Protein AF-A0A7C5K4P4-F1 (afdb_monomer)

Foldseek 3Di:
DAEEEEEEAAQQAQRLLLQQLLCVVCVPPPVYHYYYAYQHHDWFDARDPLRQVLQVVVVTGRRPPTHHHDDPVSLVRHQAYEYQAPVVLVVCCVVPVVSNVRYYHLQRQDPDDPPDHSHLDDCPPHDSVSSNVSSVSSNVSVVSVVVVVVVVVCVVVVVPDDDDAFEEEEEEFLACQVLVVLQVVLCVVVVHHYYYPYDNHNPGDDQLVRLVVQLVCCVVVVGQAYEYEHQALPVSQVSNLVDQPAQEDEDLALVSLLCCCAQQVHRYYTYHRHDRPCDSVRSSSSVVSNVPRHHNDDVRVVVNVVSNPQPDPCCVPPVPVVVVVVVVQVLLLLFAEWALQFAAAFPQLVDLLPDPLQVDFFADAQVGTPDPPCVVLSVLLVLLFVLVCVLQVFPGKDFQFLALLLLLVLVCQLQHFFAFEEEFADQLLFADCSRQPCVGPNVVRYHYDHFAADPVQSHGDLVSVLVCCQVRLGQEYEEEGRADQEADDLVSSLVSCVVSVHAYEYECASCSLCSSLVLGDRNRVRHQKYKYFCCRLLNFDHGIMMGHHPVSRVSSSVCDPPNPDGGGSSSSSNRSSVSSVVSPDPVSSVLQVQLQQLQQLLLVLLVVLVWDWRSRGGSGFKTKTFCVSVPAWLVLLQQLCVLLSYHWHGGAHNVWPDDGVTHRIIMTGRNHVSQLVDGSVVSNVVSVLSSQSSNPSPDSVSSPVSSVVSSVVSVVRGRSPGPDD

Structure (mmCIF, N/CA/C/O backbone):
data_AF-A0A7C5K4P4-F1
#
_entry.id   AF-A0A7C5K4P4-F1
#
loop_
_atom_site.group_PDB
_atom_site.id
_atom_site.type_symbol
_atom_site.label_atom_id
_atom_site.label_alt_id
_atom_site.label_comp_id
_atom_site.label_asym_id
_atom_site.label_entity_id
_atom_site.label_seq_id
_atom_site.pdbx_PDB_ins_code
_atom_site.Cartn_x
_atom_site.Cartn_y
_atom_site.Cartn_z
_atom_site.occupancy
_atom_site.B_iso_or_equiv
_atom_site.auth_seq_id
_atom_site.auth_comp_id
_atom_site.auth_asym_id
_atom_site.auth_atom_id
_atom_site.pdbx_PDB_model_num
ATOM 1 N N . MET A 1 1 ? 0.770 -27.708 -58.938 1.00 75.38 1 MET A N 1
ATOM 2 C CA . MET A 1 1 ? -0.570 -27.929 -58.360 1.00 75.38 1 MET A CA 1
ATOM 3 C C . MET A 1 1 ? -0.340 -28.392 -56.938 1.00 75.38 1 MET A C 1
ATOM 5 O O . MET A 1 1 ? 0.368 -29.377 -56.789 1.00 75.38 1 MET A O 1
ATOM 9 N N . LYS A 1 2 ? -0.827 -27.654 -55.936 1.00 86.94 2 LYS A N 1
ATOM 10 C CA . LYS A 1 2 ? -0.609 -27.979 -54.523 1.00 86.94 2 LYS A CA 1
ATOM 11 C C . LYS A 1 2 ? -1.551 -29.089 -54.080 1.00 86.94 2 LYS A C 1
ATOM 13 O O . LYS A 1 2 ? -2.750 -28.979 -54.319 1.00 86.94 2 LYS A O 1
ATOM 18 N N . THR A 1 3 ? -1.040 -30.123 -53.435 1.00 94.31 3 THR A N 1
ATOM 19 C CA . THR A 1 3 ? -1.816 -31.279 -52.987 1.00 94.31 3 THR A CA 1
ATOM 20 C C . THR A 1 3 ? -2.043 -31.216 -51.481 1.00 94.31 3 THR A C 1
ATOM 22 O O . THR A 1 3 ? -1.101 -31.201 -50.693 1.00 94.31 3 THR A O 1
ATOM 25 N N . ILE A 1 4 ? -3.308 -31.198 -51.073 1.00 96.06 4 ILE A N 1
ATOM 26 C CA . ILE A 1 4 ? -3.737 -31.222 -49.675 1.00 96.06 4 ILE A CA 1
ATOM 27 C C . ILE A 1 4 ? -4.303 -32.603 -49.370 1.00 96.06 4 ILE A C 1
ATOM 29 O O . ILE A 1 4 ? -5.227 -33.047 -50.052 1.00 96.06 4 ILE A O 1
ATOM 33 N N . LEU A 1 5 ? -3.791 -33.250 -48.326 1.00 97.81 5 LEU A N 1
ATOM 34 C CA . LEU A 1 5 ? -4.250 -34.556 -47.869 1.00 97.81 5 LEU A CA 1
ATOM 35 C C . LEU A 1 5 ? -4.882 -34.459 -46.475 1.00 97.81 5 LEU A C 1
ATOM 37 O O . LEU A 1 5 ? -4.208 -34.154 -45.493 1.00 97.81 5 LEU A O 1
ATOM 41 N N . PHE A 1 6 ? -6.170 -34.777 -46.364 1.00 98.12 6 PHE A N 1
ATOM 42 C CA . PHE A 1 6 ? -6.835 -34.949 -45.072 1.00 98.12 6 PHE A CA 1
ATOM 43 C C . PHE A 1 6 ? -6.733 -36.393 -44.588 1.00 98.12 6 PHE A C 1
ATOM 45 O O . PHE A 1 6 ? -7.102 -37.323 -45.303 1.00 98.12 6 PHE A O 1
ATOM 52 N N . VAL A 1 7 ? -6.319 -36.594 -43.340 1.00 97.88 7 VAL A N 1
ATOM 53 C CA . VAL A 1 7 ? -6.150 -37.931 -42.759 1.00 97.88 7 VAL A CA 1
ATOM 54 C C . VAL A 1 7 ? -7.042 -38.097 -41.535 1.00 97.88 7 VAL A C 1
ATOM 56 O O . VAL A 1 7 ? -7.041 -37.268 -40.628 1.00 97.88 7 VAL A O 1
ATOM 59 N N . CYS A 1 8 ? -7.810 -39.187 -41.495 1.00 96.94 8 CYS A N 1
ATOM 60 C CA . CYS A 1 8 ? -8.509 -39.628 -40.286 1.00 96.94 8 CYS A CA 1
ATOM 61 C C . CYS A 1 8 ? -8.275 -41.128 -40.031 1.00 96.94 8 CYS A C 1
ATOM 63 O O . CYS A 1 8 ? -7.359 -41.716 -40.597 1.00 96.94 8 CYS A O 1
ATOM 65 N N . ALA A 1 9 ? -9.068 -41.764 -39.162 1.00 94.19 9 ALA A N 1
ATOM 66 C CA . ALA A 1 9 ? -8.912 -43.189 -38.867 1.00 94.19 9 ALA A CA 1
ATOM 67 C C . ALA A 1 9 ? -9.292 -44.082 -40.068 1.00 94.19 9 ALA A C 1
ATOM 69 O O . ALA A 1 9 ? -8.422 -44.701 -40.670 1.00 94.19 9 ALA A O 1
ATOM 70 N N . GLY A 1 10 ? -10.577 -44.122 -40.439 1.00 92.88 10 GLY A N 1
ATOM 71 C CA . GLY A 1 10 ? -11.092 -45.060 -41.451 1.00 92.88 10 GLY A CA 1
ATOM 72 C C . GLY A 1 10 ? -11.370 -44.477 -42.840 1.00 92.88 10 GLY A C 1
ATOM 73 O O . GLY A 1 10 ? -11.804 -45.213 -43.711 1.00 92.88 10 GLY A O 1
ATOM 74 N N . ASN A 1 11 ? -11.181 -43.168 -43.051 1.00 97.31 11 ASN A N 1
ATOM 75 C CA . ASN A 1 11 ? -11.522 -42.465 -44.301 1.00 97.31 11 ASN A CA 1
ATOM 76 C C . ASN A 1 11 ? -12.975 -42.643 -44.780 1.00 97.31 11 ASN A C 1
ATOM 78 O O . ASN A 1 11 ? -13.244 -42.628 -45.967 1.00 97.31 11 ASN A O 1
ATOM 82 N N . ILE A 1 12 ? -13.930 -42.767 -43.858 1.00 95.75 12 ILE A N 1
ATOM 83 C CA . ILE A 1 12 ? -15.364 -42.910 -44.188 1.00 95.75 12 ILE A CA 1
ATOM 84 C C . ILE A 1 12 ? -16.254 -41.819 -43.565 1.00 95.75 12 ILE A C 1
ATOM 86 O O . ILE A 1 12 ? -17.450 -41.756 -43.846 1.00 95.75 12 ILE A O 1
ATOM 90 N N . CYS A 1 13 ? -15.683 -40.958 -42.711 1.00 94.31 13 CYS A N 1
ATOM 91 C CA . CYS A 1 13 ? -16.408 -39.899 -41.994 1.00 94.31 13 CYS A CA 1
ATOM 92 C C . CYS A 1 13 ? -15.665 -38.556 -42.081 1.00 94.31 13 CYS A C 1
ATOM 94 O O . CYS A 1 13 ? -15.940 -37.747 -42.957 1.00 94.31 13 CYS A O 1
ATOM 96 N N . ARG A 1 14 ? -14.695 -38.318 -41.184 1.00 97.38 14 ARG A N 1
ATOM 97 C CA . ARG A 1 14 ? -14.038 -37.011 -40.985 1.00 97.38 14 ARG A CA 1
ATOM 98 C C . ARG A 1 14 ? -13.256 -36.500 -42.200 1.00 97.38 14 ARG A C 1
ATOM 100 O O . ARG A 1 14 ? -13.520 -35.400 -42.669 1.00 97.38 14 ARG A O 1
ATOM 107 N N . SER A 1 15 ? -12.304 -37.279 -42.717 1.00 97.19 15 SER A N 1
ATOM 108 C CA . SER A 1 15 ? -11.461 -36.827 -43.830 1.00 97.19 15 SER A CA 1
ATOM 109 C C . SER A 1 15 ? -12.205 -36.680 -45.170 1.00 97.19 15 SER A C 1
ATOM 111 O O . SER A 1 15 ? -11.938 -35.686 -45.843 1.00 97.19 15 SER A O 1
ATOM 113 N N . PRO A 1 16 ? -13.215 -37.511 -45.513 1.00 97.12 16 PRO A N 1
ATOM 114 C CA . PRO A 1 16 ? -14.086 -37.246 -46.665 1.00 97.12 16 PRO A CA 1
ATOM 115 C C . PRO A 1 16 ? -14.922 -35.967 -46.519 1.00 97.12 16 PRO A C 1
ATOM 117 O O . PRO A 1 16 ? -15.065 -35.212 -47.479 1.00 97.12 16 PRO A O 1
ATOM 120 N N . MET A 1 17 ? -15.449 -35.686 -45.316 1.00 97.69 17 MET A N 1
ATOM 121 C CA . MET A 1 17 ? -16.168 -34.432 -45.043 1.00 97.69 17 MET A CA 1
ATOM 122 C C . MET A 1 17 ? -15.257 -33.214 -45.249 1.00 97.69 17 MET A C 1
ATOM 124 O O . MET A 1 17 ? -15.658 -32.260 -45.911 1.00 97.69 17 MET A O 1
ATOM 128 N N . ALA A 1 18 ? -14.021 -33.259 -44.741 1.00 97.19 18 ALA A N 1
ATOM 129 C CA . ALA A 1 18 ? -13.040 -32.187 -44.927 1.00 97.19 18 ALA A CA 1
ATOM 130 C C . ALA A 1 18 ? -12.651 -31.986 -46.401 1.00 97.19 18 ALA A C 1
ATOM 132 O O . ALA A 1 18 ? -12.619 -30.849 -46.872 1.00 97.19 18 ALA A O 1
ATOM 133 N N . GLU A 1 19 ? -12.426 -33.074 -47.146 1.00 96.50 19 GLU A N 1
ATOM 134 C CA . GLU A 1 19 ? -12.149 -33.021 -48.585 1.00 96.50 19 GLU A CA 1
ATOM 135 C C . GLU A 1 19 ? -13.291 -32.351 -49.356 1.00 96.50 19 GLU A C 1
ATOM 137 O O . GLU A 1 19 ? -13.048 -31.426 -50.132 1.00 96.50 19 GLU A O 1
ATOM 142 N N . ALA A 1 20 ? -14.535 -32.783 -49.134 1.00 95.75 20 ALA A N 1
ATOM 143 C CA . ALA A 1 20 ? -15.688 -32.246 -49.848 1.00 95.75 20 ALA A CA 1
ATOM 144 C C . ALA A 1 20 ? -15.960 -30.773 -49.504 1.00 95.75 20 ALA A C 1
ATOM 146 O O . ALA A 1 20 ? -16.178 -29.970 -50.412 1.00 95.75 20 ALA A O 1
ATOM 147 N N . LEU A 1 21 ? -15.882 -30.399 -48.221 1.00 95.88 21 LEU A N 1
ATOM 148 C CA . LEU A 1 21 ? -16.050 -29.009 -47.785 1.00 95.88 21 LEU A CA 1
ATOM 149 C C . LEU A 1 21 ? -14.971 -28.101 -48.380 1.00 95.88 21 LEU A C 1
ATOM 151 O O . LEU A 1 21 ? -15.291 -27.044 -48.922 1.00 95.88 21 LEU A O 1
ATOM 155 N N . LEU A 1 22 ? -13.702 -28.517 -48.338 1.00 93.00 22 LEU A N 1
ATOM 156 C CA . LEU A 1 22 ? -12.628 -27.698 -48.890 1.00 93.00 22 LEU A CA 1
ATOM 157 C C . LEU A 1 22 ? -12.741 -27.583 -50.416 1.00 93.00 22 LEU A C 1
ATOM 159 O O . LEU A 1 22 ? -12.568 -26.493 -50.952 1.00 93.00 22 LEU A O 1
ATOM 163 N N . ARG A 1 23 ? -13.100 -28.661 -51.128 1.00 91.94 23 ARG A N 1
ATOM 164 C CA . ARG A 1 23 ? -13.359 -28.598 -52.579 1.00 91.94 23 ARG A CA 1
ATOM 165 C C . ARG A 1 23 ? -14.479 -27.621 -52.927 1.00 91.94 23 ARG A C 1
ATOM 167 O O . ARG A 1 23 ? -14.353 -26.889 -53.905 1.00 91.94 23 ARG A O 1
ATOM 174 N N . GLN A 1 24 ? -15.546 -27.583 -52.130 1.00 90.75 24 GLN A N 1
ATOM 175 C CA . GLN A 1 24 ? -16.635 -26.623 -52.308 1.00 90.75 24 GLN A CA 1
ATOM 176 C C . GLN A 1 24 ? -16.159 -25.179 -52.078 1.00 90.75 24 GLN A C 1
ATOM 178 O O . GLN A 1 24 ? -16.505 -24.295 -52.856 1.00 90.75 24 GLN A O 1
ATOM 183 N N . MET A 1 25 ? -15.319 -24.938 -51.065 1.00 89.62 25 MET A N 1
ATOM 184 C CA . MET A 1 25 ? -14.746 -23.611 -50.786 1.00 89.62 25 MET A CA 1
ATOM 185 C C . MET A 1 25 ? -13.724 -23.154 -51.837 1.00 89.62 25 MET A C 1
ATOM 187 O O . MET A 1 25 ? -13.538 -21.955 -52.029 1.00 89.62 25 MET A O 1
ATOM 191 N N . LEU A 1 26 ? -13.061 -24.093 -52.517 1.00 87.19 26 LEU A N 1
ATOM 192 C CA . LEU A 1 26 ? -12.045 -23.830 -53.541 1.00 87.19 26 LEU A CA 1
ATOM 193 C C . LEU A 1 26 ? -12.597 -23.835 -54.979 1.00 87.19 26 LEU A C 1
ATOM 195 O O . LEU A 1 26 ? -11.810 -23.851 -55.928 1.00 87.19 26 LEU A O 1
ATOM 199 N N . GLN A 1 27 ? -13.922 -23.818 -55.178 1.00 79.62 27 GLN A N 1
ATOM 200 C CA . GLN A 1 27 ? -14.520 -23.738 -56.518 1.00 79.62 27 GLN A CA 1
ATOM 201 C C . GLN A 1 27 ? -13.927 -22.552 -57.307 1.00 79.62 27 GLN A C 1
ATOM 203 O O . GLN A 1 27 ? -14.087 -21.396 -56.927 1.00 79.62 27 GLN A O 1
ATOM 208 N N . GLY A 1 28 ? -13.207 -22.853 -58.398 1.00 67.00 28 GLY A N 1
ATOM 209 C CA . GLY A 1 28 ? -12.482 -21.867 -59.216 1.00 67.00 28 GLY A CA 1
ATOM 210 C C . GLY A 1 28 ? -10.953 -21.832 -59.040 1.00 67.00 28 GLY A C 1
ATOM 211 O O . GLY A 1 28 ? -10.301 -21.034 -59.709 1.00 67.00 28 GLY A O 1
ATOM 212 N N . ARG A 1 29 ? -10.361 -22.694 -58.196 1.00 77.69 29 ARG A N 1
ATOM 213 C CA . ARG A 1 29 ? -8.901 -22.817 -57.983 1.00 77.69 29 ARG A CA 1
ATOM 214 C C . ARG A 1 29 ? -8.343 -24.146 -58.530 1.00 77.69 29 ARG A C 1
ATOM 216 O O . ARG A 1 29 ? -8.189 -25.098 -57.766 1.00 77.69 29 ARG A O 1
ATOM 223 N N . PRO A 1 30 ? -8.028 -24.252 -59.839 1.00 75.38 30 PRO A N 1
ATOM 224 C CA . PRO A 1 30 ? -7.487 -25.487 -60.427 1.00 75.38 30 PRO A CA 1
ATOM 225 C C . PRO A 1 30 ? -6.053 -25.798 -59.969 1.00 75.38 30 PRO A C 1
ATOM 227 O O . PRO A 1 30 ? -5.519 -26.867 -60.248 1.00 75.38 30 PRO A O 1
ATOM 230 N N . ASP A 1 31 ? -5.409 -24.862 -59.277 1.00 82.50 31 ASP A N 1
ATOM 231 C CA . ASP A 1 31 ? -4.052 -24.976 -58.764 1.00 82.50 31 ASP A CA 1
ATOM 232 C C . ASP A 1 31 ? -3.944 -25.814 -57.481 1.00 82.50 31 ASP A C 1
ATOM 234 O O . ASP A 1 31 ? -2.821 -26.145 -57.097 1.00 82.50 31 ASP A O 1
ATOM 238 N N . VAL A 1 32 ? -5.064 -26.203 -56.855 1.00 87.94 32 VAL A N 1
ATOM 239 C CA . VAL A 1 32 ? -5.093 -26.998 -55.617 1.00 87.94 32 VAL A CA 1
ATOM 240 C C . VAL A 1 32 ? -5.848 -28.317 -55.818 1.00 87.94 32 VAL A C 1
ATOM 242 O O . VAL A 1 32 ? -7.033 -28.338 -56.143 1.00 87.94 32 VAL A O 1
ATOM 245 N N . ARG A 1 33 ? -5.171 -29.438 -55.560 1.00 92.94 33 ARG A N 1
ATOM 246 C CA . ARG A 1 33 ? -5.741 -30.788 -55.501 1.00 92.94 33 ARG A CA 1
ATOM 247 C C . ARG A 1 33 ? -6.018 -31.146 -54.044 1.00 92.94 33 ARG A C 1
ATOM 249 O O . ARG A 1 33 ? -5.121 -31.088 -53.215 1.00 92.94 33 ARG A O 1
ATOM 256 N N . VAL A 1 34 ? -7.245 -31.550 -53.728 1.00 94.62 34 VAL A N 1
ATOM 257 C CA . VAL A 1 34 ? -7.633 -31.976 -52.371 1.00 94.62 34 VAL A CA 1
ATOM 258 C C . VAL A 1 34 ? -7.939 -33.466 -52.378 1.00 94.62 34 VAL A C 1
ATOM 260 O O . VAL A 1 34 ? -8.683 -33.930 -53.244 1.00 94.62 34 VAL A O 1
ATOM 263 N N . MET A 1 35 ? -7.379 -34.199 -51.423 1.00 96.62 35 MET A N 1
ATOM 264 C CA . MET A 1 35 ? -7.493 -35.646 -51.261 1.00 96.62 35 MET A CA 1
ATOM 265 C C . MET A 1 35 ? -7.763 -35.988 -49.793 1.00 96.62 35 MET A C 1
ATOM 267 O O . MET A 1 35 ? -7.470 -35.197 -48.894 1.00 96.62 35 MET A O 1
ATOM 271 N N . SER A 1 36 ? -8.267 -37.191 -49.535 1.00 97.44 36 SER A N 1
ATOM 272 C CA . SER A 1 36 ? -8.370 -37.741 -48.188 1.00 97.44 36 SER A CA 1
ATOM 273 C C . SER A 1 36 ? -7.991 -39.215 -48.139 1.00 97.44 36 SER A C 1
ATOM 275 O O . SER A 1 36 ? -8.191 -39.944 -49.105 1.00 97.44 36 SER A O 1
ATOM 277 N N . ALA A 1 37 ? -7.449 -39.638 -46.999 1.00 97.88 37 ALA A N 1
ATOM 278 C CA . ALA A 1 37 ? -7.070 -41.019 -46.721 1.00 97.88 37 ALA A CA 1
ATOM 279 C C . ALA A 1 37 ? -7.278 -41.360 -45.235 1.00 97.88 37 ALA A C 1
ATOM 281 O O . ALA A 1 37 ? -7.692 -40.513 -44.424 1.00 97.88 37 ALA A O 1
ATOM 282 N N . GLY A 1 38 ? -7.037 -42.622 -44.872 1.00 96.44 38 GLY A N 1
ATOM 283 C CA . GLY A 1 38 ? -7.177 -43.106 -43.500 1.00 96.44 38 GLY A CA 1
ATOM 284 C C . GLY A 1 38 ? -6.028 -44.002 -43.061 1.00 96.44 38 GLY A C 1
ATOM 285 O O . GLY A 1 38 ? -5.544 -44.820 -43.839 1.00 96.44 38 GLY A O 1
ATOM 286 N N . LEU A 1 39 ? -5.601 -43.851 -41.805 1.00 95.31 39 LEU A N 1
ATOM 287 C CA . LEU A 1 39 ? -4.508 -44.638 -41.214 1.00 95.31 39 LEU A CA 1
ATOM 288 C C . LEU A 1 39 ? -4.838 -46.133 -41.086 1.00 95.31 39 LEU A C 1
ATOM 290 O O . LEU A 1 39 ? -3.935 -46.960 -41.076 1.00 95.31 39 LEU A O 1
ATOM 294 N N . GLY A 1 40 ? -6.123 -46.474 -40.981 1.00 90.44 40 GLY A N 1
ATOM 295 C CA . GLY A 1 40 ? -6.627 -47.847 -40.916 1.00 90.44 40 GLY A CA 1
ATOM 296 C C . GLY A 1 40 ? -7.851 -48.047 -41.807 1.00 90.44 40 GLY A C 1
ATOM 297 O O . GLY A 1 40 ? -8.782 -48.750 -41.421 1.00 90.44 40 GLY A O 1
ATOM 298 N N . ALA A 1 41 ? -7.900 -47.362 -42.954 1.00 92.56 41 ALA A N 1
ATOM 299 C CA . ALA A 1 41 ? -9.011 -47.485 -43.891 1.00 92.56 41 ALA A CA 1
ATOM 300 C C . ALA A 1 41 ? -9.018 -48.862 -44.566 1.00 92.56 41 ALA A C 1
ATOM 302 O O . ALA A 1 41 ? -7.976 -49.374 -44.964 1.00 92.56 41 ALA A O 1
ATOM 303 N N . VAL A 1 42 ? -10.204 -49.439 -44.744 1.00 91.94 42 VAL A N 1
ATOM 304 C CA . VAL A 1 42 ? -10.394 -50.562 -45.667 1.00 91.94 42 VAL A CA 1
ATOM 305 C C . VAL A 1 42 ? -10.642 -49.972 -47.050 1.00 91.94 42 VAL A C 1
ATOM 307 O O . VAL A 1 42 ? -11.490 -49.092 -47.195 1.00 91.94 42 VAL A O 1
ATOM 310 N N . GLU A 1 43 ? -9.903 -50.429 -48.054 1.00 93.31 43 GLU A N 1
ATOM 311 C CA . GLU A 1 43 ? -9.984 -49.900 -49.418 1.00 93.31 43 GLU A CA 1
ATOM 312 C C . GLU A 1 43 ? -11.395 -50.073 -50.008 1.00 93.31 43 GLU A C 1
ATOM 314 O O . GLU A 1 43 ? -12.001 -51.143 -49.912 1.00 93.31 43 GLU A O 1
ATOM 319 N N . GLY A 1 44 ? -11.930 -49.020 -50.627 1.00 92.62 44 GLY A N 1
ATOM 320 C CA . GLY A 1 44 ? -13.186 -49.075 -51.372 1.00 92.62 44 GLY A CA 1
ATOM 321 C C . GLY A 1 44 ? -14.473 -49.049 -50.537 1.00 92.62 44 GLY A C 1
ATOM 322 O O . GLY A 1 44 ? -15.551 -49.260 -51.099 1.00 92.62 44 GLY A O 1
ATOM 323 N N . GLN A 1 45 ? -14.422 -48.779 -49.228 1.00 94.81 45 GLN A N 1
ATOM 324 C CA . GLN A 1 45 ? -15.644 -48.621 -48.434 1.00 94.81 45 GLN A CA 1
ATOM 325 C C . GLN A 1 45 ? -16.370 -47.311 -48.776 1.00 94.81 45 GLN A C 1
ATOM 327 O O . GLN A 1 45 ? -15.730 -46.283 -49.014 1.00 94.81 45 GLN A O 1
ATOM 332 N N . PRO A 1 46 ? -17.714 -47.315 -48.807 1.00 94.75 46 PRO A N 1
ATOM 333 C CA . PRO A 1 46 ? -18.473 -46.082 -48.953 1.00 94.75 46 PRO A CA 1
ATOM 334 C C . PRO A 1 46 ? -18.329 -45.206 -47.701 1.00 94.75 46 PRO A C 1
ATOM 336 O O . PRO A 1 46 ? -18.108 -45.705 -46.594 1.00 94.75 46 PRO A O 1
ATOM 339 N N . ALA A 1 47 ? -18.522 -43.894 -47.863 1.00 95.00 47 ALA A N 1
ATOM 340 C CA . ALA A 1 47 ? -18.710 -43.010 -46.717 1.00 95.00 47 ALA A CA 1
ATOM 341 C C . ALA A 1 47 ? -19.892 -43.494 -45.856 1.00 95.00 47 ALA A C 1
ATOM 343 O O . ALA A 1 47 ? -20.878 -44.029 -46.370 1.00 95.00 47 ALA A O 1
ATOM 344 N N . SER A 1 48 ? -19.803 -43.305 -44.538 1.00 94.50 48 SER A N 1
ATOM 345 C CA . SER A 1 48 ? -20.888 -43.699 -43.633 1.00 94.50 48 SER A CA 1
ATOM 346 C C . SER A 1 48 ? -22.187 -42.963 -43.982 1.00 94.50 48 SER A C 1
ATOM 348 O O . SER A 1 48 ? -22.158 -41.787 -44.351 1.00 94.50 48 SER A O 1
ATOM 350 N N . LEU A 1 49 ? -23.336 -43.631 -43.825 1.00 93.06 49 LEU A N 1
ATOM 351 C CA . LEU A 1 49 ? -24.644 -43.034 -44.129 1.00 93.06 49 LEU A CA 1
ATOM 352 C C . LEU A 1 49 ? -24.864 -41.719 -43.367 1.00 93.06 49 LEU A C 1
ATOM 354 O O . LEU A 1 49 ? -25.282 -40.733 -43.964 1.00 93.06 49 LEU A O 1
ATOM 358 N N . ALA A 1 50 ? -24.480 -41.671 -42.090 1.00 93.94 50 ALA A N 1
ATOM 359 C CA . ALA A 1 50 ? -24.583 -40.467 -41.269 1.00 93.94 50 ALA A CA 1
ATOM 360 C C . ALA A 1 50 ? -23.681 -39.318 -41.766 1.00 93.94 50 ALA A C 1
ATOM 362 O O . ALA A 1 50 ? -24.089 -38.159 -41.729 1.00 93.94 50 ALA A O 1
ATOM 363 N N . ALA A 1 51 ? -22.480 -39.609 -42.287 1.00 94.25 51 ALA A N 1
ATOM 364 C CA . ALA A 1 51 ? -21.636 -38.590 -42.917 1.00 94.25 51 ALA A CA 1
ATOM 365 C C . ALA A 1 51 ? -22.222 -38.107 -44.256 1.00 94.25 51 ALA A C 1
ATOM 367 O O . ALA A 1 51 ? -22.181 -36.912 -44.540 1.00 94.25 51 ALA A O 1
ATOM 368 N N . VAL A 1 52 ? -22.805 -39.007 -45.058 1.00 95.44 52 VAL A N 1
ATOM 369 C CA . VAL A 1 52 ? -23.511 -38.647 -46.302 1.00 95.44 52 VAL A CA 1
ATOM 370 C C . VAL A 1 52 ? -24.703 -37.736 -46.002 1.00 95.44 52 VAL A C 1
ATOM 372 O O . VAL A 1 52 ? -24.868 -36.710 -46.659 1.00 95.44 52 VAL A O 1
ATOM 375 N N . GLU A 1 53 ? -25.511 -38.071 -44.996 1.00 93.81 53 GLU A N 1
ATOM 376 C CA . GLU A 1 53 ? -26.644 -37.254 -44.549 1.00 93.81 53 GLU A CA 1
ATOM 377 C C . GLU A 1 53 ? -26.185 -35.879 -44.049 1.00 93.81 53 GLU A C 1
ATOM 379 O O . GLU A 1 53 ? -26.691 -34.859 -44.518 1.00 93.81 53 GLU A O 1
ATOM 384 N N . ALA A 1 54 ? -25.176 -35.835 -43.172 1.00 94.81 54 ALA A N 1
ATOM 385 C CA . ALA A 1 54 ? -24.639 -34.582 -42.646 1.00 94.81 54 ALA A CA 1
ATOM 386 C C . ALA A 1 54 ? -24.082 -33.674 -43.757 1.00 94.81 54 ALA A C 1
ATOM 388 O O . ALA A 1 54 ? -24.236 -32.454 -43.687 1.00 94.81 54 ALA A O 1
ATOM 389 N N . MET A 1 55 ? -23.457 -34.235 -44.792 1.00 96.44 55 MET A N 1
ATOM 390 C CA . MET A 1 55 ? -22.918 -33.448 -45.906 1.00 96.44 55 MET A CA 1
ATOM 391 C C . MET A 1 55 ? -23.985 -32.991 -46.901 1.00 96.44 55 MET A C 1
ATOM 393 O O . MET A 1 55 ? -23.911 -31.864 -47.398 1.00 96.44 55 MET A O 1
ATOM 397 N N . ARG A 1 56 ? -25.028 -33.800 -47.125 1.00 94.19 56 ARG A N 1
ATOM 398 C CA . ARG A 1 56 ? -26.159 -33.427 -47.985 1.00 94.19 56 ARG A CA 1
ATOM 399 C C . ARG A 1 56 ? -26.860 -32.163 -47.479 1.00 94.19 56 ARG A C 1
ATOM 401 O O . ARG A 1 56 ? -27.243 -31.322 -48.286 1.00 94.19 56 ARG A O 1
ATOM 408 N N . GLU A 1 57 ? -26.965 -31.993 -46.159 1.00 92.88 57 GLU A N 1
ATOM 409 C CA . GLU A 1 57 ? -27.534 -30.792 -45.521 1.00 92.88 57 GLU A CA 1
ATOM 410 C C . GLU A 1 57 ? -26.775 -29.493 -45.858 1.00 92.88 57 GLU A C 1
ATOM 412 O O . GLU A 1 57 ? -27.360 -28.415 -45.792 1.00 92.88 57 GLU A O 1
ATOM 417 N N . VAL A 1 58 ? -25.490 -29.574 -46.222 1.00 92.88 58 VAL A N 1
ATOM 418 C CA . VAL A 1 58 ? -24.650 -28.414 -46.587 1.00 92.88 58 VAL A CA 1
ATOM 419 C C . VAL A 1 58 ? -24.330 -28.355 -48.085 1.00 92.88 58 VAL A C 1
ATOM 421 O O . VAL A 1 58 ? -23.476 -27.578 -48.512 1.00 92.88 58 VAL A O 1
ATOM 424 N N . GLY A 1 59 ? -25.040 -29.146 -48.896 1.00 90.62 59 GLY A N 1
ATOM 425 C CA . GLY A 1 59 ? -24.923 -29.131 -50.355 1.00 90.62 59 GLY A CA 1
ATOM 426 C C . GLY A 1 59 ? -23.723 -29.899 -50.917 1.00 90.62 59 GLY A C 1
ATOM 427 O O . GLY A 1 59 ? -23.358 -29.670 -52.067 1.00 90.62 59 GLY A O 1
ATOM 428 N N . ALA A 1 60 ? -23.122 -30.808 -50.142 1.00 91.00 60 ALA A N 1
ATOM 429 C CA . ALA A 1 60 ? -22.017 -31.660 -50.581 1.00 91.00 60 ALA A CA 1
ATOM 430 C C . ALA A 1 60 ? -22.444 -33.137 -50.647 1.00 91.00 60 ALA A C 1
ATOM 432 O O . ALA A 1 60 ? -23.070 -33.658 -49.725 1.00 91.00 60 ALA A O 1
ATOM 433 N N . ASP A 1 61 ? -22.090 -33.831 -51.731 1.00 89.88 61 ASP A N 1
ATOM 434 C CA . ASP A 1 61 ? -22.453 -35.236 -51.945 1.00 89.88 61 ASP A CA 1
ATOM 435 C C . ASP A 1 61 ? -21.251 -36.171 -51.749 1.00 89.88 61 ASP A C 1
ATOM 437 O O . ASP A 1 61 ? -20.242 -36.064 -52.445 1.00 89.88 61 ASP A O 1
ATOM 441 N N . LEU A 1 62 ? -21.375 -37.104 -50.800 1.00 94.25 62 LEU A N 1
ATOM 442 C CA . LEU A 1 62 ? -20.380 -38.144 -50.513 1.00 94.25 62 LEU A CA 1
ATOM 443 C C . LEU A 1 62 ? -20.803 -39.547 -50.991 1.00 94.25 62 LEU A C 1
ATOM 445 O O . LEU A 1 62 ? -20.083 -40.510 -50.740 1.00 94.25 62 LEU A O 1
ATOM 449 N N . THR A 1 63 ? -21.941 -39.713 -51.676 1.00 91.81 63 THR A N 1
ATOM 450 C CA . THR A 1 63 ? -22.453 -41.042 -52.084 1.00 91.81 63 THR A CA 1
ATOM 451 C C . THR A 1 63 ? -21.488 -41.813 -52.998 1.00 91.81 63 THR A C 1
ATOM 453 O O . THR A 1 63 ? -21.334 -43.035 -52.885 1.00 91.81 63 THR A O 1
ATOM 456 N N . GLY A 1 64 ? -20.787 -41.095 -53.879 1.00 90.44 64 GLY A N 1
ATOM 457 C CA . GLY A 1 64 ? -19.764 -41.647 -54.768 1.00 90.44 64 GLY A CA 1
ATOM 458 C C . GLY A 1 64 ? -18.394 -41.865 -54.115 1.00 90.44 64 GLY A C 1
ATOM 459 O O . GLY A 1 64 ? -17.533 -42.487 -54.732 1.00 90.44 64 GLY A O 1
ATOM 460 N N . PHE A 1 65 ? -18.174 -41.382 -52.887 1.00 95.75 65 PHE A N 1
ATOM 461 C CA . PHE A 1 65 ? -16.871 -41.451 -52.226 1.00 95.75 65 PHE A CA 1
ATOM 462 C C . PHE A 1 65 ? -16.480 -42.899 -51.897 1.00 95.75 65 PHE A C 1
ATOM 464 O O . PHE A 1 65 ? -17.324 -43.708 -51.496 1.00 95.75 65 PHE A O 1
ATOM 471 N N . ARG A 1 66 ? -15.194 -43.225 -52.047 1.00 96.88 66 ARG A N 1
ATOM 472 C CA . ARG A 1 66 ? -14.614 -44.524 -51.695 1.00 96.88 66 ARG A CA 1
ATOM 473 C C . ARG A 1 66 ? -13.345 -44.304 -50.882 1.00 96.88 66 ARG A C 1
ATOM 475 O O . ARG A 1 66 ? -12.505 -43.506 -51.285 1.00 96.88 66 ARG A O 1
ATOM 482 N N . SER A 1 67 ? -13.248 -44.976 -49.738 1.00 96.81 67 SER A N 1
ATOM 483 C CA . SER A 1 67 ? -12.105 -44.858 -48.835 1.00 96.81 67 SER A CA 1
ATOM 484 C C . SER A 1 67 ? -10.830 -45.428 -49.443 1.00 96.81 67 SER A C 1
ATOM 486 O O . SER A 1 67 ? -10.875 -46.429 -50.157 1.00 96.81 67 SER A O 1
ATOM 488 N N . GLN A 1 68 ? -9.701 -44.822 -49.085 1.00 97.38 68 GLN A N 1
ATOM 489 C CA . GLN A 1 68 ? -8.358 -45.288 -49.419 1.00 97.38 68 GLN A CA 1
ATOM 490 C C . GLN A 1 68 ? -7.442 -45.247 -48.191 1.00 97.38 68 GLN A C 1
ATOM 492 O O . GLN A 1 68 ? -7.588 -44.395 -47.300 1.00 97.38 68 GLN A O 1
ATOM 497 N N . MET A 1 69 ? -6.490 -46.175 -48.131 1.00 96.81 69 MET A N 1
ATOM 498 C CA . MET A 1 69 ? -5.480 -46.203 -47.070 1.00 96.81 69 MET A CA 1
ATOM 499 C C . MET A 1 69 ? -4.400 -45.137 -47.295 1.00 96.81 69 MET A C 1
ATOM 501 O O . MET A 1 69 ? -4.070 -44.797 -48.426 1.00 96.81 69 MET A O 1
ATOM 505 N N . VAL A 1 70 ? -3.826 -44.599 -46.214 1.00 97.12 70 VAL A N 1
ATOM 506 C CA . VAL A 1 70 ? -2.609 -43.776 -46.310 1.00 97.12 70 VAL A CA 1
ATOM 507 C C . VAL A 1 70 ? -1.460 -44.636 -46.843 1.00 97.12 70 VAL A C 1
ATOM 509 O O . VAL A 1 70 ? -1.109 -45.640 -46.225 1.00 97.12 70 VAL A O 1
ATOM 512 N N . THR A 1 71 ? -0.838 -44.208 -47.943 1.00 95.75 71 THR A N 1
ATOM 513 C CA . THR A 1 71 ? 0.337 -44.860 -48.539 1.00 95.75 71 THR A CA 1
ATOM 514 C C . THR A 1 71 ? 1.542 -43.912 -48.581 1.00 95.75 71 THR A C 1
ATOM 516 O O . THR A 1 71 ? 1.356 -42.689 -48.560 1.00 95.75 71 THR A O 1
ATOM 519 N N . PRO A 1 72 ? 2.781 -44.433 -48.686 1.00 94.62 72 PRO A N 1
ATOM 520 C CA . PRO A 1 72 ? 3.971 -43.605 -48.884 1.00 94.62 72 PRO A CA 1
ATOM 521 C C . PRO A 1 72 ? 3.858 -42.659 -50.089 1.00 94.62 72 PRO A C 1
ATOM 523 O O . PRO A 1 72 ? 4.359 -41.537 -50.048 1.00 94.62 72 PRO A O 1
ATOM 526 N N . GLU A 1 73 ? 3.187 -43.087 -51.159 1.00 95.25 73 GLU A N 1
ATOM 527 C CA . GLU A 1 73 ? 2.973 -42.292 -52.371 1.00 95.25 73 GLU A CA 1
ATOM 528 C C . GLU A 1 73 ? 2.074 -41.087 -52.085 1.00 95.25 73 GLU A C 1
ATOM 530 O O . GLU A 1 73 ? 2.443 -39.965 -52.425 1.00 95.25 73 GLU A O 1
ATOM 535 N N . LEU A 1 74 ? 0.954 -41.289 -51.380 1.00 95.25 74 LEU A N 1
ATOM 536 C CA . LEU A 1 74 ? 0.056 -40.204 -50.973 1.00 95.25 74 LEU A CA 1
ATOM 537 C C . LEU A 1 74 ? 0.757 -39.191 -50.065 1.00 95.25 74 LEU A C 1
ATOM 539 O O . LEU A 1 74 ? 0.580 -37.983 -50.218 1.00 95.25 74 LEU A O 1
ATOM 543 N N . ILE A 1 75 ? 1.577 -39.681 -49.133 1.00 96.25 75 ILE A N 1
ATOM 544 C CA . ILE A 1 75 ? 2.364 -38.835 -48.233 1.00 96.25 75 ILE A CA 1
ATOM 545 C C . ILE A 1 75 ? 3.409 -38.034 -49.009 1.00 96.25 75 ILE A C 1
ATOM 547 O O . ILE A 1 75 ? 3.625 -36.857 -48.718 1.00 96.25 75 ILE A O 1
ATOM 551 N N . ARG A 1 76 ? 4.048 -38.636 -50.016 1.00 92.75 76 ARG A N 1
ATOM 552 C CA . ARG A 1 76 ? 5.031 -37.952 -50.862 1.00 92.75 76 ARG A CA 1
ATOM 553 C C . ARG A 1 76 ? 4.381 -36.901 -51.759 1.00 92.75 76 ARG A C 1
ATOM 555 O O . ARG A 1 76 ? 4.931 -35.812 -51.865 1.00 92.75 76 ARG A O 1
ATOM 562 N N . GLU A 1 77 ? 3.232 -37.214 -52.355 1.00 93.94 77 GLU A N 1
ATOM 563 C CA . GLU A 1 77 ? 2.477 -36.308 -53.230 1.00 93.94 77 GLU A CA 1
ATOM 564 C C . GLU A 1 77 ? 1.889 -35.101 -52.493 1.00 93.94 77 GLU A C 1
ATOM 566 O O . GLU A 1 77 ? 1.714 -34.051 -53.107 1.00 93.94 77 GLU A O 1
ATOM 571 N N . ALA A 1 78 ? 1.561 -35.236 -51.205 1.00 95.62 78 ALA A N 1
ATOM 572 C CA . ALA A 1 78 ? 0.966 -34.160 -50.421 1.00 95.62 78 ALA A CA 1
ATOM 573 C C . ALA A 1 78 ? 1.977 -33.044 -50.106 1.00 95.62 78 ALA A C 1
ATOM 575 O O . ALA A 1 78 ? 3.032 -33.304 -49.532 1.00 95.62 78 ALA A O 1
ATOM 576 N N . ASP A 1 79 ? 1.618 -31.795 -50.392 1.00 93.94 79 ASP A N 1
ATOM 577 C CA . ASP A 1 79 ? 2.343 -30.604 -49.932 1.00 93.94 79 ASP A CA 1
ATOM 578 C C . ASP A 1 79 ? 1.942 -30.229 -48.500 1.00 93.94 79 ASP A C 1
ATOM 580 O O . ASP A 1 79 ? 2.755 -29.713 -47.742 1.00 93.94 79 ASP A O 1
ATOM 584 N N . PHE A 1 80 ? 0.695 -30.527 -48.115 1.00 94.81 80 PHE A N 1
ATOM 585 C CA . PHE A 1 80 ? 0.184 -30.342 -46.757 1.00 94.81 80 PHE A CA 1
ATOM 586 C C . PHE A 1 80 ? -0.686 -31.525 -46.332 1.00 94.81 80 PHE A C 1
ATOM 588 O O . PHE A 1 80 ? -1.562 -31.965 -47.081 1.00 94.81 80 PHE A O 1
ATOM 595 N N . ILE A 1 81 ? -0.481 -32.003 -45.108 1.00 97.38 81 ILE A N 1
ATOM 596 C CA . ILE A 1 81 ? -1.225 -33.102 -44.496 1.00 97.38 81 ILE A CA 1
ATOM 597 C C . ILE A 1 81 ? -1.934 -32.569 -43.251 1.00 97.38 81 ILE A C 1
ATOM 599 O O . ILE A 1 81 ? -1.295 -32.046 -42.341 1.00 97.38 81 ILE A O 1
ATOM 603 N N . PHE A 1 82 ? -3.256 -32.722 -43.183 1.00 97.25 82 PHE A N 1
ATOM 604 C CA . PHE A 1 82 ? -4.060 -32.277 -42.043 1.00 97.25 82 PHE A CA 1
ATOM 605 C C . PHE A 1 82 ? -4.754 -33.457 -41.376 1.00 97.25 82 PHE A C 1
ATOM 607 O O . PHE A 1 82 ? -5.537 -34.183 -41.995 1.00 97.25 82 PHE A O 1
ATOM 614 N N . THR A 1 83 ? -4.473 -33.634 -40.092 1.00 97.50 83 THR A N 1
ATOM 615 C CA . THR A 1 83 ? -4.999 -34.725 -39.267 1.00 97.50 83 THR A CA 1
ATOM 616 C C . THR A 1 83 ? -6.114 -34.235 -38.343 1.00 97.50 83 THR A C 1
ATOM 618 O O . THR A 1 83 ? -6.196 -33.049 -38.015 1.00 97.50 83 THR A O 1
ATOM 621 N N . MET A 1 84 ? -7.001 -35.144 -37.929 1.00 96.75 84 MET A N 1
ATOM 622 C CA . MET A 1 84 ? -8.150 -34.801 -37.080 1.00 96.75 84 MET A CA 1
ATOM 623 C C . MET A 1 84 ? -7.795 -34.791 -35.595 1.00 96.75 84 MET A C 1
ATOM 625 O O . MET A 1 84 ? -8.451 -34.097 -34.829 1.00 96.75 84 MET A O 1
ATOM 629 N N . THR A 1 85 ? -6.799 -35.573 -35.173 1.00 95.31 85 THR A N 1
ATOM 630 C CA . THR A 1 85 ? -6.391 -35.682 -33.766 1.00 95.31 85 THR A CA 1
ATOM 631 C C . THR A 1 85 ? -4.879 -35.718 -33.616 1.00 95.31 85 THR A C 1
ATOM 633 O O . THR A 1 85 ? -4.162 -36.147 -34.523 1.00 95.31 85 THR A O 1
ATOM 636 N N . ARG A 1 86 ? -4.380 -35.332 -32.438 1.00 92.12 86 ARG A N 1
ATOM 637 C CA . ARG A 1 86 ? -2.942 -35.331 -32.141 1.00 92.12 86 ARG A CA 1
ATOM 638 C C . ARG A 1 86 ? -2.304 -36.710 -32.262 1.00 92.12 86 ARG A C 1
ATOM 640 O O . ARG A 1 86 ? -1.215 -36.834 -32.806 1.00 92.12 86 ARG A O 1
ATOM 647 N N . GLN A 1 87 ? -3.029 -37.754 -31.873 1.00 93.19 87 GLN A N 1
ATOM 648 C CA . GLN A 1 87 ? -2.583 -39.133 -32.061 1.00 93.19 87 GLN A CA 1
ATOM 649 C C . GLN A 1 87 ? -2.360 -39.479 -33.545 1.00 93.19 87 GLN A C 1
ATOM 651 O O . GLN A 1 87 ? -1.420 -40.197 -33.877 1.00 93.19 87 GLN A O 1
ATOM 656 N N . GLN A 1 88 ? -3.205 -38.979 -34.454 1.00 96.25 88 GLN A N 1
ATOM 657 C CA . GLN A 1 88 ? -3.043 -39.215 -35.893 1.00 96.25 88 GLN A CA 1
ATOM 658 C C . GLN A 1 88 ? -1.831 -38.462 -36.445 1.00 96.25 88 GLN A C 1
ATOM 660 O O . GLN A 1 88 ? -1.084 -39.036 -37.233 1.00 96.25 88 GLN A O 1
ATOM 665 N N . LEU A 1 89 ? -1.615 -37.220 -36.000 1.00 95.00 89 LEU A N 1
ATOM 666 C CA . LEU A 1 89 ? -0.419 -36.438 -36.319 1.00 95.00 89 LEU A CA 1
ATOM 667 C C . LEU A 1 89 ? 0.851 -37.186 -35.909 1.00 95.00 89 LEU A C 1
ATOM 669 O O . LEU A 1 89 ? 1.724 -37.419 -36.740 1.00 95.00 89 LEU A O 1
ATOM 673 N N . GLU A 1 90 ? 0.917 -37.625 -34.654 1.00 92.62 90 GLU A N 1
ATOM 674 C CA . GLU A 1 90 ? 2.062 -38.362 -34.113 1.00 92.62 90 GLU A CA 1
ATOM 675 C C . GLU A 1 90 ? 2.269 -39.696 -34.844 1.00 92.62 90 GLU A C 1
ATOM 677 O O . GLU A 1 90 ? 3.401 -40.079 -35.123 1.00 92.62 90 GLU A O 1
ATOM 682 N N . THR A 1 91 ? 1.185 -40.375 -35.235 1.00 93.88 91 THR A N 1
ATOM 683 C CA . THR A 1 91 ? 1.264 -41.619 -36.018 1.00 93.88 91 THR A CA 1
ATOM 684 C C . THR A 1 91 ? 1.835 -41.374 -37.416 1.00 93.88 91 THR A C 1
ATOM 686 O O . THR A 1 91 ? 2.696 -42.131 -37.856 1.00 93.88 91 THR A O 1
ATOM 689 N N . ILE A 1 92 ? 1.405 -40.316 -38.113 1.00 93.69 92 ILE A N 1
ATOM 690 C CA . ILE A 1 92 ? 1.965 -39.952 -39.423 1.00 93.69 92 ILE A CA 1
ATOM 691 C C . ILE A 1 92 ? 3.447 -39.601 -39.293 1.00 93.69 92 ILE A C 1
ATOM 693 O O . ILE A 1 92 ? 4.246 -40.096 -40.077 1.00 93.69 92 ILE A O 1
ATOM 697 N N . GLN A 1 93 ? 3.828 -38.817 -38.283 1.00 91.94 93 GLN A N 1
ATOM 698 C CA . GLN A 1 93 ? 5.226 -38.442 -38.047 1.00 91.94 93 GLN A CA 1
ATOM 699 C C . GLN A 1 93 ? 6.111 -39.637 -37.680 1.00 91.94 93 GLN A C 1
ATOM 701 O O . GLN A 1 93 ? 7.285 -39.668 -38.036 1.00 91.94 93 GLN A O 1
ATOM 706 N N . LEU A 1 94 ? 5.555 -40.627 -36.980 1.00 90.94 94 LEU A N 1
ATOM 707 C CA . LEU A 1 94 ? 6.268 -41.849 -36.633 1.00 90.94 94 LEU A CA 1
ATOM 708 C C . LEU A 1 94 ? 6.472 -42.762 -37.850 1.00 90.94 94 LEU A C 1
ATOM 710 O O . LEU A 1 94 ? 7.553 -43.321 -38.015 1.00 90.94 94 LEU A O 1
ATOM 714 N N . LEU A 1 95 ? 5.437 -42.932 -38.678 1.00 89.88 95 LEU A N 1
ATOM 715 C CA . LEU A 1 95 ? 5.479 -43.812 -39.851 1.00 89.88 95 LEU A CA 1
ATOM 716 C C . LEU A 1 95 ? 6.206 -43.177 -41.046 1.00 89.88 95 LEU A C 1
ATOM 718 O O . LEU A 1 95 ? 6.826 -43.899 -41.822 1.00 89.88 95 LEU A O 1
ATOM 722 N N . TYR A 1 96 ? 6.147 -41.849 -41.168 1.00 93.44 96 TYR A N 1
ATOM 723 C CA . TYR A 1 96 ? 6.715 -41.059 -42.263 1.00 93.44 96 TYR A CA 1
ATOM 724 C C . TYR A 1 96 ? 7.441 -39.816 -41.717 1.00 93.44 96 TYR A C 1
ATOM 726 O O . TYR A 1 96 ? 6.923 -38.696 -41.812 1.00 93.44 96 TYR A O 1
ATOM 734 N N . PRO A 1 97 ? 8.631 -39.973 -41.108 1.00 87.62 97 PRO A N 1
ATOM 735 C CA . PRO A 1 97 ? 9.363 -38.865 -40.490 1.00 87.62 97 PRO A CA 1
ATOM 736 C C . PRO A 1 97 ? 9.647 -37.692 -41.438 1.00 87.62 97 PRO A C 1
ATOM 738 O O . PRO A 1 97 ? 9.650 -36.537 -41.015 1.00 87.62 97 PRO A O 1
ATOM 741 N N . GLU A 1 98 ? 9.826 -37.963 -42.732 1.00 86.25 98 GLU A N 1
ATOM 742 C CA . GLU A 1 98 ? 10.024 -36.963 -43.785 1.00 86.25 98 GLU A CA 1
ATOM 743 C C . GLU A 1 98 ? 8.814 -36.040 -44.000 1.00 86.25 98 GLU A C 1
ATOM 745 O O . GLU A 1 98 ? 8.939 -34.976 -44.602 1.00 86.25 98 GLU A O 1
ATOM 750 N N . ALA A 1 99 ? 7.635 -36.430 -43.514 1.00 89.06 99 ALA A N 1
ATOM 751 C CA . ALA A 1 99 ? 6.412 -35.650 -43.630 1.00 89.06 99 ALA A CA 1
ATOM 752 C C . ALA A 1 99 ? 6.147 -34.752 -42.411 1.00 89.06 99 ALA A C 1
ATOM 754 O O . ALA A 1 99 ? 5.132 -34.050 -42.385 1.00 89.06 99 ALA A O 1
ATOM 755 N N . ALA A 1 100 ? 7.029 -34.750 -41.404 1.00 85.31 100 ALA A N 1
ATOM 756 C CA . ALA A 1 100 ? 6.789 -34.054 -40.141 1.00 85.31 100 ALA A CA 1
ATOM 757 C C . ALA A 1 100 ? 6.585 -32.543 -40.304 1.00 85.31 100 ALA A C 1
ATOM 759 O O . ALA A 1 100 ? 5.680 -31.988 -39.687 1.00 85.31 100 ALA A O 1
ATOM 760 N N . GLU A 1 101 ? 7.360 -31.900 -41.179 1.00 85.19 101 GLU A N 1
ATOM 761 C CA . GLU A 1 101 ? 7.297 -30.450 -41.427 1.00 85.19 101 GLU A CA 1
ATOM 762 C C . GLU A 1 101 ? 6.058 -30.017 -42.225 1.00 85.19 101 GLU A C 1
ATOM 764 O O . GLU A 1 101 ? 5.728 -28.834 -42.267 1.00 85.19 101 GLU A O 1
ATOM 769 N N . LYS A 1 102 ? 5.351 -30.976 -42.833 1.00 91.94 102 LYS A N 1
ATOM 770 C CA . LYS A 1 102 ? 4.145 -30.739 -43.633 1.00 91.94 102 LYS A CA 1
ATOM 771 C C . LYS A 1 102 ? 2.880 -31.365 -43.044 1.00 91.94 102 LYS A C 1
ATOM 773 O O . LYS A 1 102 ? 1.862 -31.413 -43.732 1.00 91.94 102 LYS A O 1
ATOM 778 N N . THR A 1 103 ? 2.925 -31.840 -41.796 1.00 93.56 103 THR A N 1
ATOM 779 C CA . THR A 1 103 ? 1.792 -32.484 -41.111 1.00 93.56 103 THR A CA 1
ATOM 780 C C . THR A 1 103 ? 1.310 -31.648 -39.928 1.00 93.56 103 THR A C 1
ATOM 782 O O . THR A 1 103 ? 2.072 -31.392 -39.001 1.00 93.56 103 THR A O 1
ATOM 785 N N . PHE A 1 104 ? 0.027 -31.286 -39.933 1.00 94.31 104 PHE A N 1
ATOM 786 C CA . PHE A 1 104 ? -0.591 -30.359 -38.980 1.00 94.31 104 PHE A CA 1
ATOM 787 C C . PHE A 1 104 ? -1.903 -30.915 -38.412 1.00 94.31 104 PHE A C 1
ATOM 789 O O . PHE A 1 104 ? -2.509 -31.840 -38.974 1.00 94.31 104 PHE A O 1
ATOM 796 N N . LEU A 1 105 ? -2.380 -30.336 -37.307 1.00 94.12 105 LEU A N 1
ATOM 797 C CA . LEU A 1 105 ? -3.767 -30.531 -36.872 1.00 94.12 105 LEU A CA 1
ATOM 798 C C . LEU A 1 105 ? -4.694 -29.633 -37.685 1.00 94.12 105 LEU A C 1
ATOM 800 O O . LEU A 1 105 ? -4.391 -28.469 -37.934 1.00 94.12 105 LEU A O 1
ATOM 804 N N . LEU A 1 106 ? -5.875 -30.136 -38.048 1.00 92.88 106 LEU A N 1
ATOM 805 C CA . LEU A 1 106 ? -6.843 -29.338 -38.804 1.00 92.88 106 LEU A CA 1
ATOM 806 C C . LEU A 1 106 ? -7.225 -28.036 -38.075 1.00 92.88 106 LEU A C 1
ATOM 808 O O . LEU A 1 106 ? -7.340 -26.987 -38.700 1.00 92.88 106 LEU A O 1
ATOM 812 N N . ARG A 1 107 ? -7.361 -28.093 -36.745 1.00 91.06 107 ARG A N 1
ATOM 813 C CA . ARG A 1 107 ? -7.716 -26.949 -35.886 1.00 91.06 107 ARG A CA 1
ATOM 814 C C . ARG A 1 107 ? -6.499 -26.234 -35.288 1.00 91.06 107 ARG A C 1
ATOM 816 O O . ARG A 1 107 ? -6.613 -25.533 -34.287 1.00 91.06 107 ARG A O 1
ATOM 823 N N . GLU A 1 108 ? -5.307 -26.418 -35.856 1.00 83.56 108 GLU A N 1
ATOM 824 C CA . GLU A 1 108 ? -4.072 -25.821 -35.324 1.00 83.56 108 GLU A CA 1
ATOM 825 C C . GLU A 1 108 ? -4.055 -24.289 -35.407 1.00 83.56 108 GLU A C 1
ATOM 827 O O . GLU A 1 108 ? -3.479 -23.626 -34.542 1.00 83.56 108 GLU A O 1
ATOM 832 N N . PHE A 1 109 ? -4.730 -23.742 -36.420 1.00 79.00 109 PHE A N 1
ATOM 833 C CA . PHE A 1 109 ? -4.706 -22.322 -36.778 1.00 79.00 109 PHE A CA 1
ATOM 834 C C . PHE A 1 109 ? -5.940 -21.543 -3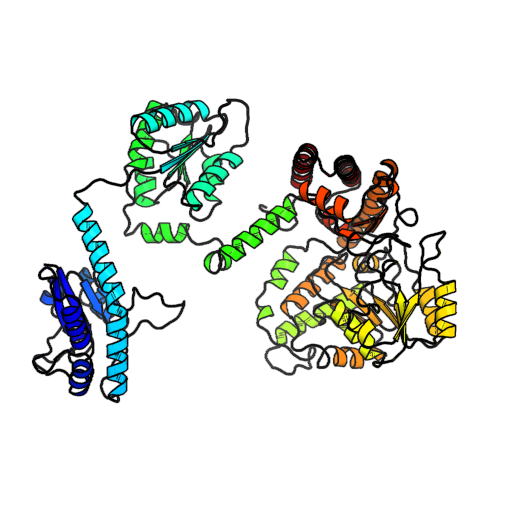6.298 1.00 79.00 109 PHE A C 1
ATOM 836 O O . PHE A 1 109 ? -6.140 -20.394 -36.690 1.00 79.00 109 PHE A O 1
ATOM 843 N N . GLU A 1 110 ? -6.783 -22.151 -35.464 1.00 76.62 110 GLU A N 1
ATOM 844 C CA . GLU A 1 110 ? -7.875 -21.453 -34.783 1.00 76.62 110 GLU A CA 1
ATOM 845 C C . GLU A 1 110 ? -7.343 -20.642 -33.589 1.00 76.62 110 GLU A C 1
ATOM 847 O O . GLU A 1 110 ? -6.422 -21.067 -32.883 1.00 76.62 110 GLU A O 1
ATOM 852 N N . TYR A 1 111 ? -7.948 -19.478 -33.326 1.00 55.62 111 TYR A N 1
ATOM 853 C CA . TYR A 1 111 ? -7.719 -18.737 -32.085 1.00 55.62 111 TYR A CA 1
ATOM 854 C C . TYR A 1 111 ? -8.462 -19.449 -30.947 1.00 55.62 111 TYR A C 1
ATOM 856 O O . TYR A 1 111 ? -9.632 -19.176 -30.694 1.00 55.62 111 TYR A O 1
ATOM 864 N N . ALA A 1 112 ? -7.794 -20.407 -30.307 1.00 55.19 112 ALA A N 1
ATOM 865 C CA . ALA A 1 112 ? -8.311 -21.139 -29.152 1.00 55.19 112 ALA A CA 1
ATOM 866 C C . ALA A 1 112 ? -7.626 -20.657 -27.865 1.00 55.19 112 ALA A C 1
ATOM 868 O O . ALA A 1 112 ? -6.415 -20.403 -27.863 1.00 55.19 112 ALA A O 1
ATOM 869 N N . GLY A 1 113 ? -8.388 -20.543 -26.773 1.00 45.59 113 GLY A N 1
ATOM 870 C CA . GLY A 1 113 ? -7.858 -20.156 -25.463 1.00 45.59 113 GLY A CA 1
ATOM 871 C C . GLY A 1 113 ? -6.831 -21.170 -24.924 1.00 45.59 113 GLY A C 1
ATOM 872 O O . GLY A 1 113 ? -6.801 -22.323 -25.369 1.00 45.59 113 GLY A O 1
ATOM 873 N N . PRO A 1 114 ? -5.970 -20.789 -23.960 1.00 41.97 114 PRO A N 1
ATOM 874 C CA . PRO A 1 114 ? -5.009 -21.717 -23.368 1.00 41.97 114 PRO A CA 1
ATOM 875 C C . PRO A 1 114 ? -5.727 -22.922 -22.732 1.00 41.97 114 PRO A C 1
ATOM 877 O O . PRO A 1 114 ? -6.469 -22.761 -21.768 1.00 41.97 114 PRO A O 1
ATOM 880 N N . GLY A 1 115 ? -5.494 -24.130 -23.261 1.00 54.97 115 GLY A N 1
ATOM 881 C CA . GLY A 1 115 ? -6.008 -25.390 -22.702 1.00 54.97 115 GLY A CA 1
ATOM 882 C C . GLY A 1 115 ? -7.223 -26.014 -23.403 1.00 54.97 115 GLY A C 1
ATOM 883 O O . GLY A 1 115 ? -7.636 -27.100 -23.003 1.00 54.97 115 GLY A O 1
ATOM 884 N N . GLU A 1 116 ? -7.779 -25.401 -24.453 1.00 61.56 116 GLU A N 1
ATOM 885 C CA . GLU A 1 116 ? -8.878 -26.020 -25.212 1.00 61.56 116 GLU A CA 1
ATOM 886 C C . GLU A 1 116 ? -8.399 -27.194 -26.098 1.00 61.56 116 GLU A C 1
ATOM 888 O O . GLU A 1 116 ? -7.407 -27.054 -26.826 1.00 61.56 116 GLU A O 1
ATOM 893 N N . PRO A 1 117 ? -9.093 -28.356 -26.090 1.00 70.31 117 PRO A N 1
ATOM 894 C CA . PRO A 1 117 ? -8.758 -29.483 -26.957 1.00 70.31 117 PRO A CA 1
ATOM 895 C C . PRO A 1 117 ? -8.946 -29.132 -28.440 1.00 70.31 117 PRO A C 1
ATOM 897 O O . PRO A 1 117 ? -10.022 -28.706 -28.866 1.00 70.31 117 PRO A O 1
ATOM 900 N N . ARG A 1 118 ? -7.902 -29.363 -29.244 1.00 84.50 118 ARG A N 1
ATOM 901 C CA . ARG A 1 118 ? -7.903 -29.112 -30.700 1.00 84.50 118 ARG A CA 1
ATOM 902 C C . ARG A 1 118 ? -8.258 -30.343 -31.541 1.00 84.50 118 ARG A C 1
ATOM 904 O O . ARG A 1 118 ? -8.317 -30.256 -32.763 1.00 84.50 118 ARG A O 1
ATOM 911 N N . ASP A 1 119 ? -8.512 -31.473 -30.892 1.00 92.56 119 ASP A N 1
ATOM 912 C CA . ASP A 1 119 ? -8.879 -32.722 -31.552 1.00 92.56 119 ASP A CA 1
ATOM 913 C C . ASP A 1 119 ? -10.335 -32.691 -32.046 1.00 92.56 119 ASP A C 1
ATOM 915 O O . ASP A 1 119 ? -11.245 -32.225 -31.359 1.00 92.56 119 ASP A O 1
ATOM 919 N N . ILE A 1 120 ? -10.563 -33.240 -33.239 1.00 93.00 120 ILE A N 1
ATOM 920 C CA . ILE A 1 120 ? -11.882 -33.555 -33.791 1.00 93.00 120 ILE A CA 1
ATOM 921 C C . ILE A 1 120 ? -12.124 -35.051 -33.578 1.00 93.00 120 ILE A C 1
ATOM 923 O O . ILE A 1 120 ? -11.619 -35.913 -34.316 1.00 93.00 120 ILE A O 1
ATOM 927 N N . HIS A 1 121 ? -12.892 -35.360 -32.536 1.00 92.19 121 HIS A N 1
ATOM 928 C CA . HIS A 1 121 ? -13.190 -36.728 -32.121 1.00 92.19 121 HIS A CA 1
ATOM 929 C C . HIS A 1 121 ? -13.961 -37.515 -33.190 1.00 92.19 121 HIS A C 1
ATOM 931 O O . HIS A 1 121 ? -14.638 -36.953 -34.050 1.00 92.19 121 HIS A O 1
ATOM 937 N N . ASP A 1 122 ? -13.811 -38.841 -33.169 1.00 91.69 122 ASP A N 1
ATOM 938 C CA . ASP A 1 122 ? -14.455 -39.718 -34.146 1.00 91.69 122 ASP A CA 1
ATOM 939 C C . ASP A 1 122 ? -15.966 -39.837 -33.875 1.00 91.69 122 ASP A C 1
ATOM 941 O O . ASP A 1 122 ? -16.330 -40.243 -32.771 1.00 91.69 122 ASP A O 1
ATOM 945 N N . PRO A 1 123 ? -16.854 -39.509 -34.838 1.00 93.25 123 PRO A N 1
ATOM 946 C CA . PRO A 1 123 ? -18.295 -39.637 -34.639 1.00 93.25 123 PRO A CA 1
ATOM 947 C C . PRO A 1 123 ? -18.829 -41.068 -34.843 1.00 93.25 123 PRO A C 1
ATOM 949 O O . PRO A 1 123 ? -20.030 -41.291 -34.673 1.00 93.25 123 PRO A O 1
ATOM 952 N N . ILE A 1 124 ? -17.987 -42.033 -35.245 1.00 89.00 124 ILE A N 1
ATOM 953 C CA . ILE A 1 124 ? -18.415 -43.408 -35.557 1.00 89.00 124 ILE A CA 1
ATOM 954 C C . ILE A 1 124 ? -19.198 -44.040 -34.395 1.00 89.00 124 ILE A C 1
ATOM 956 O O . ILE A 1 124 ? -18.781 -44.004 -33.243 1.00 89.00 124 ILE A O 1
ATOM 960 N N . GLY A 1 125 ? -20.351 -44.638 -34.718 1.00 84.62 125 GLY A N 1
ATOM 961 C CA . GLY A 1 125 ? -21.258 -45.261 -33.744 1.00 84.62 125 GLY A CA 1
ATOM 962 C C . GLY A 1 125 ? -22.112 -44.281 -32.926 1.00 84.62 125 GLY A C 1
ATOM 963 O O . GLY A 1 125 ? -22.992 -44.724 -32.193 1.00 84.62 125 GLY A O 1
ATOM 964 N N . GLY A 1 126 ? -21.889 -42.969 -33.055 1.00 89.38 126 GLY A N 1
ATOM 965 C CA . GLY A 1 126 ? -22.686 -41.934 -32.399 1.00 89.38 126 GLY A CA 1
ATOM 966 C C . GLY A 1 126 ? -23.973 -41.556 -33.152 1.00 89.38 126 GLY A C 1
ATOM 967 O O . GLY A 1 126 ? -24.197 -42.003 -34.279 1.00 89.38 126 GLY A O 1
ATOM 968 N N . PRO A 1 127 ? -24.827 -40.705 -32.551 1.00 92.56 127 PRO A N 1
ATOM 969 C CA . PRO A 1 127 ? -26.037 -40.193 -33.196 1.00 92.56 127 PRO A CA 1
ATOM 970 C C . PRO A 1 127 ? -25.704 -39.223 -34.342 1.00 92.56 127 PRO A C 1
ATOM 972 O O . PRO A 1 127 ? -24.661 -38.570 -34.317 1.00 92.56 127 PRO A O 1
ATOM 975 N N . ASN A 1 128 ? -26.627 -39.040 -35.296 1.00 90.31 128 ASN A N 1
ATOM 976 C CA . ASN A 1 128 ? -26.461 -38.121 -36.441 1.00 90.31 128 ASN A CA 1
ATOM 977 C C . ASN A 1 128 ? -26.048 -36.693 -36.035 1.00 90.31 128 ASN A C 1
ATOM 979 O O . ASN A 1 128 ? -25.315 -36.027 -36.763 1.00 90.31 128 ASN A O 1
ATOM 983 N N . GLU A 1 129 ? -26.456 -36.233 -34.852 1.00 92.75 129 GLU A N 1
ATOM 984 C CA . GLU A 1 129 ? -26.068 -34.918 -34.337 1.00 92.75 129 GLU A CA 1
ATOM 985 C C . GLU A 1 129 ? -24.557 -34.778 -34.114 1.00 92.75 129 GLU A C 1
ATOM 987 O O . GLU A 1 129 ? -23.981 -33.730 -34.401 1.00 92.75 129 GLU A O 1
ATOM 992 N N . LEU A 1 130 ? -23.882 -35.851 -33.696 1.00 92.75 130 LEU A N 1
ATOM 993 C CA . LEU A 1 130 ? -22.432 -35.847 -33.519 1.00 92.75 130 LEU A CA 1
ATOM 994 C C . LEU A 1 130 ? -21.705 -35.683 -34.864 1.00 92.75 130 LEU A C 1
ATOM 996 O O . LEU A 1 130 ? -20.705 -34.972 -34.951 1.00 92.75 130 LEU A O 1
ATOM 1000 N N . TYR A 1 131 ? -22.241 -36.263 -35.942 1.00 96.25 131 TYR A N 1
ATOM 1001 C CA . TYR A 1 131 ? -21.711 -36.069 -37.296 1.00 96.25 131 TYR A CA 1
ATOM 1002 C C . TYR A 1 131 ? -21.888 -34.624 -37.771 1.00 96.25 131 TYR A C 1
ATOM 1004 O O . TYR A 1 131 ? -20.973 -34.072 -38.382 1.00 96.25 131 TYR A O 1
ATOM 1012 N N . ARG A 1 132 ? -23.017 -33.977 -37.444 1.00 96.00 132 ARG A N 1
ATOM 1013 C CA . ARG A 1 132 ? -23.228 -32.546 -37.732 1.00 96.00 132 ARG A CA 1
ATOM 1014 C C . ARG A 1 132 ? -22.260 -31.656 -36.963 1.00 96.00 132 ARG A C 1
ATOM 1016 O O . ARG A 1 132 ? -21.724 -30.714 -37.541 1.00 96.00 132 ARG A O 1
ATOM 1023 N N . GLN A 1 133 ? -22.013 -31.960 -35.690 1.00 93.25 133 GLN A N 1
ATOM 1024 C CA . GLN A 1 133 ? -21.040 -31.236 -34.869 1.00 93.25 133 GLN A CA 1
ATOM 1025 C C . GLN A 1 133 ? -19.632 -31.347 -35.455 1.00 93.25 133 GLN A C 1
ATOM 1027 O O . GLN A 1 133 ? -18.981 -30.328 -35.670 1.00 93.25 133 GLN A O 1
ATOM 1032 N N . VAL A 1 134 ? -19.200 -32.562 -35.804 1.00 95.38 134 VAL A N 1
ATOM 1033 C CA . VAL A 1 134 ? -17.905 -32.811 -36.453 1.00 95.38 134 VAL A CA 1
ATOM 1034 C C . VAL A 1 134 ? -17.801 -32.085 -37.796 1.00 95.38 134 VAL A C 1
ATOM 1036 O O . VAL A 1 134 ? -16.799 -31.424 -38.055 1.00 95.38 134 VAL A O 1
ATOM 1039 N N . ARG A 1 135 ? -18.839 -32.143 -38.640 1.00 95.81 135 ARG A N 1
ATOM 1040 C CA . ARG A 1 135 ? -18.902 -31.387 -39.901 1.00 95.81 135 ARG A CA 1
ATOM 1041 C C . ARG A 1 135 ? -18.720 -29.888 -39.664 1.00 95.81 135 ARG A C 1
ATOM 1043 O O . ARG A 1 135 ? -17.963 -29.251 -40.390 1.00 95.81 135 ARG A O 1
ATOM 1050 N N . ASN A 1 136 ? -19.415 -29.324 -38.675 1.00 94.00 136 ASN A N 1
ATOM 1051 C CA . ASN A 1 136 ? -19.332 -27.898 -38.363 1.00 94.00 136 ASN A CA 1
ATOM 1052 C C . ASN A 1 136 ? -17.929 -27.526 -37.859 1.00 94.00 136 ASN A C 1
ATOM 1054 O O . ASN A 1 136 ? -17.352 -26.584 -38.380 1.00 94.00 136 ASN A O 1
ATOM 1058 N N . GLN A 1 137 ? -17.341 -28.315 -36.951 1.00 93.19 137 GLN A N 1
ATOM 1059 C CA . GLN A 1 137 ? -15.959 -28.115 -36.491 1.00 93.19 137 GLN A CA 1
ATOM 1060 C C . GLN A 1 137 ? -14.958 -28.121 -37.652 1.00 93.19 137 GLN A C 1
ATOM 1062 O O . GLN A 1 137 ? -14.087 -27.264 -37.721 1.00 93.19 137 GLN A O 1
ATOM 1067 N N . ILE A 1 138 ? -15.099 -29.063 -38.590 1.00 95.50 138 ILE A N 1
ATOM 1068 C CA . ILE A 1 138 ? -14.265 -29.112 -39.795 1.00 95.50 138 ILE A CA 1
ATOM 1069 C C . ILE A 1 138 ? -14.469 -27.843 -40.625 1.00 95.50 138 ILE A C 1
ATOM 1071 O O . ILE A 1 138 ? -13.499 -27.169 -40.953 1.00 95.50 138 ILE A O 1
ATOM 1075 N N . ARG A 1 139 ? -15.719 -27.502 -40.957 1.00 93.50 139 ARG A N 1
ATOM 1076 C CA . ARG A 1 139 ? -16.056 -26.334 -41.783 1.00 93.50 139 ARG A CA 1
ATOM 1077 C C . ARG A 1 139 ? -15.503 -25.039 -41.194 1.00 93.50 139 ARG A C 1
ATOM 1079 O O . ARG A 1 139 ? -14.972 -24.223 -41.941 1.00 93.50 139 ARG A O 1
ATOM 1086 N N . ASP A 1 140 ? -15.634 -24.861 -39.887 1.00 90.38 140 ASP A N 1
ATOM 1087 C CA . ASP A 1 140 ? -15.254 -23.630 -39.199 1.00 90.38 140 ASP A CA 1
ATOM 1088 C C . ASP A 1 140 ? -13.714 -23.493 -39.099 1.00 90.38 140 ASP A C 1
ATOM 1090 O O . ASP A 1 140 ? -13.201 -22.373 -39.081 1.00 90.38 140 ASP A O 1
ATOM 1094 N N . ALA A 1 141 ? -12.971 -24.608 -39.168 1.00 90.62 141 ALA A N 1
ATOM 1095 C CA . ALA A 1 141 ? -11.506 -24.641 -39.220 1.00 90.62 141 ALA A CA 1
ATOM 1096 C C . ALA A 1 141 ? -10.916 -24.330 -40.613 1.00 90.62 141 ALA A C 1
ATOM 1098 O O . ALA A 1 141 ? -9.805 -23.814 -40.733 1.00 90.62 141 ALA A O 1
ATOM 1099 N N . LEU A 1 142 ? -11.630 -24.642 -41.701 1.00 91.75 142 LEU A N 1
ATOM 1100 C CA . LEU A 1 142 ? -11.087 -24.528 -43.064 1.00 91.75 142 LEU A CA 1
ATOM 1101 C C . LEU A 1 142 ? -10.660 -23.105 -43.492 1.00 91.75 142 LEU A C 1
ATOM 1103 O O . LEU A 1 142 ? -9.657 -22.997 -44.203 1.00 91.75 142 LEU A O 1
ATOM 1107 N N . PRO A 1 143 ? -11.328 -22.000 -43.095 1.00 88.81 143 PRO A N 1
ATOM 1108 C CA . PRO A 1 143 ? -10.884 -20.652 -43.452 1.00 88.81 143 PRO A CA 1
ATOM 1109 C C . PRO A 1 143 ? -9.464 -20.311 -42.977 1.00 88.81 143 PRO A C 1
ATOM 1111 O O . PRO A 1 143 ? -8.704 -19.698 -43.731 1.00 88.81 143 PRO A O 1
ATOM 1114 N N . SER A 1 144 ? -9.081 -20.707 -41.758 1.00 82.12 144 SER A N 1
ATOM 1115 C CA . SER A 1 144 ? -7.739 -20.435 -41.217 1.00 82.12 144 SER A CA 1
ATOM 1116 C C . SER A 1 144 ? -6.671 -21.280 -41.919 1.00 82.12 144 SER A C 1
ATOM 1118 O O . SER A 1 144 ? -5.596 -20.775 -42.247 1.00 82.12 144 SER A O 1
ATOM 1120 N N . LEU A 1 145 ? -7.009 -22.522 -42.274 1.00 85.44 145 LEU A N 1
ATOM 1121 C CA . LEU A 1 145 ? -6.191 -23.384 -43.127 1.00 85.44 145 LEU A CA 1
ATOM 1122 C C . LEU A 1 145 ? -5.962 -22.759 -44.514 1.00 85.44 145 LEU A C 1
ATOM 1124 O O . LEU A 1 145 ? -4.827 -22.718 -44.987 1.00 85.44 145 LEU A O 1
ATOM 1128 N N . ILE A 1 146 ? -6.997 -22.212 -45.160 1.00 84.56 146 ILE A N 1
ATOM 1129 C CA . ILE A 1 146 ? -6.857 -21.537 -46.465 1.00 84.56 146 ILE A CA 1
ATOM 1130 C C . ILE A 1 146 ? -5.918 -20.326 -46.353 1.00 84.56 146 ILE A C 1
ATOM 1132 O O . ILE A 1 146 ? -5.076 -20.111 -47.228 1.00 84.56 146 ILE A O 1
ATOM 1136 N N . GLN A 1 147 ? -6.014 -19.545 -45.272 1.00 81.62 147 GLN A N 1
ATOM 1137 C CA . GLN A 1 147 ? -5.094 -18.429 -45.027 1.00 81.62 147 GLN A CA 1
ATOM 1138 C C . GLN A 1 147 ? -3.646 -18.899 -44.851 1.00 81.62 147 GLN A C 1
ATOM 1140 O O . GLN A 1 147 ? -2.741 -18.283 -45.413 1.00 81.62 147 GLN A O 1
ATOM 1145 N N . PHE A 1 148 ? -3.423 -19.992 -44.119 1.00 81.56 148 PHE A N 1
ATOM 1146 C CA . PHE A 1 148 ? -2.101 -20.597 -43.949 1.00 81.56 148 PHE A CA 1
ATOM 1147 C C . PHE A 1 148 ? -1.501 -21.042 -45.291 1.00 81.56 148 PHE A C 1
ATOM 1149 O O . PHE A 1 148 ? -0.374 -20.669 -45.621 1.00 81.56 148 PHE A O 1
ATOM 1156 N N . ILE A 1 149 ? -2.280 -21.749 -46.114 1.00 77.88 149 ILE A N 1
ATOM 1157 C CA . ILE A 1 149 ? -1.845 -22.193 -47.446 1.00 77.88 149 ILE A CA 1
ATOM 1158 C C . ILE A 1 149 ? -1.524 -20.992 -48.339 1.00 77.88 149 ILE A C 1
ATOM 1160 O O . ILE A 1 149 ? -0.486 -20.980 -49.002 1.00 77.88 149 ILE A O 1
ATOM 1164 N N . ASN A 1 150 ? -2.361 -19.952 -48.333 1.00 76.25 150 ASN A N 1
ATOM 1165 C CA . ASN A 1 150 ? -2.116 -18.746 -49.122 1.00 76.25 150 ASN A CA 1
ATOM 1166 C C . ASN A 1 150 ? -0.873 -17.976 -48.645 1.00 76.25 150 ASN A C 1
ATOM 1168 O O . ASN A 1 150 ? -0.143 -17.462 -49.485 1.00 76.25 150 ASN A O 1
ATOM 1172 N N . ARG A 1 151 ? -0.582 -17.927 -47.336 1.00 69.56 151 ARG A N 1
ATOM 1173 C CA . ARG A 1 151 ? 0.632 -17.281 -46.797 1.00 69.56 151 ARG A CA 1
ATOM 1174 C C . ARG A 1 151 ? 1.910 -18.019 -47.186 1.00 69.56 151 ARG A C 1
ATOM 1176 O O . ARG A 1 151 ? 2.839 -17.372 -47.656 1.00 69.56 151 ARG A O 1
ATOM 1183 N N . ASN A 1 152 ? 1.928 -19.349 -47.083 1.00 62.09 152 ASN A N 1
ATOM 1184 C CA . ASN A 1 152 ? 3.068 -20.150 -47.545 1.00 62.09 152 ASN A CA 1
ATOM 1185 C C . ASN A 1 152 ? 3.241 -20.066 -49.069 1.00 62.09 152 ASN A C 1
ATOM 1187 O O . ASN A 1 152 ? 4.357 -20.007 -49.569 1.00 62.09 152 ASN A O 1
ATOM 1191 N N . THR A 1 153 ? 2.139 -19.971 -49.822 1.00 56.03 153 THR A N 1
ATOM 1192 C CA . THR A 1 153 ? 2.187 -19.753 -51.280 1.00 56.03 153 THR A CA 1
ATOM 1193 C C . THR A 1 153 ? 2.697 -18.355 -51.635 1.00 56.03 153 THR A C 1
ATOM 1195 O O . THR A 1 153 ? 3.489 -18.214 -52.559 1.00 56.03 153 THR A O 1
ATOM 1198 N N . ALA A 1 154 ? 2.300 -17.323 -50.888 1.00 48.06 154 ALA A N 1
ATOM 1199 C CA . ALA A 1 154 ? 2.813 -15.968 -51.056 1.00 48.06 154 ALA A CA 1
ATOM 1200 C C . ALA A 1 154 ? 4.298 -15.861 -50.673 1.00 48.06 154 ALA A C 1
ATOM 1202 O O . ALA A 1 154 ? 5.010 -15.088 -51.296 1.00 48.06 154 ALA A O 1
ATOM 1203 N N . GLN A 1 155 ? 4.788 -16.652 -49.712 1.00 47.34 155 GLN A N 1
ATOM 1204 C CA . GLN A 1 155 ? 6.219 -16.753 -49.395 1.00 47.34 155 GLN A CA 1
ATOM 1205 C C . GLN A 1 155 ? 7.033 -17.427 -50.511 1.00 47.34 155 GLN A C 1
ATOM 1207 O O . GLN A 1 155 ? 8.124 -16.956 -50.815 1.00 47.34 155 GLN A O 1
ATOM 1212 N N . GLU A 1 156 ? 6.495 -18.460 -51.166 1.00 40.50 156 GLU A N 1
ATOM 1213 C CA . GLU A 1 156 ? 7.137 -19.108 -52.323 1.00 40.50 156 GLU A CA 1
ATOM 1214 C C . GLU A 1 156 ? 7.081 -18.242 -53.597 1.00 40.50 156 GLU A C 1
ATOM 1216 O O . GLU A 1 156 ? 8.050 -18.188 -54.350 1.00 40.50 156 GLU A O 1
ATOM 1221 N N . MET A 1 157 ? 5.978 -17.516 -53.831 1.00 39.59 157 MET A N 1
ATOM 1222 C CA . MET A 1 157 ? 5.838 -16.587 -54.966 1.00 39.59 157 MET A CA 1
ATOM 1223 C C . MET A 1 157 ? 6.586 -15.255 -54.756 1.00 39.59 157 MET A C 1
ATOM 1225 O O . MET A 1 157 ? 7.007 -14.634 -55.731 1.00 39.59 157 MET A O 1
ATOM 1229 N N . ASN A 1 158 ? 6.828 -14.837 -53.507 1.00 34.28 158 ASN A N 1
ATOM 1230 C CA . ASN A 1 158 ? 7.635 -13.653 -53.173 1.00 34.28 158 ASN A CA 1
ATOM 1231 C C . ASN A 1 158 ? 9.153 -13.882 -53.265 1.00 34.28 158 ASN A C 1
ATOM 1233 O O . ASN A 1 158 ? 9.922 -12.980 -52.936 1.00 34.28 158 ASN A O 1
ATOM 1237 N N . MET A 1 159 ? 9.615 -15.023 -53.787 1.00 38.19 159 MET A N 1
ATOM 1238 C CA . MET A 1 159 ? 10.999 -15.132 -54.266 1.00 38.19 159 MET A CA 1
ATOM 1239 C C . MET A 1 159 ? 11.252 -14.349 -55.567 1.00 38.19 159 MET A C 1
ATOM 1241 O O . MET A 1 159 ? 12.397 -14.246 -56.003 1.00 38.19 159 MET A O 1
ATOM 1245 N N . THR A 1 160 ? 10.224 -13.728 -56.154 1.00 39.81 160 THR A N 1
ATOM 1246 C CA . THR A 1 160 ? 10.375 -12.790 -57.271 1.00 39.81 160 THR A CA 1
ATOM 1247 C C . THR A 1 160 ? 9.412 -11.604 -57.158 1.00 39.81 160 THR A C 1
ATOM 1249 O O . THR A 1 160 ? 8.491 -11.519 -57.955 1.00 39.81 160 THR A O 1
ATOM 1252 N N . THR A 1 161 ? 9.605 -10.706 -56.180 1.00 37.62 161 THR A N 1
ATOM 1253 C CA . THR A 1 161 ? 9.373 -9.240 -56.292 1.00 37.62 161 THR A CA 1
ATOM 1254 C C . THR A 1 161 ? 9.724 -8.525 -54.975 1.00 37.62 161 THR A C 1
ATOM 1256 O O . THR A 1 161 ? 9.572 -9.096 -53.903 1.00 37.62 161 THR A O 1
ATOM 1259 N N . GLU A 1 162 ? 10.250 -7.302 -55.091 1.00 40.97 162 GLU A N 1
ATOM 1260 C CA . GLU A 1 162 ? 10.978 -6.475 -54.108 1.00 40.97 162 GLU A CA 1
ATOM 1261 C C . GLU A 1 162 ? 10.629 -6.602 -52.606 1.00 40.97 162 GLU A C 1
ATOM 1263 O O . GLU A 1 162 ? 9.484 -6.501 -52.168 1.00 40.97 162 GLU A O 1
ATOM 1268 N N . LYS A 1 163 ? 11.693 -6.746 -51.801 1.00 45.06 163 LYS A N 1
ATOM 1269 C CA . LYS A 1 163 ? 11.700 -6.807 -50.331 1.00 45.06 163 LYS A CA 1
ATOM 1270 C C . LYS A 1 163 ? 11.294 -5.447 -49.725 1.00 45.06 163 LYS A C 1
ATOM 1272 O O . LYS A 1 163 ? 11.833 -4.432 -50.167 1.00 45.06 163 LYS A O 1
ATOM 1277 N N . PRO A 1 164 ? 10.443 -5.386 -48.681 1.00 49.88 164 PRO A N 1
ATOM 1278 C CA . PRO A 1 164 ? 10.173 -4.130 -47.982 1.00 49.88 164 PRO A CA 1
ATOM 1279 C C . PRO A 1 164 ? 11.457 -3.571 -47.345 1.00 49.88 164 PRO A C 1
ATOM 1281 O O . PRO A 1 164 ? 12.230 -4.311 -46.730 1.00 49.88 164 PRO A O 1
ATOM 1284 N N . MET A 1 165 ? 11.691 -2.264 -47.500 1.00 69.12 165 MET A N 1
ATOM 1285 C CA . MET A 1 165 ? 12.853 -1.576 -46.924 1.00 69.12 165 MET A CA 1
ATOM 1286 C C . MET A 1 165 ? 12.794 -1.576 -45.389 1.00 69.12 165 MET A C 1
ATOM 1288 O O . MET A 1 165 ? 11.817 -1.120 -44.800 1.00 69.12 165 MET A O 1
ATOM 1292 N N . LEU A 1 166 ? 13.861 -2.060 -44.747 1.00 85.62 166 LEU A N 1
ATOM 1293 C CA . LEU A 1 166 ? 14.012 -2.090 -43.287 1.00 85.62 166 LEU A CA 1
ATOM 1294 C C . LEU A 1 166 ? 14.152 -0.674 -42.701 1.00 85.62 166 LEU A C 1
ATOM 1296 O O . LEU A 1 166 ? 14.919 0.139 -43.219 1.00 85.62 166 LEU A O 1
ATOM 1300 N N . ARG A 1 167 ? 13.484 -0.411 -41.572 1.00 94.56 167 ARG A N 1
ATOM 1301 C CA . ARG A 1 167 ? 13.640 0.808 -40.762 1.00 94.56 167 ARG A CA 1
ATOM 1302 C C . ARG A 1 167 ? 14.676 0.579 -39.664 1.00 94.56 167 ARG A C 1
ATOM 1304 O O . ARG A 1 167 ? 14.562 -0.378 -38.893 1.00 94.56 167 ARG A O 1
ATOM 1311 N N . VAL A 1 168 ? 15.667 1.461 -39.565 1.00 97.12 168 VAL A N 1
ATOM 1312 C CA . VAL A 1 168 ? 16.803 1.322 -38.639 1.00 97.12 168 VAL A CA 1
ATOM 1313 C C . VAL A 1 168 ? 16.808 2.445 -37.601 1.00 97.12 168 VAL A C 1
ATOM 1315 O O . VAL A 1 168 ? 16.767 3.612 -37.955 1.00 97.12 168 VAL A O 1
ATOM 1318 N N . VAL A 1 169 ? 16.900 2.131 -36.315 1.00 97.94 169 VAL A N 1
ATOM 1319 C CA . VAL A 1 169 ? 17.136 3.141 -35.268 1.00 97.94 169 VAL A CA 1
ATOM 1320 C C . VAL A 1 169 ? 18.528 2.961 -34.696 1.00 97.94 169 VAL A C 1
ATOM 1322 O O . VAL A 1 169 ? 18.995 1.835 -34.524 1.00 97.94 169 VAL A O 1
ATOM 1325 N N . LEU A 1 170 ? 19.223 4.056 -34.423 1.00 97.75 170 LEU A N 1
ATOM 1326 C CA . LEU A 1 170 ? 20.597 3.989 -33.963 1.00 97.75 170 LEU A CA 1
ATOM 1327 C C . LEU A 1 170 ? 20.934 5.070 -32.950 1.00 97.75 170 LEU A C 1
ATOM 1329 O O . LEU A 1 170 ? 20.352 6.151 -32.950 1.00 97.75 170 LEU A O 1
ATOM 1333 N N . ALA A 1 171 ? 21.852 4.748 -32.047 1.00 97.56 171 ALA A N 1
ATOM 1334 C CA . ALA A 1 171 ? 22.309 5.673 -31.027 1.00 97.56 171 ALA A CA 1
ATOM 1335 C C . ALA A 1 171 ? 23.758 5.386 -30.636 1.00 97.56 171 ALA A C 1
ATOM 1337 O O . ALA A 1 171 ? 24.226 4.246 -30.671 1.00 97.56 171 ALA A O 1
ATOM 1338 N N . ALA A 1 172 ? 24.458 6.438 -30.229 1.00 96.50 172 ALA A N 1
ATOM 1339 C CA . ALA A 1 172 ? 25.781 6.339 -29.645 1.00 96.50 172 ALA A CA 1
ATOM 1340 C C . ALA A 1 172 ? 25.879 7.201 -28.392 1.00 96.50 172 ALA A C 1
ATOM 1342 O O . ALA A 1 172 ? 25.201 8.229 -28.295 1.00 96.50 172 ALA A O 1
ATOM 1343 N N . ASP A 1 173 ? 26.751 6.788 -27.475 1.00 94.06 173 ASP A N 1
ATOM 1344 C CA . ASP A 1 173 ? 27.296 7.702 -26.479 1.00 94.06 173 ASP A CA 1
ATOM 1345 C C . ASP A 1 173 ? 28.417 8.558 -27.092 1.00 94.06 173 ASP A C 1
ATOM 1347 O O . ASP A 1 173 ? 28.740 8.476 -28.282 1.00 94.06 173 ASP A O 1
ATOM 1351 N N . HIS A 1 174 ? 29.026 9.385 -26.251 1.00 93.25 174 HIS A N 1
ATOM 1352 C CA . HIS A 1 174 ? 30.109 10.288 -26.620 1.00 93.25 174 HIS A CA 1
ATOM 1353 C C . HIS A 1 174 ? 31.312 9.599 -27.278 1.00 93.25 174 HIS A C 1
ATOM 1355 O O . HIS A 1 174 ? 32.007 10.220 -28.080 1.00 93.25 174 HIS A O 1
ATOM 1361 N N . GLY A 1 175 ? 31.551 8.318 -26.981 1.00 91.00 175 GLY A N 1
ATOM 1362 C CA . GLY A 1 175 ? 32.637 7.542 -27.571 1.00 91.00 175 GLY A CA 1
ATOM 1363 C C . GLY A 1 175 ? 32.335 7.003 -28.968 1.00 91.00 175 GLY A C 1
ATOM 1364 O O . GLY A 1 175 ? 33.258 6.604 -29.666 1.00 91.00 175 GLY A O 1
ATOM 1365 N N . GLY A 1 176 ? 31.068 6.980 -29.394 1.00 92.62 176 GLY A N 1
ATOM 1366 C CA . GLY A 1 176 ? 30.651 6.383 -30.668 1.00 92.62 176 GLY A CA 1
ATOM 1367 C C . GLY A 1 176 ? 30.248 7.370 -31.768 1.00 92.62 176 GLY A C 1
ATOM 1368 O O . GLY A 1 176 ? 29.844 6.929 -32.845 1.00 92.62 176 GLY A O 1
ATOM 1369 N N . VAL A 1 177 ? 30.340 8.684 -31.528 1.00 93.12 177 VAL A N 1
ATOM 1370 C CA . VAL A 1 177 ? 29.794 9.733 -32.418 1.00 93.12 177 VAL A CA 1
ATOM 1371 C C . VAL A 1 177 ? 30.325 9.636 -33.852 1.00 93.12 177 VAL A C 1
ATOM 1373 O O . VAL A 1 177 ? 29.539 9.683 -34.797 1.00 93.12 177 VAL A O 1
ATOM 1376 N N . ALA A 1 178 ? 31.636 9.445 -34.031 1.00 91.81 178 ALA A N 1
ATOM 1377 C CA . ALA A 1 178 ? 32.253 9.389 -35.359 1.00 91.81 178 ALA A CA 1
ATOM 1378 C C . ALA A 1 178 ? 31.756 8.193 -36.193 1.00 91.81 178 ALA A C 1
ATOM 1380 O O . ALA A 1 178 ? 31.405 8.344 -37.363 1.00 91.81 178 ALA A O 1
ATOM 1381 N N . ILE A 1 179 ? 31.673 7.009 -35.577 1.00 94.38 179 ILE A N 1
ATOM 1382 C CA . ILE A 1 179 ? 31.151 5.803 -36.232 1.00 94.38 179 ILE A CA 1
ATOM 1383 C C . ILE A 1 179 ? 29.663 5.962 -36.530 1.00 94.38 179 ILE A C 1
ATOM 1385 O O . ILE A 1 179 ? 29.224 5.635 -37.630 1.00 94.38 179 ILE A O 1
ATOM 1389 N N . LYS A 1 180 ? 28.893 6.522 -35.593 1.00 95.62 180 LYS A N 1
ATOM 1390 C CA . LYS A 1 180 ? 27.464 6.781 -35.782 1.00 95.62 180 LYS A CA 1
ATOM 1391 C C . LYS A 1 180 ? 27.218 7.646 -37.017 1.00 95.62 180 LYS A C 1
ATOM 1393 O O . LYS A 1 180 ? 26.423 7.247 -37.863 1.00 95.62 180 LYS A O 1
ATOM 1398 N N . GLN A 1 181 ? 27.950 8.754 -37.152 1.00 94.88 181 GLN A N 1
ATOM 1399 C CA . GLN A 1 181 ? 27.839 9.650 -38.305 1.00 94.88 181 GLN A CA 1
ATOM 1400 C C . GLN A 1 181 ? 28.144 8.923 -39.623 1.00 94.88 181 GLN A C 1
ATOM 1402 O O . GLN A 1 181 ? 27.395 9.018 -40.595 1.00 94.88 181 GLN A O 1
ATOM 1407 N N . ALA A 1 182 ? 29.213 8.125 -39.648 1.00 95.31 182 ALA A N 1
ATOM 1408 C CA . ALA A 1 182 ? 29.567 7.351 -40.831 1.00 95.31 182 ALA A CA 1
ATOM 1409 C C . ALA A 1 182 ? 28.495 6.317 -41.222 1.00 95.31 182 ALA A C 1
ATOM 1411 O O . ALA A 1 182 ? 28.311 6.048 -42.413 1.00 95.31 182 ALA A O 1
ATOM 1412 N N . LEU A 1 183 ? 27.798 5.726 -40.246 1.00 96.81 183 LEU A N 1
ATOM 1413 C CA . LEU A 1 183 ? 26.710 4.780 -40.494 1.00 96.81 183 LEU A CA 1
ATOM 1414 C C . LEU A 1 183 ? 25.426 5.480 -40.941 1.00 96.81 183 LEU A C 1
ATOM 1416 O O . LEU A 1 183 ? 24.767 4.976 -41.848 1.00 96.81 183 LEU A O 1
ATOM 1420 N N . THR A 1 184 ? 25.084 6.642 -40.379 1.00 96.44 184 THR A N 1
ATOM 1421 C CA . THR A 1 184 ? 23.930 7.431 -40.841 1.00 96.44 184 THR A CA 1
ATOM 1422 C C . THR A 1 184 ? 24.106 7.886 -42.285 1.00 96.44 184 THR A C 1
ATOM 1424 O O . THR A 1 184 ? 23.195 7.716 -43.095 1.00 96.44 184 THR A O 1
ATOM 1427 N N . ASP A 1 185 ? 25.302 8.356 -42.651 1.00 95.44 185 ASP A N 1
ATOM 1428 C CA . ASP A 1 185 ? 25.614 8.770 -44.025 1.00 95.44 185 ASP A CA 1
ATOM 1429 C C . ASP A 1 185 ? 25.576 7.580 -44.992 1.00 95.44 185 ASP A C 1
ATOM 1431 O O . ASP A 1 185 ? 25.191 7.697 -46.159 1.00 95.44 185 ASP A O 1
ATOM 1435 N N . TRP A 1 186 ? 25.996 6.403 -44.525 1.00 95.88 186 TRP A N 1
ATOM 1436 C CA . TRP A 1 186 ? 25.911 5.172 -45.300 1.00 95.88 186 TRP A CA 1
ATOM 1437 C C . TRP A 1 186 ? 24.459 4.725 -45.500 1.00 95.88 186 TRP A C 1
ATOM 1439 O O . TRP A 1 186 ? 24.074 4.459 -46.638 1.00 95.88 186 TRP A O 1
ATOM 1449 N N . LEU A 1 187 ? 23.641 4.707 -44.444 1.00 94.81 187 LEU A N 1
ATOM 1450 C CA . LEU A 1 187 ? 22.222 4.339 -44.508 1.00 94.81 187 LEU A CA 1
ATOM 1451 C C . LEU A 1 187 ? 21.444 5.265 -45.446 1.00 94.81 187 LEU A C 1
ATOM 1453 O O . LEU A 1 187 ? 20.687 4.773 -46.283 1.00 94.81 187 LEU A O 1
ATOM 1457 N N . ALA A 1 188 ? 21.694 6.576 -45.369 1.00 92.88 188 ALA A N 1
ATOM 1458 C CA . ALA A 1 188 ? 21.112 7.564 -46.273 1.00 92.88 188 ALA A CA 1
ATOM 1459 C C . ALA A 1 188 ? 21.474 7.280 -47.741 1.00 92.88 188 ALA A C 1
ATOM 1461 O O . ALA A 1 188 ? 20.592 7.220 -48.597 1.00 92.88 188 ALA A O 1
ATOM 1462 N N . ARG A 1 189 ? 22.762 7.038 -48.039 1.00 93.94 189 ARG A N 1
ATOM 1463 C CA . ARG A 1 189 ? 23.235 6.719 -49.402 1.00 93.94 189 ARG A CA 1
ATOM 1464 C C . ARG A 1 189 ? 22.651 5.422 -49.966 1.00 93.94 189 ARG A C 1
ATOM 1466 O O . ARG A 1 189 ? 22.527 5.307 -51.180 1.00 93.94 189 ARG A O 1
ATOM 1473 N N . HIS A 1 190 ? 22.304 4.467 -49.105 1.00 90.62 190 HIS A N 1
ATOM 1474 C CA . HIS A 1 190 ? 21.738 3.170 -49.494 1.00 90.62 190 HIS A CA 1
ATOM 1475 C C . HIS A 1 190 ? 20.205 3.120 -49.378 1.00 90.62 190 HIS A C 1
ATOM 1477 O O . HIS A 1 190 ? 19.617 2.056 -49.554 1.00 90.62 190 HIS A O 1
ATOM 1483 N N . GLY A 1 191 ? 19.551 4.258 -49.114 1.00 89.31 191 GLY A N 1
ATOM 1484 C CA . GLY A 1 191 ? 18.093 4.390 -49.152 1.00 89.31 191 GLY A CA 1
ATOM 1485 C C . GLY A 1 191 ? 17.345 3.816 -47.946 1.00 89.31 191 GLY A C 1
ATOM 1486 O O . GLY A 1 191 ? 16.132 3.650 -48.020 1.00 89.31 191 GLY A O 1
ATOM 1487 N N . TYR A 1 192 ? 18.014 3.519 -46.829 1.00 90.81 192 TYR A N 1
ATOM 1488 C CA . TYR A 1 192 ? 17.334 3.044 -45.619 1.00 90.81 192 TYR A CA 1
ATOM 1489 C C . TYR A 1 192 ? 16.607 4.187 -44.901 1.00 90.81 192 TYR A C 1
ATOM 1491 O O . TYR A 1 192 ? 17.137 5.287 -44.752 1.00 90.81 192 TYR A O 1
ATOM 1499 N N . THR A 1 193 ? 15.408 3.914 -44.379 1.00 93.50 193 THR A N 1
ATOM 1500 C CA . THR A 1 193 ? 14.755 4.816 -43.417 1.00 93.50 193 THR A CA 1
ATOM 1501 C C . THR A 1 193 ? 15.416 4.645 -42.055 1.00 93.50 193 THR A C 1
ATOM 1503 O O . THR A 1 193 ? 15.480 3.519 -41.558 1.00 93.50 193 THR A O 1
ATOM 1506 N N . TYR A 1 194 ? 15.890 5.732 -41.437 1.00 96.25 194 TYR A N 1
ATOM 1507 C CA . TYR A 1 194 ? 16.524 5.647 -40.124 1.00 96.25 194 TYR A CA 1
ATOM 1508 C C . TYR A 1 194 ? 16.225 6.816 -39.181 1.00 96.25 194 TYR A C 1
ATOM 1510 O O . TYR A 1 194 ? 15.813 7.889 -39.618 1.00 96.25 194 TYR A O 1
ATOM 1518 N N . ALA A 1 195 ? 16.461 6.595 -37.885 1.00 96.81 195 ALA A N 1
ATOM 1519 C CA . ALA A 1 195 ? 16.460 7.628 -36.850 1.00 96.81 195 ALA A CA 1
ATOM 1520 C C . ALA A 1 195 ? 17.724 7.557 -35.984 1.00 96.81 195 ALA A C 1
ATOM 1522 O O . ALA A 1 195 ? 18.200 6.470 -35.654 1.00 96.81 195 ALA A O 1
ATOM 1523 N N . ASP A 1 196 ? 18.237 8.727 -35.605 1.00 97.19 196 ASP A N 1
ATOM 1524 C CA . ASP A 1 196 ? 19.378 8.893 -34.705 1.00 97.19 196 ASP A CA 1
ATOM 1525 C C . ASP A 1 196 ? 18.897 9.427 -33.351 1.00 97.19 196 ASP A C 1
ATOM 1527 O O . ASP A 1 196 ? 18.405 10.551 -33.254 1.00 97.19 196 ASP A O 1
ATOM 1531 N N . LEU A 1 197 ? 19.031 8.601 -32.314 1.00 95.81 197 LEU A N 1
ATOM 1532 C CA . LEU A 1 197 ? 18.688 8.931 -30.929 1.00 95.81 197 LEU A CA 1
ATOM 1533 C C . LEU A 1 197 ? 19.929 9.207 -30.067 1.00 95.81 197 LEU A C 1
ATOM 1535 O O . LEU A 1 197 ? 19.802 9.405 -28.864 1.00 95.81 197 LEU A O 1
ATOM 1539 N N . GLY A 1 198 ? 21.128 9.161 -30.654 1.00 91.81 198 GLY A N 1
ATOM 1540 C CA . GLY A 1 198 ? 22.409 9.307 -29.967 1.00 91.81 198 GLY A CA 1
ATOM 1541 C C . GLY A 1 198 ? 22.813 10.755 -29.699 1.00 91.81 198 GLY A C 1
ATOM 1542 O O . GLY A 1 198 ? 22.307 11.688 -30.323 1.00 91.81 198 GLY A O 1
ATOM 1543 N N . THR A 1 199 ? 23.819 10.949 -28.842 1.00 92.69 199 THR A N 1
ATOM 1544 C CA . THR A 1 199 ? 24.437 12.275 -28.667 1.00 92.69 199 THR A CA 1
ATOM 1545 C C . THR A 1 199 ? 25.091 12.751 -29.967 1.00 92.69 199 THR A C 1
ATOM 1547 O O . THR A 1 199 ? 25.612 11.945 -30.741 1.00 92.69 199 THR A O 1
ATOM 1550 N N . GLN A 1 200 ? 25.075 14.063 -30.206 1.00 92.06 200 GLN A N 1
ATOM 1551 C CA . GLN A 1 200 ? 25.828 14.722 -31.285 1.00 92.06 200 GLN A CA 1
ATOM 1552 C C . GLN A 1 200 ? 27.160 15.309 -30.788 1.00 92.06 200 GLN A C 1
ATOM 1554 O O . GLN A 1 200 ? 27.895 15.928 -31.550 1.00 92.06 200 GLN A O 1
ATOM 1559 N N . SER A 1 201 ? 27.455 15.148 -29.495 1.00 90.62 201 SER A N 1
ATOM 1560 C CA . SER A 1 201 ? 28.610 15.726 -28.815 1.00 90.62 201 SER A CA 1
ATOM 1561 C C . SER A 1 201 ? 29.548 14.643 -28.289 1.00 90.62 201 SER A C 1
ATOM 1563 O O . SER A 1 201 ? 29.098 13.585 -27.848 1.00 90.62 201 SER A O 1
ATOM 1565 N N . THR A 1 202 ? 30.848 14.938 -28.285 1.00 89.44 202 THR A N 1
ATOM 1566 C CA . THR A 1 202 ? 31.895 14.120 -27.653 1.00 89.44 202 THR A CA 1
ATOM 1567 C C . THR A 1 202 ? 32.020 14.360 -26.145 1.00 89.44 202 THR A C 1
ATOM 1569 O O . THR A 1 202 ? 32.866 13.749 -25.497 1.00 89.44 202 THR A O 1
ATOM 1572 N N . GLU A 1 203 ? 31.198 15.245 -25.578 1.00 90.62 203 GLU A N 1
ATOM 1573 C CA . GLU A 1 203 ? 31.100 15.442 -24.129 1.00 90.62 203 GLU A CA 1
ATOM 1574 C C . GLU A 1 203 ? 30.528 14.205 -23.441 1.00 90.62 203 GLU A C 1
ATOM 1576 O O . GLU A 1 203 ? 29.596 13.586 -23.950 1.00 90.62 203 GLU A O 1
ATOM 1581 N N . ALA A 1 204 ? 31.067 13.864 -22.270 1.00 91.81 204 ALA A N 1
ATOM 1582 C CA . ALA A 1 204 ? 30.702 12.651 -21.548 1.00 91.81 204 ALA A CA 1
ATOM 1583 C C . ALA A 1 204 ? 29.191 12.573 -21.254 1.00 91.81 204 ALA A C 1
ATOM 1585 O O . ALA A 1 204 ? 28.586 13.507 -20.730 1.00 91.81 204 ALA A O 1
ATOM 1586 N N . VAL A 1 205 ? 28.605 11.418 -21.568 1.00 92.00 205 VAL A N 1
ATOM 1587 C CA . VAL A 1 205 ? 27.194 11.071 -21.336 1.00 92.00 205 VAL A CA 1
ATOM 1588 C C . VAL A 1 205 ? 27.076 9.600 -20.949 1.00 92.00 205 VAL A C 1
ATOM 1590 O O . VAL A 1 205 ? 27.955 8.799 -21.286 1.00 92.00 205 VAL A O 1
ATOM 1593 N N . ASP A 1 206 ? 25.968 9.242 -20.306 1.00 90.44 206 ASP A N 1
ATOM 1594 C CA . ASP A 1 206 ? 25.709 7.885 -19.837 1.00 90.44 206 ASP A CA 1
ATOM 1595 C C . ASP A 1 206 ? 25.100 7.008 -20.942 1.00 90.44 206 ASP A C 1
ATOM 1597 O O . ASP A 1 206 ? 24.005 7.245 -21.451 1.00 90.44 206 ASP A O 1
ATOM 1601 N N . TYR A 1 207 ? 25.816 5.946 -21.314 1.00 91.06 207 TYR A N 1
ATOM 1602 C CA . TYR A 1 207 ? 25.400 5.019 -22.369 1.00 91.06 207 TYR A CA 1
ATOM 1603 C C . TYR A 1 207 ? 24.028 4.331 -22.151 1.00 91.06 207 TYR A C 1
ATOM 1605 O O . TYR A 1 207 ? 23.360 4.068 -23.157 1.00 91.06 207 TYR A O 1
ATOM 1613 N N . PRO A 1 208 ? 23.555 4.018 -20.916 1.00 92.31 208 PRO A N 1
ATOM 1614 C CA . PRO A 1 208 ? 22.278 3.327 -20.733 1.00 92.31 208 PRO A CA 1
ATOM 1615 C C . PRO A 1 208 ? 21.086 4.088 -21.312 1.00 92.31 208 PRO A C 1
ATOM 1617 O O . PRO A 1 208 ? 20.198 3.452 -21.873 1.00 92.31 208 PRO A O 1
ATOM 1620 N N . ASP A 1 209 ? 21.083 5.422 -21.243 1.00 87.38 209 ASP A N 1
ATOM 1621 C CA . ASP A 1 209 ? 19.974 6.249 -21.735 1.00 87.38 209 ASP A CA 1
ATOM 1622 C C . ASP A 1 209 ? 19.716 6.010 -23.229 1.00 87.38 209 ASP A C 1
ATOM 1624 O O . ASP A 1 209 ? 18.576 5.824 -23.665 1.00 87.38 209 ASP A O 1
ATOM 1628 N N . TYR A 1 210 ? 20.795 5.907 -24.003 1.00 95.50 210 TYR A N 1
ATOM 1629 C CA . TYR A 1 210 ? 20.763 5.665 -25.442 1.00 95.50 210 TYR A CA 1
ATOM 1630 C C . TYR A 1 210 ? 20.430 4.208 -25.787 1.00 95.50 210 TYR A C 1
ATOM 1632 O O . TYR A 1 210 ? 19.631 3.954 -26.693 1.00 95.50 210 TYR A O 1
ATOM 1640 N N . ALA A 1 211 ? 20.982 3.244 -25.038 1.00 95.06 211 ALA A N 1
ATOM 1641 C CA . ALA A 1 211 ? 20.629 1.830 -25.190 1.00 95.06 211 ALA A CA 1
ATOM 1642 C C . ALA A 1 211 ? 19.132 1.590 -24.950 1.00 95.06 211 ALA A C 1
ATOM 1644 O O . ALA A 1 211 ? 18.481 0.868 -25.707 1.00 95.06 211 ALA A O 1
ATOM 1645 N N . TYR A 1 212 ? 18.581 2.212 -23.906 1.00 91.62 212 TYR A N 1
ATOM 1646 C CA . TYR A 1 212 ? 17.178 2.075 -23.529 1.00 91.62 212 TYR A CA 1
ATOM 1647 C C . TYR A 1 212 ? 16.246 2.727 -24.550 1.00 91.62 212 TYR A C 1
ATOM 1649 O O . TYR A 1 212 ? 15.188 2.169 -24.837 1.00 91.62 212 TYR A O 1
ATOM 1657 N N . ALA A 1 213 ? 16.635 3.869 -25.124 1.00 88.44 213 ALA A N 1
ATOM 1658 C CA . ALA A 1 213 ? 15.869 4.524 -26.179 1.00 88.44 213 ALA A CA 1
ATOM 1659 C C . ALA A 1 213 ? 15.725 3.621 -27.418 1.00 88.44 213 ALA A C 1
ATOM 1661 O O . ALA A 1 213 ? 14.607 3.345 -27.848 1.00 88.44 213 ALA A O 1
ATOM 1662 N N . VAL A 1 214 ? 16.835 3.064 -27.922 1.00 96.00 214 VAL A N 1
ATOM 1663 C CA . VAL A 1 214 ? 16.821 2.122 -29.059 1.00 96.00 214 VAL A CA 1
ATOM 1664 C C . VAL A 1 214 ? 16.005 0.867 -28.746 1.00 96.00 214 VAL A C 1
ATOM 1666 O O . VAL A 1 214 ? 15.180 0.453 -29.558 1.00 96.00 214 VAL A O 1
ATOM 1669 N N . ALA A 1 215 ? 16.195 0.268 -27.566 1.00 91.81 215 ALA A N 1
ATOM 1670 C CA . ALA A 1 215 ? 15.449 -0.921 -27.155 1.00 91.81 215 ALA A CA 1
ATOM 1671 C C . ALA A 1 215 ? 13.928 -0.686 -27.170 1.00 91.81 215 ALA A C 1
ATOM 1673 O O . ALA A 1 215 ? 13.178 -1.518 -27.680 1.00 91.81 215 ALA A O 1
ATOM 1674 N N . ARG A 1 216 ? 13.468 0.461 -26.657 1.00 86.94 216 ARG A N 1
ATOM 1675 C CA . ARG A 1 216 ? 12.041 0.818 -26.627 1.00 86.94 216 ARG A CA 1
ATOM 1676 C C . ARG A 1 216 ? 11.450 0.983 -28.022 1.00 86.94 216 ARG A C 1
ATOM 1678 O O . ARG A 1 216 ? 10.368 0.462 -28.268 1.00 86.94 216 ARG A O 1
ATOM 1685 N N . GLU A 1 217 ? 12.158 1.645 -28.931 1.00 91.94 217 GLU A N 1
ATOM 1686 C CA . GLU A 1 217 ? 11.698 1.851 -30.310 1.00 91.94 217 GLU A CA 1
ATOM 1687 C C . GLU A 1 217 ? 11.555 0.536 -31.096 1.00 91.94 217 GLU A C 1
ATOM 1689 O O . GLU A 1 217 ? 10.591 0.350 -31.845 1.00 91.94 217 GLU A O 1
ATOM 1694 N N . ILE A 1 218 ? 12.479 -0.409 -30.882 1.00 92.56 218 ILE A N 1
ATOM 1695 C CA . ILE A 1 218 ? 12.396 -1.755 -31.466 1.00 92.56 218 ILE A CA 1
ATOM 1696 C C . ILE A 1 218 ? 11.199 -2.523 -30.905 1.00 92.56 218 ILE A C 1
ATOM 1698 O O . ILE A 1 218 ? 10.431 -3.112 -31.663 1.00 92.56 218 ILE A O 1
ATOM 1702 N N . LEU A 1 219 ? 11.002 -2.501 -29.585 1.00 81.56 219 LEU A N 1
ATOM 1703 C CA . LEU A 1 219 ? 9.890 -3.211 -28.945 1.00 81.56 219 LEU A CA 1
ATOM 1704 C C . LEU A 1 219 ? 8.525 -2.597 -29.265 1.00 81.56 219 LEU A C 1
ATOM 1706 O O . LEU A 1 219 ? 7.535 -3.319 -29.340 1.00 81.56 219 LEU A O 1
ATOM 1710 N N . ALA A 1 220 ? 8.472 -1.289 -29.511 1.00 76.56 220 ALA A N 1
ATOM 1711 C CA . ALA A 1 220 ? 7.274 -0.595 -29.968 1.00 76.56 220 ALA A CA 1
ATOM 1712 C C . ALA A 1 220 ? 6.918 -0.894 -31.440 1.00 76.56 220 ALA A C 1
ATOM 1714 O O . ALA A 1 220 ? 5.887 -0.425 -31.924 1.00 76.56 220 ALA A O 1
ATOM 1715 N N . GLY A 1 221 ? 7.765 -1.630 -32.173 1.00 84.88 221 GLY A N 1
ATOM 1716 C CA . GLY A 1 221 ? 7.570 -1.942 -33.592 1.00 84.88 221 GLY A CA 1
ATOM 1717 C C . GLY A 1 221 ? 7.730 -0.737 -34.530 1.00 84.88 221 GLY A C 1
ATOM 1718 O O . GLY A 1 221 ? 7.387 -0.823 -35.716 1.00 84.88 221 GLY A O 1
ATOM 1719 N N . GLN A 1 222 ? 8.248 0.388 -34.022 1.00 85.88 222 GLN A N 1
ATOM 1720 C CA . GLN A 1 222 ? 8.495 1.600 -34.811 1.00 85.88 222 GLN A CA 1
ATOM 1721 C C . GLN A 1 222 ? 9.690 1.430 -35.749 1.00 85.88 222 GLN A C 1
ATOM 1723 O O . GLN A 1 222 ? 9.701 1.984 -36.849 1.00 85.88 222 GLN A O 1
ATOM 1728 N N . PHE A 1 223 ? 10.658 0.608 -35.346 1.00 94.50 223 PHE A N 1
ATOM 1729 C CA . PHE A 1 223 ? 11.825 0.259 -36.145 1.00 94.50 223 PHE A CA 1
ATOM 1730 C C . PHE A 1 223 ? 12.045 -1.248 -36.152 1.00 94.50 223 PHE A C 1
ATOM 1732 O O . PHE A 1 223 ? 11.673 -1.958 -35.219 1.00 94.50 223 PHE A O 1
ATOM 1739 N N . ASP A 1 224 ? 12.667 -1.738 -37.220 1.00 93.31 224 ASP A N 1
ATOM 1740 C CA . ASP A 1 224 ? 12.863 -3.168 -37.441 1.00 93.31 224 ASP A CA 1
ATOM 1741 C C . ASP A 1 224 ? 14.225 -3.633 -36.905 1.00 93.31 224 ASP A C 1
ATOM 1743 O O . ASP A 1 224 ? 14.388 -4.800 -36.533 1.00 93.31 224 ASP A O 1
ATOM 1747 N N . ARG A 1 225 ? 15.227 -2.743 -36.884 1.00 96.81 225 ARG A N 1
ATOM 1748 C CA . ARG A 1 225 ? 16.607 -3.045 -36.476 1.00 96.81 225 ARG A CA 1
ATOM 1749 C C . ARG A 1 225 ? 17.250 -1.899 -35.699 1.00 96.81 225 ARG A C 1
ATOM 1751 O O . ARG A 1 225 ? 17.084 -0.740 -36.063 1.00 96.81 225 ARG A O 1
ATOM 1758 N N . GLY A 1 226 ? 17.989 -2.238 -34.643 1.00 97.94 226 GLY A N 1
ATOM 1759 C CA . GLY A 1 226 ? 18.715 -1.278 -33.808 1.00 97.94 226 GLY A CA 1
ATOM 1760 C C . GLY A 1 226 ? 20.227 -1.314 -34.042 1.00 97.94 226 GLY A C 1
ATOM 1761 O O . GLY A 1 226 ? 20.769 -2.393 -34.275 1.00 97.94 226 GLY A O 1
ATOM 1762 N N . VAL A 1 227 ? 20.919 -0.178 -33.923 1.00 98.25 227 VAL A N 1
ATOM 1763 C CA . VAL A 1 227 ? 22.393 -0.116 -33.859 1.00 98.25 227 VAL A CA 1
ATOM 1764 C C . VAL A 1 227 ? 22.838 0.723 -32.661 1.00 98.25 227 VAL A C 1
ATOM 1766 O O . VAL A 1 227 ? 22.387 1.851 -32.481 1.00 98.25 227 VAL A O 1
ATOM 1769 N N . LEU A 1 228 ? 23.730 0.183 -31.836 1.00 98.38 228 LEU A N 1
ATOM 1770 C CA . LEU A 1 228 ? 24.287 0.853 -30.665 1.00 98.38 228 LEU A CA 1
ATOM 1771 C C . LEU A 1 228 ? 25.803 0.928 -30.749 1.00 98.38 228 LEU A C 1
ATOM 1773 O O . LEU A 1 228 ? 26.461 -0.036 -31.137 1.00 98.38 228 LEU A O 1
ATOM 1777 N N . ILE A 1 229 ? 26.356 2.075 -30.366 1.00 96.44 229 ILE A N 1
ATOM 1778 C CA . ILE A 1 229 ? 27.795 2.314 -30.445 1.00 96.44 229 ILE A CA 1
ATOM 1779 C C . ILE A 1 229 ? 28.270 2.974 -29.150 1.00 96.44 229 ILE A C 1
ATOM 1781 O O . ILE A 1 229 ? 27.709 3.972 -28.700 1.00 96.44 229 ILE A O 1
ATOM 1785 N N . CYS A 1 230 ? 29.322 2.424 -28.556 1.00 93.69 230 CYS A N 1
ATOM 1786 C CA . CYS A 1 230 ? 30.115 3.114 -27.542 1.00 93.69 230 CYS A CA 1
ATOM 1787 C C . CYS A 1 230 ? 31.579 2.689 -27.650 1.00 93.69 230 CYS A C 1
ATOM 1789 O O . CYS A 1 230 ? 31.922 1.888 -28.517 1.00 93.69 230 CYS A O 1
ATOM 1791 N N . LYS A 1 231 ? 32.448 3.194 -26.766 1.00 91.50 231 LYS A N 1
ATOM 1792 C CA . LYS A 1 231 ? 33.893 2.895 -26.802 1.00 91.50 231 LYS A CA 1
ATOM 1793 C C . LYS A 1 231 ? 34.202 1.400 -26.946 1.00 91.50 231 LYS A C 1
ATOM 1795 O O . LYS A 1 231 ? 34.840 1.010 -27.920 1.00 91.50 231 LYS A O 1
ATOM 1800 N N . SER A 1 232 ? 33.666 0.568 -26.051 1.00 92.12 232 SER A N 1
ATOM 1801 C CA . SER A 1 232 ? 33.867 -0.892 -26.070 1.00 92.12 232 SER A CA 1
ATOM 1802 C C . SER A 1 232 ? 32.670 -1.686 -26.602 1.00 92.12 232 SER A C 1
ATOM 1804 O O . SER A 1 232 ? 32.774 -2.880 -26.852 1.00 92.12 232 SER A O 1
ATOM 1806 N N . GLY A 1 233 ? 31.488 -1.073 -26.700 1.00 92.62 233 GLY A N 1
ATOM 1807 C CA . GLY A 1 233 ? 30.222 -1.759 -26.987 1.00 92.62 233 GLY A CA 1
ATOM 1808 C C . GLY A 1 233 ? 29.681 -2.641 -25.843 1.00 92.62 233 GLY A C 1
ATOM 1809 O O . GLY A 1 233 ? 28.491 -2.963 -25.824 1.00 92.62 233 GLY A O 1
ATOM 1810 N N . ILE A 1 234 ? 30.496 -2.993 -24.840 1.00 94.31 234 ILE A N 1
ATOM 1811 C CA . ILE A 1 234 ? 30.119 -3.916 -23.753 1.00 94.31 234 ILE A CA 1
ATOM 1812 C C . ILE A 1 234 ? 28.927 -3.370 -22.959 1.00 94.31 234 ILE A C 1
ATOM 1814 O O . ILE A 1 234 ? 27.902 -4.043 -22.844 1.00 94.31 234 ILE A O 1
ATOM 1818 N N . GLY A 1 235 ? 29.028 -2.135 -22.457 1.00 93.38 235 GLY A N 1
ATOM 1819 C CA . GLY A 1 235 ? 27.980 -1.518 -21.637 1.00 93.38 235 GLY A CA 1
ATOM 1820 C C . GLY A 1 235 ? 26.642 -1.411 -22.372 1.00 93.38 235 GLY A C 1
ATOM 1821 O O . GLY A 1 235 ? 25.611 -1.825 -21.844 1.00 93.38 235 GLY A O 1
ATOM 1822 N N . MET A 1 236 ? 26.668 -0.945 -23.624 1.00 95.06 236 MET A N 1
ATOM 1823 C CA . MET A 1 236 ? 25.478 -0.844 -24.475 1.00 95.06 236 MET A CA 1
ATOM 1824 C C . MET A 1 236 ? 24.816 -2.208 -24.697 1.00 95.06 236 MET A C 1
ATOM 1826 O O . MET A 1 236 ? 23.593 -2.319 -24.607 1.00 95.06 236 MET A O 1
ATOM 1830 N N . SER A 1 237 ? 25.612 -3.260 -24.930 1.00 96.25 237 SER A N 1
ATOM 1831 C CA . SER A 1 237 ? 25.083 -4.618 -25.105 1.00 96.25 237 SER A CA 1
ATOM 1832 C C . SER A 1 237 ? 24.413 -5.151 -23.835 1.00 96.25 237 SER A C 1
ATOM 1834 O O . SER A 1 237 ? 23.329 -5.730 -23.911 1.00 96.25 237 SER A O 1
ATOM 1836 N N . ILE A 1 238 ? 24.997 -4.905 -22.657 1.00 95.25 238 ILE A N 1
ATOM 1837 C CA . ILE A 1 238 ? 24.421 -5.314 -21.369 1.00 95.25 238 ILE A CA 1
ATOM 1838 C C . ILE A 1 238 ? 23.130 -4.541 -21.101 1.00 95.25 238 ILE A C 1
ATOM 1840 O O . ILE A 1 238 ? 22.123 -5.146 -20.742 1.00 95.25 238 ILE A O 1
ATOM 1844 N N . ALA A 1 239 ? 23.139 -3.220 -21.300 1.00 90.88 239 ALA A N 1
ATOM 1845 C CA . ALA A 1 239 ? 21.983 -2.362 -21.061 1.00 90.88 239 ALA A CA 1
ATOM 1846 C C . ALA A 1 239 ? 20.791 -2.733 -21.956 1.00 90.88 239 ALA A C 1
ATOM 1848 O O . ALA A 1 239 ? 19.677 -2.894 -21.454 1.00 90.88 239 ALA A O 1
ATOM 1849 N N . ALA A 1 240 ? 21.018 -2.925 -23.257 1.00 93.56 240 ALA A N 1
ATOM 1850 C CA . ALA A 1 240 ? 19.960 -3.255 -24.208 1.00 93.56 240 ALA A CA 1
ATOM 1851 C C . ALA A 1 240 ? 19.328 -4.635 -23.939 1.00 93.56 240 ALA A C 1
ATOM 1853 O O . ALA A 1 240 ? 18.106 -4.762 -23.955 1.00 93.56 240 ALA A O 1
ATOM 1854 N N . ASN A 1 241 ? 20.132 -5.653 -23.604 1.00 92.75 241 ASN A N 1
ATOM 1855 C CA . ASN A 1 241 ? 19.643 -7.015 -23.327 1.00 92.75 241 ASN A CA 1
ATOM 1856 C C . ASN A 1 241 ? 18.841 -7.150 -22.014 1.00 92.75 241 ASN A C 1
ATOM 1858 O O . ASN A 1 241 ? 18.366 -8.238 -21.694 1.00 92.75 241 ASN A O 1
ATOM 1862 N N . ARG A 1 242 ? 18.653 -6.072 -21.238 1.00 82.25 242 ARG A N 1
ATOM 1863 C CA . ARG A 1 242 ? 17.739 -6.077 -20.079 1.00 82.25 242 ARG A CA 1
ATOM 1864 C C . ARG A 1 242 ? 16.265 -6.079 -20.479 1.00 82.25 242 ARG A C 1
ATOM 1866 O O . ARG A 1 242 ? 15.417 -6.370 -19.637 1.00 82.25 242 ARG A O 1
ATOM 1873 N N . PHE A 1 243 ? 15.962 -5.722 -21.723 1.00 79.56 243 PHE A N 1
ATOM 1874 C CA . PHE A 1 243 ? 14.604 -5.695 -22.237 1.00 79.56 243 PHE A CA 1
ATOM 1875 C C . PHE A 1 243 ? 14.283 -7.028 -22.907 1.00 79.56 243 PHE A C 1
ATOM 1877 O O . PHE A 1 243 ? 14.952 -7.433 -23.856 1.00 79.56 243 PHE A O 1
ATOM 1884 N N . ALA A 1 244 ? 13.244 -7.707 -22.423 1.00 77.31 244 ALA A N 1
ATOM 1885 C CA . ALA A 1 244 ? 12.783 -8.948 -23.032 1.00 77.31 244 ALA A CA 1
ATOM 1886 C C . ALA A 1 244 ? 12.396 -8.712 -24.501 1.00 77.31 244 ALA A C 1
ATOM 1888 O O . ALA A 1 244 ? 11.721 -7.735 -24.817 1.00 77.31 244 ALA A O 1
ATOM 1889 N N . GLY A 1 245 ? 12.858 -9.589 -25.393 1.00 82.38 245 GLY A N 1
ATOM 1890 C CA . GLY A 1 245 ? 12.696 -9.441 -26.842 1.00 82.38 245 GLY A CA 1
ATOM 1891 C C . GLY A 1 245 ? 13.803 -8.635 -27.534 1.00 82.38 245 GLY A C 1
ATOM 1892 O O . GLY A 1 245 ? 13.864 -8.632 -28.765 1.00 82.38 245 GLY A O 1
ATOM 1893 N N . ILE A 1 246 ? 14.720 -7.999 -26.794 1.00 93.56 246 ILE A N 1
ATOM 1894 C CA . ILE A 1 246 ? 15.964 -7.458 -27.355 1.00 93.56 246 ILE A CA 1
ATOM 1895 C C . ILE A 1 246 ? 17.064 -8.514 -27.296 1.00 93.56 246 ILE A C 1
ATOM 1897 O O . ILE A 1 246 ? 17.301 -9.150 -26.274 1.00 93.56 246 ILE A O 1
ATOM 1901 N N . ARG A 1 247 ? 17.757 -8.669 -28.422 1.00 94.88 247 ARG A N 1
ATOM 1902 C CA . ARG A 1 247 ? 18.918 -9.537 -28.605 1.00 94.88 247 ARG A CA 1
ATOM 1903 C C . ARG A 1 247 ? 20.037 -8.698 -29.200 1.00 94.88 247 ARG A C 1
ATOM 1905 O O . ARG A 1 247 ? 20.248 -8.696 -30.416 1.00 94.88 247 ARG A O 1
ATOM 1912 N N . ALA A 1 248 ? 20.695 -7.935 -28.334 1.00 97.25 248 ALA A N 1
ATOM 1913 C CA . ALA A 1 248 ? 21.791 -7.055 -28.700 1.00 97.25 248 ALA A CA 1
ATOM 1914 C C . ALA A 1 248 ? 23.108 -7.835 -28.763 1.00 97.25 248 ALA A C 1
ATOM 1916 O O . ALA A 1 248 ? 23.526 -8.432 -27.769 1.00 97.25 248 ALA A O 1
ATOM 1917 N N . ALA A 1 249 ? 23.757 -7.834 -29.927 1.00 97.38 249 ALA A N 1
ATOM 1918 C CA . ALA A 1 249 ? 24.996 -8.567 -30.165 1.00 97.38 249 ALA A CA 1
ATOM 1919 C C . ALA A 1 249 ? 26.162 -7.603 -30.404 1.00 97.38 249 ALA A C 1
ATOM 1921 O O . ALA A 1 249 ? 26.161 -6.870 -31.392 1.00 97.38 249 ALA A O 1
ATOM 1922 N N . LEU A 1 250 ? 27.162 -7.639 -29.519 1.00 96.50 250 LEU A N 1
ATOM 1923 C CA . LEU A 1 250 ? 28.455 -6.995 -29.749 1.00 96.50 250 LEU A CA 1
ATOM 1924 C C . LEU A 1 250 ? 29.252 -7.816 -30.761 1.00 96.50 250 LEU A C 1
ATOM 1926 O O . LEU A 1 250 ? 29.543 -8.987 -30.512 1.00 96.50 250 LEU A O 1
ATOM 1930 N N . VAL A 1 251 ? 29.574 -7.217 -31.908 1.00 94.44 251 VAL A N 1
ATOM 1931 C CA . VAL A 1 251 ? 30.295 -7.894 -32.994 1.00 94.44 251 VAL A CA 1
ATOM 1932 C C . VAL A 1 251 ? 31.483 -7.060 -33.465 1.00 94.44 251 VAL A C 1
ATOM 1934 O O . VAL A 1 251 ? 31.406 -5.838 -33.538 1.00 94.44 251 VAL A O 1
ATOM 1937 N N . ALA A 1 252 ? 32.570 -7.741 -33.830 1.00 92.00 252 ALA A N 1
ATOM 1938 C CA . ALA A 1 252 ? 33.824 -7.102 -34.241 1.00 92.00 252 ALA A CA 1
ATOM 1939 C C . ALA A 1 252 ? 34.145 -7.252 -35.743 1.00 92.00 252 ALA A C 1
ATOM 1941 O O . ALA A 1 252 ? 35.125 -6.679 -36.223 1.00 92.00 252 ALA A O 1
ATOM 1942 N N . ASN A 1 253 ? 33.377 -8.065 -36.483 1.00 93.31 253 ASN A N 1
ATOM 1943 C CA . ASN A 1 253 ? 33.560 -8.326 -37.917 1.00 93.31 253 ASN A CA 1
ATOM 1944 C C . ASN A 1 253 ? 32.284 -8.895 -38.570 1.00 93.31 253 ASN A C 1
ATOM 1946 O O . ASN A 1 253 ? 31.332 -9.286 -37.891 1.00 93.31 253 ASN A O 1
ATOM 1950 N N . GLU A 1 254 ? 32.292 -8.967 -39.898 1.00 96.44 254 GLU A N 1
ATOM 1951 C CA . GLU A 1 254 ? 31.202 -9.405 -40.772 1.00 96.44 254 GLU A CA 1
ATOM 1952 C C . GLU A 1 254 ? 30.775 -10.852 -40.505 1.00 96.44 254 GLU A C 1
ATOM 1954 O O . GLU A 1 254 ? 29.590 -11.179 -40.575 1.00 96.44 254 GLU A O 1
ATOM 1959 N N . HIS A 1 255 ? 31.724 -11.726 -40.149 1.00 95.50 255 HIS A N 1
ATOM 1960 C CA . HIS A 1 255 ? 31.421 -13.113 -39.805 1.00 95.50 255 HIS A CA 1
ATOM 1961 C C . HIS A 1 255 ? 30.525 -13.188 -38.563 1.00 95.50 255 HIS A C 1
ATOM 1963 O O . HIS A 1 255 ? 29.473 -13.832 -38.597 1.00 95.50 255 HIS A O 1
ATOM 1969 N N . TRP A 1 256 ? 30.902 -12.495 -37.485 1.00 95.69 256 TRP A N 1
ATOM 1970 C CA . TRP A 1 256 ? 30.100 -12.427 -36.261 1.00 95.69 256 TRP A CA 1
ATOM 1971 C C . TRP A 1 256 ? 28.786 -11.676 -36.475 1.00 95.69 256 TRP A C 1
ATOM 1973 O O . TRP A 1 256 ? 27.762 -12.070 -35.915 1.00 95.69 256 TRP A O 1
ATOM 1983 N N . ALA A 1 257 ? 28.783 -10.667 -37.347 1.00 96.25 257 ALA A N 1
ATOM 1984 C CA . ALA A 1 257 ? 27.577 -9.971 -37.775 1.00 96.25 257 ALA A CA 1
ATOM 1985 C C . ALA A 1 257 ? 26.568 -10.952 -38.399 1.00 96.25 257 ALA A C 1
ATOM 1987 O O . ALA A 1 257 ? 25.446 -11.093 -37.904 1.00 96.25 257 ALA A O 1
ATOM 1988 N N . ALA A 1 258 ? 26.996 -11.722 -39.403 1.00 96.00 258 ALA A N 1
ATOM 1989 C CA . ALA A 1 258 ? 26.165 -12.731 -40.049 1.00 96.00 258 ALA A CA 1
ATOM 1990 C C . ALA A 1 258 ? 25.724 -13.835 -39.074 1.00 96.00 258 ALA A C 1
ATOM 1992 O O . ALA A 1 258 ? 24.581 -14.288 -39.117 1.00 96.00 258 ALA A O 1
ATOM 1993 N N . LEU A 1 259 ? 26.614 -14.284 -38.184 1.00 95.25 259 LEU A N 1
ATOM 1994 C CA . LEU A 1 259 ? 26.302 -15.340 -37.220 1.00 95.25 259 LEU A CA 1
ATOM 1995 C C . LEU A 1 259 ? 25.251 -14.893 -36.199 1.00 95.25 259 LEU A C 1
ATOM 1997 O O . LEU A 1 259 ? 24.305 -15.633 -35.932 1.00 95.25 259 LEU A O 1
ATOM 2001 N N . SER A 1 260 ? 25.380 -13.669 -35.676 1.00 96.25 260 SER A N 1
ATOM 2002 C CA . SER A 1 260 ? 24.427 -13.099 -34.718 1.00 96.25 260 SER A CA 1
ATOM 2003 C C . SER A 1 260 ? 23.006 -13.033 -35.295 1.00 96.25 260 SER A C 1
ATOM 2005 O O . SER A 1 260 ? 22.026 -13.288 -34.593 1.00 96.25 260 SER A O 1
ATOM 2007 N N . ARG A 1 261 ? 22.879 -12.777 -36.603 1.00 96.19 261 ARG A N 1
ATOM 2008 C CA . ARG A 1 261 ? 21.602 -12.817 -37.321 1.00 96.19 261 ARG A CA 1
ATOM 2009 C C . ARG A 1 261 ? 21.129 -14.242 -37.562 1.00 96.19 261 ARG A C 1
ATOM 2011 O O . ARG A 1 261 ? 20.049 -14.581 -37.090 1.00 96.19 261 ARG A O 1
ATOM 2018 N N . ARG A 1 262 ? 21.933 -15.078 -38.228 1.00 94.19 262 ARG A N 1
ATOM 2019 C CA . ARG A 1 262 ? 21.544 -16.446 -38.616 1.00 94.19 262 ARG A CA 1
ATOM 2020 C C . ARG A 1 262 ? 21.172 -17.315 -37.428 1.00 94.19 262 ARG A C 1
ATOM 2022 O O . ARG A 1 262 ? 20.153 -17.991 -37.464 1.00 94.19 262 ARG A O 1
ATOM 2029 N N . HIS A 1 263 ? 21.978 -17.282 -36.369 1.00 92.75 263 HIS A N 1
ATOM 2030 C CA . HIS A 1 263 ? 21.852 -18.232 -35.267 1.00 92.75 263 HIS A CA 1
ATOM 2031 C C . HIS A 1 263 ? 21.049 -17.710 -34.078 1.00 92.75 263 HIS A C 1
ATOM 2033 O O . HIS A 1 263 ? 20.500 -18.517 -33.325 1.00 92.75 263 HIS A O 1
ATOM 2039 N N . ASN A 1 264 ? 21.034 -16.393 -33.867 1.00 92.25 264 ASN A N 1
ATOM 2040 C CA . ASN A 1 264 ? 20.459 -15.779 -32.670 1.00 92.25 264 ASN A CA 1
ATOM 2041 C C . ASN A 1 264 ? 19.345 -14.780 -32.987 1.00 92.25 264 ASN A C 1
ATOM 2043 O O . ASN A 1 264 ? 18.755 -14.240 -32.058 1.00 92.25 264 ASN A O 1
ATOM 2047 N N . ASN A 1 265 ? 19.052 -14.527 -34.266 1.00 94.62 265 ASN A N 1
ATOM 2048 C CA . ASN A 1 265 ? 18.095 -13.514 -34.704 1.00 94.62 265 ASN A CA 1
ATOM 2049 C C . ASN A 1 265 ? 18.311 -12.154 -34.009 1.00 94.62 265 ASN A C 1
ATOM 2051 O O . ASN A 1 265 ? 17.347 -11.500 -33.596 1.00 94.62 265 ASN A O 1
ATOM 2055 N N . ALA A 1 266 ? 19.574 -11.748 -33.827 1.00 96.75 266 ALA A N 1
ATOM 2056 C CA . ALA A 1 266 ? 19.932 -10.507 -33.142 1.00 96.75 266 ALA A CA 1
ATOM 2057 C C . ALA A 1 266 ? 19.236 -9.313 -33.808 1.00 96.75 266 ALA A C 1
ATOM 2059 O O . ALA A 1 266 ? 19.424 -9.081 -34.999 1.00 96.75 266 ALA A O 1
ATOM 2060 N N . ASN A 1 267 ? 18.395 -8.581 -33.083 1.00 95.88 267 ASN A N 1
ATOM 2061 C CA . ASN A 1 267 ? 17.646 -7.432 -33.611 1.00 95.88 267 ASN A CA 1
ATOM 2062 C C . ASN A 1 267 ? 18.304 -6.087 -33.276 1.00 95.88 267 ASN A C 1
ATOM 2064 O O . ASN A 1 267 ? 17.878 -5.063 -33.809 1.00 95.88 267 ASN A O 1
ATOM 2068 N N . VAL A 1 268 ? 19.367 -6.098 -32.465 1.00 98.31 268 VAL A N 1
ATOM 2069 C CA . VAL A 1 268 ? 20.212 -4.933 -32.197 1.00 98.31 268 VAL A CA 1
ATOM 2070 C C . VAL A 1 268 ? 21.682 -5.293 -32.441 1.00 98.31 268 VAL A C 1
ATOM 2072 O O . VAL A 1 268 ? 22.204 -6.257 -31.880 1.00 98.31 268 VAL A O 1
ATOM 2075 N N . LEU A 1 269 ? 22.346 -4.524 -33.299 1.00 98.25 269 LEU A N 1
ATOM 2076 C CA . LEU A 1 269 ? 23.781 -4.588 -33.556 1.00 98.25 269 LEU A CA 1
ATOM 2077 C C . LEU A 1 269 ? 24.507 -3.680 -32.566 1.00 98.25 269 LEU A C 1
ATOM 2079 O O . LEU A 1 269 ? 24.106 -2.533 -32.391 1.00 98.25 269 LEU A O 1
ATOM 2083 N N . VAL A 1 270 ? 25.579 -4.156 -31.939 1.00 97.94 270 VAL A N 1
ATOM 2084 C CA . VAL A 1 270 ? 26.418 -3.332 -31.063 1.00 97.94 270 VAL A CA 1
ATOM 2085 C C . VAL A 1 270 ? 27.846 -3.316 -31.595 1.00 97.94 270 VAL A C 1
ATOM 2087 O O . VAL A 1 270 ? 28.403 -4.370 -31.901 1.00 97.94 270 VAL A O 1
ATOM 2090 N N . LEU A 1 271 ? 28.421 -2.119 -31.715 1.00 96.12 271 LEU A N 1
ATOM 2091 C CA . LEU A 1 271 ? 29.776 -1.889 -32.219 1.00 96.12 271 LEU A CA 1
ATOM 2092 C C . LEU A 1 271 ? 30.630 -1.160 -31.173 1.00 96.12 271 LEU A C 1
ATOM 2094 O O . LEU A 1 271 ? 30.143 -0.280 -30.457 1.00 96.12 271 LEU A O 1
ATOM 2098 N N . SER A 1 272 ? 31.908 -1.527 -31.112 1.00 93.38 272 SER A N 1
ATOM 2099 C CA . SER A 1 272 ? 32.955 -0.806 -30.385 1.00 93.38 272 SER A CA 1
ATOM 2100 C C . SER A 1 272 ? 33.545 0.303 -31.265 1.00 93.38 272 SER A C 1
ATOM 2102 O O . SER A 1 272 ? 33.595 0.170 -32.490 1.00 93.38 272 SER A O 1
ATOM 2104 N N . ALA A 1 273 ? 33.993 1.395 -30.646 1.00 86.44 273 ALA A N 1
ATOM 2105 C CA . ALA A 1 273 ? 34.645 2.516 -31.325 1.00 86.44 273 ALA A CA 1
ATOM 2106 C C . ALA A 1 273 ? 36.170 2.572 -31.105 1.00 86.44 273 ALA A C 1
ATOM 2108 O O . ALA A 1 273 ? 36.869 3.099 -31.965 1.00 86.44 273 ALA A O 1
ATOM 2109 N N . GLU A 1 274 ? 36.700 2.025 -30.003 1.00 71.69 274 GLU A N 1
ATOM 2110 C CA . GLU A 1 274 ? 38.130 2.152 -29.653 1.00 71.69 274 GLU A CA 1
ATOM 2111 C C . GLU A 1 274 ? 38.860 0.800 -29.513 1.00 71.69 274 GLU A C 1
ATOM 2113 O O . GLU A 1 274 ? 40.002 0.694 -29.956 1.00 71.69 274 GLU A O 1
ATOM 2118 N N . ASP A 1 275 ? 38.222 -0.255 -28.990 1.00 57.03 275 ASP A N 1
ATOM 2119 C CA . ASP A 1 275 ? 38.958 -1.462 -28.558 1.00 57.03 275 ASP A CA 1
ATOM 2120 C C . ASP A 1 275 ? 39.307 -2.467 -29.686 1.00 57.03 275 ASP A C 1
ATOM 2122 O O . ASP A 1 275 ? 40.280 -3.212 -29.560 1.00 57.03 275 ASP A O 1
ATOM 2126 N N . ASP A 1 276 ? 38.593 -2.451 -30.825 1.00 56.34 276 ASP A N 1
ATOM 2127 C CA . ASP A 1 276 ? 38.727 -3.477 -31.887 1.00 56.34 276 ASP A CA 1
ATOM 2128 C C . ASP A 1 276 ? 39.213 -2.934 -33.250 1.00 56.34 276 ASP A C 1
ATOM 2130 O O . ASP A 1 276 ? 39.160 -3.636 -34.273 1.00 56.34 276 ASP A O 1
ATOM 2134 N N . GLY A 1 277 ? 39.625 -1.661 -33.309 1.00 62.00 277 GLY A N 1
ATOM 2135 C CA . GLY A 1 277 ? 40.010 -0.999 -34.563 1.00 62.00 277 GLY A CA 1
ATOM 2136 C C . GLY A 1 277 ? 38.866 -0.911 -35.584 1.00 62.00 277 GLY A C 1
ATOM 2137 O O . GLY A 1 277 ? 39.089 -1.059 -36.788 1.00 62.00 277 GLY A O 1
ATOM 2138 N N . THR A 1 278 ? 37.623 -0.739 -35.125 1.00 82.38 278 THR A N 1
ATOM 2139 C CA . THR A 1 278 ? 36.452 -0.583 -35.999 1.00 82.38 278 THR A CA 1
ATOM 2140 C C . THR A 1 278 ? 36.488 0.784 -36.675 1.00 82.38 278 THR A C 1
ATOM 2142 O O . THR A 1 278 ? 35.968 1.762 -36.150 1.00 82.38 278 THR A O 1
ATOM 2145 N N . THR A 1 279 ? 37.120 0.864 -37.847 1.00 90.50 279 THR A N 1
ATOM 2146 C CA . THR A 1 279 ? 37.083 2.075 -38.680 1.00 90.50 279 THR A CA 1
ATOM 2147 C C . THR A 1 279 ? 35.672 2.304 -39.238 1.00 90.50 279 THR A C 1
ATOM 2149 O O . THR A 1 279 ? 34.887 1.352 -39.318 1.00 90.50 279 THR A O 1
ATOM 2152 N N . PRO A 1 280 ? 35.327 3.531 -39.667 1.00 92.44 280 PRO A N 1
ATOM 2153 C CA . PRO A 1 280 ? 34.071 3.815 -40.363 1.00 92.44 280 PRO A CA 1
ATOM 2154 C C . PRO A 1 280 ? 33.742 2.833 -41.497 1.00 92.44 280 PRO A C 1
ATOM 2156 O O . PRO A 1 280 ? 32.614 2.360 -41.601 1.00 92.44 280 PRO A O 1
ATOM 2159 N N . GLU A 1 281 ? 34.729 2.467 -42.314 1.00 92.25 281 GLU A N 1
ATOM 2160 C CA . GLU A 1 281 ? 34.569 1.543 -43.443 1.00 92.25 281 GLU A CA 1
ATOM 2161 C C . GLU A 1 281 ? 34.262 0.126 -42.954 1.00 92.25 281 GLU A C 1
ATOM 2163 O O . GLU A 1 281 ? 33.368 -0.543 -43.475 1.00 92.25 281 GLU A O 1
ATOM 2168 N N . LYS A 1 282 ? 34.962 -0.320 -41.905 1.00 93.94 282 LYS A N 1
ATOM 2169 C CA . LYS A 1 282 ? 34.717 -1.621 -41.278 1.00 93.94 282 LYS A CA 1
ATOM 2170 C C . LYS A 1 282 ? 33.333 -1.669 -40.625 1.00 93.94 282 LYS A C 1
ATOM 2172 O O . LYS A 1 282 ? 32.624 -2.660 -40.774 1.00 93.94 282 LYS A O 1
ATOM 2177 N N . ALA A 1 283 ? 32.912 -0.595 -39.955 1.00 95.12 283 ALA A N 1
ATOM 2178 C CA . ALA A 1 283 ? 31.572 -0.478 -39.381 1.00 95.12 283 ALA A CA 1
ATOM 2179 C C . ALA A 1 283 ? 30.484 -0.589 -40.461 1.00 95.12 283 ALA A C 1
ATOM 2181 O O . ALA A 1 283 ? 29.492 -1.290 -40.266 1.00 95.12 283 ALA A O 1
ATOM 2182 N N . GLN A 1 284 ? 30.686 0.063 -41.611 1.00 96.56 284 GLN A N 1
ATOM 2183 C CA . GLN A 1 284 ? 29.774 -0.007 -42.757 1.00 96.56 284 GLN A CA 1
ATOM 2184 C C . GLN A 1 284 ? 29.691 -1.426 -43.335 1.00 96.56 284 GLN A C 1
ATOM 2186 O O . GLN A 1 284 ? 28.590 -1.908 -43.592 1.00 96.56 284 GLN A O 1
ATOM 2191 N N . ALA A 1 285 ? 30.825 -2.120 -43.482 1.00 95.88 285 ALA A N 1
ATOM 2192 C CA . ALA A 1 285 ? 30.854 -3.505 -43.958 1.00 95.88 285 ALA A CA 1
ATOM 2193 C C . ALA A 1 285 ? 30.117 -4.464 -43.005 1.00 95.88 285 ALA A C 1
ATOM 2195 O O . ALA A 1 285 ? 29.308 -5.288 -43.439 1.00 95.88 285 ALA A O 1
ATOM 2196 N N . ILE A 1 286 ? 30.335 -4.312 -41.694 1.00 97.25 286 ILE A N 1
ATOM 2197 C CA . ILE A 1 286 ? 29.621 -5.069 -40.657 1.00 97.25 286 ILE A CA 1
ATOM 2198 C C . ILE A 1 286 ? 28.113 -4.805 -40.735 1.00 97.25 286 ILE A C 1
ATOM 2200 O O . ILE A 1 286 ? 27.326 -5.755 -40.714 1.00 97.25 286 ILE A O 1
ATOM 2204 N N . LEU A 1 287 ? 27.711 -3.533 -40.835 1.00 97.06 287 LEU A N 1
ATOM 2205 C CA . LEU A 1 287 ? 26.308 -3.138 -40.911 1.00 97.06 287 LEU A CA 1
ATOM 2206 C C . LEU A 1 287 ? 25.622 -3.714 -42.157 1.00 97.06 287 LEU A C 1
ATOM 2208 O O . LEU A 1 287 ? 24.531 -4.267 -42.033 1.00 97.06 287 LEU A O 1
ATOM 2212 N N . ASP A 1 288 ? 26.258 -3.636 -43.329 1.00 96.50 288 ASP A N 1
ATOM 2213 C CA . ASP A 1 288 ? 25.699 -4.156 -44.584 1.00 96.50 288 ASP A CA 1
ATOM 2214 C C . ASP A 1 288 ? 25.427 -5.662 -44.496 1.00 96.50 288 ASP A C 1
ATOM 2216 O O . ASP A 1 288 ? 24.314 -6.128 -44.762 1.00 96.50 288 ASP A O 1
ATOM 2220 N N . VAL A 1 289 ? 26.420 -6.429 -44.032 1.00 96.94 289 VAL A N 1
ATOM 2221 C CA . VAL A 1 289 ? 26.273 -7.876 -43.844 1.00 96.94 289 VAL A CA 1
ATOM 2222 C C . VAL A 1 289 ? 25.172 -8.176 -42.833 1.00 96.94 289 VAL A C 1
ATOM 2224 O O . VAL A 1 289 ? 24.325 -9.036 -43.084 1.00 96.94 289 VAL A O 1
ATOM 2227 N N . TRP A 1 290 ? 25.128 -7.463 -41.710 1.00 97.50 290 TRP A N 1
ATOM 2228 C CA . TRP A 1 290 ? 24.126 -7.691 -40.672 1.00 97.50 290 TRP A CA 1
ATOM 2229 C C . TRP A 1 290 ? 22.695 -7.383 -41.139 1.00 97.50 290 TRP A C 1
ATOM 2231 O O . TRP A 1 290 ? 21.784 -8.169 -40.878 1.00 97.50 290 TRP A O 1
ATOM 2241 N N . LEU A 1 291 ? 22.486 -6.284 -41.870 1.00 95.19 291 LEU A N 1
ATOM 2242 C CA . LEU A 1 291 ? 21.167 -5.908 -42.393 1.00 95.19 291 LEU A CA 1
ATOM 2243 C C . LEU A 1 291 ? 20.664 -6.887 -43.461 1.00 95.19 291 LEU A C 1
ATOM 2245 O O . LEU A 1 291 ? 19.469 -7.184 -43.502 1.00 95.19 291 LEU A O 1
ATOM 2249 N N . ARG A 1 292 ? 21.560 -7.407 -44.309 1.00 92.75 292 ARG A N 1
ATOM 2250 C CA . ARG A 1 292 ? 21.210 -8.358 -45.379 1.00 92.75 292 ARG A CA 1
ATOM 2251 C C . ARG A 1 292 ? 21.027 -9.788 -44.883 1.00 92.75 292 ARG A C 1
ATOM 2253 O O . ARG A 1 292 ? 20.316 -10.561 -45.524 1.00 92.75 292 ARG A O 1
ATOM 2260 N N . THR A 1 293 ? 21.658 -10.149 -43.768 1.00 93.19 293 THR A N 1
ATOM 2261 C CA . THR A 1 293 ? 21.628 -11.520 -43.260 1.00 93.19 293 THR A CA 1
ATOM 2262 C C . THR A 1 293 ? 20.282 -11.855 -42.612 1.00 93.19 293 THR A C 1
ATOM 2264 O O . THR A 1 293 ? 19.869 -11.279 -41.596 1.00 93.19 293 THR A O 1
ATOM 2267 N N . GLU A 1 294 ? 19.605 -12.846 -43.188 1.00 91.62 294 GLU A N 1
ATOM 2268 C CA . GLU A 1 294 ? 18.359 -13.393 -42.660 1.00 91.62 294 GLU A CA 1
ATOM 2269 C C . GLU A 1 294 ? 18.594 -14.362 -41.499 1.00 91.62 294 GLU A C 1
ATOM 2271 O O . GLU A 1 294 ? 19.695 -14.869 -41.272 1.00 91.62 294 GLU A O 1
ATOM 2276 N N . PHE A 1 295 ? 17.539 -14.576 -40.718 1.00 92.62 295 PHE A N 1
ATOM 2277 C CA . PHE A 1 295 ? 17.549 -15.577 -39.663 1.00 92.62 295 PHE A CA 1
ATOM 2278 C C . PHE A 1 295 ? 17.366 -16.968 -40.281 1.00 92.62 295 PHE A C 1
ATOM 2280 O O . PHE A 1 295 ? 16.498 -17.147 -41.126 1.00 92.62 295 PHE A O 1
ATOM 2287 N N . GLU A 1 296 ? 18.183 -17.938 -39.865 1.00 88.75 296 GLU A N 1
ATOM 2288 C CA . GLU A 1 296 ? 18.242 -19.269 -40.489 1.00 88.75 296 GLU A CA 1
ATOM 2289 C C . GLU A 1 296 ? 17.083 -20.185 -40.061 1.00 88.75 296 GLU A C 1
ATOM 2291 O O . GLU A 1 296 ? 16.746 -21.127 -40.770 1.00 88.75 296 GLU A O 1
ATOM 2296 N N . GLY A 1 297 ? 16.459 -19.911 -38.911 1.00 82.44 297 GLY A N 1
ATOM 2297 C CA . GLY A 1 297 ? 15.372 -20.731 -38.374 1.00 82.44 297 GLY A CA 1
ATOM 2298 C C . GLY A 1 297 ? 15.801 -22.151 -37.971 1.00 82.44 297 GLY A C 1
ATOM 2299 O O . GLY A 1 297 ? 16.945 -22.406 -37.564 1.00 82.44 297 GLY A O 1
ATOM 2300 N N . GLY A 1 298 ? 14.854 -23.089 -38.004 1.00 81.75 298 GLY A N 1
ATOM 2301 C CA . GLY A 1 298 ? 15.062 -24.511 -37.734 1.00 81.75 298 GLY A CA 1
ATOM 2302 C C . GLY A 1 298 ? 15.594 -24.771 -36.322 1.00 81.75 298 GLY A C 1
ATOM 2303 O O . GLY A 1 298 ? 14.976 -24.432 -35.312 1.00 81.75 298 GLY A O 1
ATOM 2304 N N . ARG A 1 299 ? 16.792 -25.361 -36.210 1.00 77.12 299 ARG A N 1
ATOM 2305 C CA . ARG A 1 299 ? 17.404 -25.677 -34.900 1.00 77.12 299 ARG A CA 1
ATOM 2306 C C . ARG A 1 299 ? 17.677 -24.440 -34.029 1.00 77.12 299 ARG A C 1
ATOM 2308 O O . ARG A 1 299 ? 17.899 -24.579 -32.820 1.00 77.12 299 ARG A O 1
ATOM 2315 N N . HIS A 1 300 ? 17.715 -23.254 -34.637 1.00 84.19 300 HIS A N 1
ATOM 2316 C CA . HIS A 1 300 ? 17.966 -21.988 -33.959 1.00 84.19 300 HIS A CA 1
ATOM 2317 C C . HIS A 1 300 ? 16.693 -21.398 -33.331 1.00 84.19 300 HIS A C 1
ATOM 2319 O O . HIS A 1 300 ? 16.796 -20.793 -32.260 1.00 84.19 300 HIS A O 1
ATOM 2325 N N . ASP A 1 301 ? 15.503 -21.675 -33.882 1.00 76.56 301 ASP A N 1
ATOM 2326 C CA . ASP A 1 301 ? 14.210 -21.185 -33.371 1.00 76.56 301 ASP A CA 1
ATOM 2327 C C . ASP A 1 301 ? 13.999 -21.529 -31.902 1.00 76.56 301 ASP A C 1
ATOM 2329 O O . ASP A 1 301 ? 13.735 -20.656 -31.080 1.00 76.56 301 ASP A O 1
ATOM 2333 N N . ARG A 1 302 ? 14.228 -22.792 -31.527 1.00 76.88 302 ARG A N 1
ATOM 2334 C CA . ARG A 1 302 ? 14.065 -23.244 -30.137 1.00 76.88 302 ARG A CA 1
ATOM 2335 C C . ARG A 1 302 ? 14.926 -22.445 -29.152 1.00 76.88 302 ARG A C 1
ATOM 2337 O O . ARG A 1 302 ? 14.544 -22.270 -27.999 1.00 76.88 302 ARG A O 1
ATOM 2344 N N . ARG A 1 303 ? 16.134 -22.033 -29.554 1.00 78.94 303 ARG A N 1
ATOM 2345 C CA . ARG A 1 303 ? 17.049 -21.269 -28.685 1.00 78.94 303 ARG A CA 1
ATOM 2346 C C . ARG A 1 303 ? 16.606 -19.817 -28.596 1.00 78.94 303 ARG A C 1
ATOM 2348 O O . ARG A 1 303 ? 16.569 -19.279 -27.498 1.00 78.94 303 ARG A O 1
ATOM 2355 N N . VAL A 1 304 ? 16.232 -19.231 -29.728 1.00 80.44 304 VAL A N 1
ATOM 2356 C CA . VAL A 1 304 ? 15.712 -17.863 -29.811 1.00 80.44 304 VAL A CA 1
ATOM 2357 C C . VAL A 1 304 ? 14.421 -17.722 -28.999 1.00 80.44 304 VAL A C 1
ATOM 2359 O O . VAL A 1 304 ? 14.333 -16.839 -28.159 1.00 80.44 304 VAL A O 1
ATOM 2362 N N . GLN A 1 305 ? 13.485 -18.665 -29.116 1.00 73.50 305 GLN A N 1
ATOM 2363 C CA . GLN A 1 305 ? 12.256 -18.695 -28.314 1.00 73.50 305 GLN A CA 1
ATOM 2364 C C . GLN A 1 305 ? 12.516 -18.812 -26.806 1.00 73.50 305 GLN A C 1
ATOM 2366 O O . GLN A 1 305 ? 11.758 -18.269 -26.011 1.00 73.50 305 GLN A O 1
ATOM 2371 N N . LYS A 1 306 ? 13.581 -19.512 -26.390 1.00 73.75 306 LYS A N 1
ATOM 2372 C CA . LYS A 1 306 ? 13.991 -19.569 -24.976 1.00 73.75 306 LYS A CA 1
ATOM 2373 C C . LYS A 1 306 ? 14.589 -18.251 -24.483 1.00 73.75 306 LYS A C 1
ATOM 2375 O O . LYS A 1 306 ? 14.397 -17.922 -23.320 1.00 73.75 306 LYS A O 1
ATOM 2380 N N . LEU A 1 307 ? 15.310 -17.531 -25.344 1.00 72.94 307 LEU A N 1
ATOM 2381 C CA . LEU A 1 307 ? 15.847 -16.200 -25.037 1.00 72.94 307 LEU A CA 1
ATOM 2382 C C . LEU A 1 307 ? 14.731 -15.149 -24.937 1.00 72.94 307 LEU A C 1
ATOM 2384 O O . LEU A 1 307 ? 14.828 -14.245 -24.118 1.00 72.94 307 LEU A O 1
ATOM 2388 N N . ASP A 1 308 ? 13.664 -15.309 -25.721 1.00 70.75 308 ASP A N 1
ATOM 2389 C CA . ASP A 1 308 ? 12.509 -14.404 -25.758 1.00 70.75 308 ASP A CA 1
ATOM 2390 C C . ASP A 1 308 ? 11.439 -14.711 -24.707 1.00 70.75 308 ASP A C 1
ATOM 2392 O O . ASP A 1 308 ? 10.373 -14.091 -24.719 1.00 70.75 308 ASP A O 1
ATOM 2396 N N . GLN A 1 309 ? 11.677 -15.671 -23.807 1.00 62.12 309 GLN A N 1
ATOM 2397 C CA . GLN A 1 309 ? 10.695 -15.951 -22.770 1.00 62.12 309 GLN A CA 1
ATOM 2398 C C . GLN A 1 309 ? 10.482 -14.699 -21.910 1.00 62.12 309 GLN A C 1
ATOM 2400 O O . GLN A 1 309 ? 11.452 -14.101 -21.434 1.00 62.12 309 GLN A O 1
ATOM 2405 N N . PRO A 1 310 ? 9.220 -14.294 -21.700 1.00 60.41 310 PRO A N 1
ATOM 2406 C CA . PRO A 1 310 ? 8.906 -13.154 -20.861 1.00 60.41 310 PRO A CA 1
ATOM 2407 C C . PRO A 1 310 ? 9.484 -13.377 -19.457 1.00 60.41 310 PRO A C 1
ATOM 2409 O O . PRO A 1 310 ? 9.461 -14.499 -18.944 1.00 60.41 310 PRO A O 1
ATOM 2412 N N . PRO A 1 311 ? 9.986 -12.319 -18.799 1.00 65.81 311 PRO A N 1
ATOM 2413 C CA . PRO A 1 311 ? 10.790 -12.439 -17.583 1.00 65.81 311 PRO A CA 1
ATOM 2414 C C . PRO A 1 311 ? 10.000 -13.002 -16.394 1.00 65.81 311 PRO A C 1
ATOM 2416 O O . PRO A 1 311 ? 10.587 -13.406 -15.394 1.00 65.81 311 PRO A O 1
ATOM 2419 N N . THR A 1 312 ? 8.666 -13.011 -16.482 1.00 78.00 312 THR A N 1
ATOM 2420 C CA . THR A 1 312 ? 7.764 -13.583 -15.482 1.00 78.00 312 THR A CA 1
ATOM 2421 C C . THR A 1 312 ? 6.527 -14.176 -16.158 1.00 78.00 312 THR A C 1
ATOM 2423 O O . THR A 1 312 ? 6.154 -13.769 -17.259 1.00 78.00 312 THR A O 1
ATOM 2426 N N . ALA A 1 313 ? 5.828 -15.080 -15.463 1.00 83.69 313 ALA A N 1
ATOM 2427 C CA . ALA A 1 313 ? 4.529 -15.585 -15.914 1.00 83.69 313 ALA A CA 1
ATOM 2428 C C . ALA A 1 313 ? 3.499 -14.457 -16.117 1.00 83.69 313 ALA A C 1
ATOM 2430 O O . ALA A 1 313 ? 2.674 -14.540 -17.024 1.00 83.69 313 ALA A O 1
ATOM 2431 N N . LEU A 1 314 ? 3.575 -13.381 -15.322 1.00 85.38 314 LEU A N 1
ATOM 2432 C CA . LEU A 1 314 ? 2.710 -12.214 -15.491 1.00 85.38 314 LEU A CA 1
ATOM 2433 C C . LEU A 1 314 ? 3.010 -11.478 -16.798 1.00 85.38 314 LEU A C 1
ATOM 2435 O O . LEU A 1 314 ? 2.087 -11.218 -17.554 1.00 85.38 314 LEU A O 1
ATOM 2439 N N . ALA A 1 315 ? 4.284 -11.224 -17.104 1.00 80.25 315 ALA A N 1
ATOM 2440 C CA . ALA A 1 315 ? 4.677 -10.622 -18.379 1.00 80.25 315 ALA A CA 1
ATOM 2441 C C . ALA A 1 315 ? 4.250 -11.475 -19.588 1.00 80.25 315 ALA A C 1
ATOM 2443 O O . ALA A 1 315 ? 4.008 -10.932 -20.657 1.00 80.25 315 ALA A O 1
ATOM 2444 N N . ALA A 1 316 ? 4.138 -12.799 -19.420 1.00 77.19 316 ALA A N 1
ATOM 2445 C CA . ALA A 1 316 ? 3.612 -13.700 -20.445 1.00 77.19 316 ALA A CA 1
ATOM 2446 C C . ALA A 1 316 ? 2.090 -13.610 -20.602 1.00 77.19 316 ALA A C 1
ATOM 2448 O O . ALA A 1 316 ? 1.572 -13.660 -21.713 1.00 77.19 316 ALA A O 1
ATOM 2449 N N . THR A 1 317 ? 1.386 -13.557 -19.471 1.00 87.06 317 THR A N 1
ATOM 2450 C CA . THR A 1 317 ? -0.071 -13.722 -19.405 1.00 87.06 317 THR A CA 1
ATOM 2451 C C . THR A 1 317 ? -0.795 -12.404 -19.653 1.00 87.06 317 THR A C 1
ATOM 2453 O O . THR A 1 317 ? -1.790 -12.378 -20.369 1.00 87.06 317 THR A O 1
ATOM 2456 N N . ASP A 1 318 ? -0.289 -11.316 -19.071 1.00 86.81 318 ASP A N 1
ATOM 2457 C CA . ASP A 1 318 ? -0.856 -9.973 -19.168 1.00 86.81 318 ASP A CA 1
ATOM 2458 C C . ASP A 1 318 ? 0.269 -8.914 -19.172 1.00 86.81 318 ASP A C 1
ATOM 2460 O O . ASP A 1 318 ? 0.634 -8.360 -18.124 1.00 86.81 318 ASP A O 1
ATOM 2464 N N . PRO A 1 319 ? 0.854 -8.633 -20.353 1.00 82.25 319 PRO A N 1
ATOM 2465 C CA . PRO A 1 319 ? 1.902 -7.626 -20.503 1.00 82.25 319 PRO A CA 1
ATOM 2466 C C . PRO A 1 319 ? 1.463 -6.224 -20.061 1.00 82.25 319 PRO A C 1
ATOM 2468 O O . PRO A 1 319 ? 2.261 -5.485 -19.494 1.00 82.25 319 PRO A O 1
ATOM 2471 N N . ALA A 1 320 ? 0.191 -5.861 -20.260 1.00 84.81 320 ALA A N 1
ATOM 2472 C CA . ALA A 1 320 ? -0.311 -4.535 -19.907 1.00 84.81 320 ALA A CA 1
ATOM 2473 C C . ALA A 1 320 ? -0.310 -4.322 -18.385 1.00 84.81 320 ALA A C 1
ATOM 2475 O O . ALA A 1 320 ? 0.116 -3.271 -17.897 1.00 84.81 320 ALA A O 1
ATOM 2476 N N . VAL A 1 321 ? -0.735 -5.333 -17.620 1.00 90.50 321 VAL A N 1
ATOM 2477 C CA . VAL A 1 321 ? -0.647 -5.303 -16.153 1.00 90.50 321 VAL A CA 1
ATOM 2478 C C . VAL A 1 321 ? 0.808 -5.352 -15.688 1.00 90.50 321 VAL A C 1
ATOM 2480 O O . VAL A 1 321 ? 1.171 -4.627 -14.759 1.00 90.50 321 VAL A O 1
ATOM 2483 N N . PHE A 1 322 ? 1.660 -6.155 -16.334 1.00 84.69 322 PHE A N 1
ATOM 2484 C CA . PHE A 1 322 ? 3.092 -6.174 -16.029 1.00 84.69 322 PHE A CA 1
ATOM 2485 C C . PHE A 1 322 ? 3.727 -4.783 -16.186 1.00 84.69 322 PHE A C 1
ATOM 2487 O O . PHE A 1 322 ? 4.382 -4.308 -15.254 1.00 84.69 322 PHE A O 1
ATOM 2494 N N . ASP A 1 323 ? 3.481 -4.107 -17.309 1.00 81.38 323 ASP A N 1
ATOM 2495 C CA . ASP A 1 323 ? 4.011 -2.773 -17.598 1.00 81.38 323 ASP A CA 1
ATOM 2496 C C . ASP A 1 323 ? 3.489 -1.727 -16.610 1.00 81.38 323 ASP A C 1
ATOM 2498 O O . ASP A 1 323 ? 4.260 -0.905 -16.112 1.00 81.38 323 ASP A O 1
ATOM 2502 N N . ALA A 1 324 ? 2.203 -1.779 -16.246 1.00 91.62 324 ALA A N 1
ATOM 2503 C CA . ALA A 1 324 ? 1.640 -0.899 -15.224 1.00 91.62 324 ALA A CA 1
ATOM 2504 C C . ALA A 1 324 ? 2.336 -1.076 -13.860 1.00 91.62 324 ALA A C 1
ATOM 2506 O O . ALA A 1 324 ? 2.656 -0.086 -13.197 1.00 91.62 324 ALA A O 1
ATOM 2507 N N . ILE A 1 325 ? 2.636 -2.318 -13.461 1.00 91.00 325 ILE A N 1
ATOM 2508 C CA . ILE A 1 325 ? 3.378 -2.614 -12.225 1.00 91.00 325 ILE A CA 1
ATOM 2509 C C . ILE A 1 325 ? 4.820 -2.100 -12.309 1.00 91.00 325 ILE A C 1
ATOM 2511 O O . ILE A 1 325 ? 5.310 -1.512 -11.341 1.00 91.00 325 ILE A O 1
ATOM 2515 N N . GLN A 1 326 ? 5.505 -2.280 -13.444 1.00 84.25 326 GLN A N 1
ATOM 2516 C CA . GLN A 1 326 ? 6.856 -1.734 -13.620 1.00 84.25 326 GLN A CA 1
ATOM 2517 C C . GLN A 1 326 ? 6.849 -0.200 -13.584 1.00 84.25 326 GLN A C 1
ATOM 2519 O O . GLN A 1 326 ? 7.711 0.402 -12.949 1.00 84.25 326 GLN A O 1
ATOM 2524 N N . ASN A 1 327 ? 5.857 0.444 -14.197 1.00 84.81 327 ASN A N 1
ATOM 2525 C CA . ASN A 1 327 ? 5.705 1.898 -14.173 1.00 84.81 327 ASN A CA 1
ATOM 2526 C C . ASN A 1 327 ? 5.454 2.432 -12.757 1.00 84.81 327 ASN A C 1
ATOM 2528 O O . ASN A 1 327 ? 6.079 3.417 -12.365 1.00 84.81 327 ASN A O 1
ATOM 2532 N N . GLU A 1 328 ? 4.614 1.768 -11.956 1.00 95.56 328 GLU A N 1
ATOM 2533 C CA . GLU A 1 328 ? 4.429 2.142 -10.547 1.00 95.56 328 GLU A CA 1
ATOM 2534 C C . GLU A 1 328 ? 5.705 1.915 -9.727 1.00 95.56 328 GLU A C 1
ATOM 2536 O O . GLU A 1 328 ? 6.071 2.758 -8.906 1.00 95.56 328 GLU A O 1
ATOM 2541 N N . LYS A 1 329 ? 6.443 0.828 -9.987 1.00 86.50 329 LYS A N 1
ATOM 2542 C CA . LYS A 1 329 ? 7.755 0.604 -9.365 1.00 86.50 329 LYS A CA 1
ATOM 2543 C C . LYS A 1 329 ? 8.719 1.754 -9.674 1.00 86.50 329 LYS A C 1
ATOM 2545 O O . LYS A 1 329 ? 9.372 2.247 -8.756 1.00 86.50 329 LYS A O 1
ATOM 2550 N N . HIS A 1 330 ? 8.787 2.208 -10.927 1.00 84.31 330 HIS A N 1
ATOM 2551 C CA . HIS A 1 330 ? 9.603 3.364 -11.311 1.00 84.31 330 HIS A CA 1
ATOM 2552 C C . HIS A 1 330 ? 9.118 4.657 -10.641 1.00 84.31 330 HIS A C 1
ATOM 2554 O O . HIS A 1 330 ? 9.938 5.403 -10.115 1.00 84.31 330 HIS A O 1
ATOM 2560 N N . ARG A 1 331 ? 7.801 4.904 -10.566 1.00 93.69 331 ARG A N 1
ATOM 2561 C CA . ARG A 1 331 ? 7.248 6.080 -9.869 1.00 93.69 331 ARG A CA 1
ATOM 2562 C C . ARG A 1 331 ? 7.683 6.124 -8.400 1.00 93.69 331 ARG A C 1
ATOM 2564 O O . ARG A 1 331 ? 8.142 7.165 -7.937 1.00 93.69 331 ARG A O 1
ATOM 2571 N N . GLN A 1 332 ? 7.571 5.004 -7.684 1.00 94.81 332 GLN A N 1
ATOM 2572 C CA . GLN A 1 332 ? 8.001 4.903 -6.282 1.00 94.81 332 GLN A CA 1
ATOM 2573 C C . GLN A 1 332 ? 9.517 5.068 -6.125 1.00 94.81 332 GLN A C 1
ATOM 2575 O O . GLN A 1 332 ? 9.985 5.647 -5.145 1.00 94.81 332 GLN A O 1
ATOM 2580 N N . GLN A 1 333 ? 10.290 4.535 -7.073 1.00 88.31 333 GLN A N 1
ATOM 2581 C CA . GLN A 1 333 ? 11.748 4.590 -7.047 1.00 88.31 333 GLN A CA 1
ATOM 2582 C C . GLN A 1 333 ? 12.254 6.020 -7.273 1.00 88.31 333 GLN A C 1
ATOM 2584 O O . GLN A 1 333 ? 13.112 6.481 -6.518 1.00 88.31 333 GLN A O 1
ATOM 2589 N N . ASP A 1 334 ? 11.691 6.722 -8.254 1.00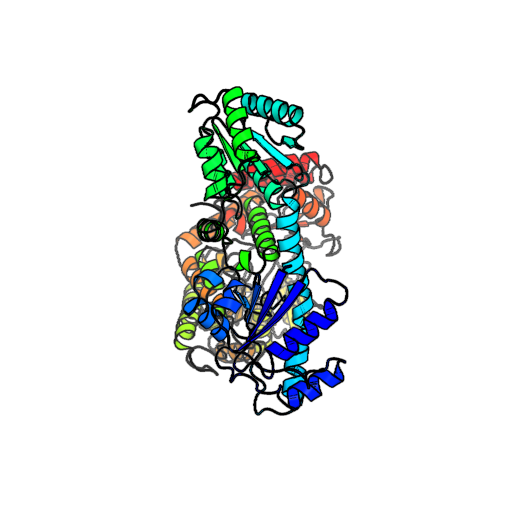 89.94 334 ASP A N 1
ATOM 2590 C CA . ASP A 1 334 ? 12.161 8.033 -8.715 1.00 89.94 334 ASP A CA 1
ATOM 2591 C C . ASP A 1 334 ? 11.532 9.209 -7.950 1.00 89.94 334 ASP A C 1
ATOM 2593 O O . ASP A 1 334 ? 12.034 10.331 -8.015 1.00 89.94 334 ASP A O 1
ATOM 2597 N N . GLY A 1 335 ? 10.410 8.979 -7.262 1.00 95.19 335 GLY A N 1
ATOM 2598 C CA . GLY A 1 335 ? 9.670 9.991 -6.510 1.00 95.19 335 GLY A CA 1
ATOM 2599 C C . GLY A 1 335 ? 9.973 10.004 -5.010 1.00 95.19 335 GLY A C 1
ATOM 2600 O O . GLY A 1 335 ? 10.481 9.040 -4.432 1.00 95.19 335 GLY A O 1
ATOM 2601 N N . ILE A 1 336 ? 9.616 11.107 -4.352 1.00 98.69 336 ILE A N 1
ATOM 2602 C CA . ILE A 1 336 ? 9.603 11.219 -2.888 1.00 98.69 336 ILE A CA 1
ATOM 2603 C C . ILE A 1 336 ? 8.167 11.014 -2.412 1.00 98.69 336 ILE A C 1
ATOM 2605 O O . ILE A 1 336 ? 7.284 11.817 -2.709 1.00 98.69 336 ILE A O 1
ATOM 2609 N N . GLU A 1 337 ? 7.952 9.949 -1.645 1.00 98.69 337 GLU A N 1
ATOM 2610 C CA . GLU A 1 337 ? 6.645 9.585 -1.099 1.00 98.69 337 GLU A CA 1
ATOM 2611 C C . GLU A 1 337 ? 6.477 10.159 0.314 1.00 98.69 337 GLU A C 1
ATOM 2613 O O . GLU A 1 337 ? 7.196 9.773 1.240 1.00 98.69 337 GLU A O 1
ATOM 2618 N N . LEU A 1 338 ? 5.545 11.100 0.478 1.00 98.88 338 LEU A N 1
ATOM 2619 C CA . LEU A 1 338 ? 5.274 11.811 1.733 1.00 98.88 338 LEU A CA 1
ATOM 2620 C C . LEU A 1 338 ? 3.830 11.635 2.219 1.00 98.88 338 LEU A C 1
ATOM 2622 O O . LEU A 1 338 ? 3.414 12.295 3.177 1.00 98.88 338 LEU A O 1
ATOM 2626 N N . ILE A 1 339 ? 3.040 10.750 1.606 1.00 98.75 339 ILE A N 1
ATOM 2627 C CA . ILE A 1 339 ? 1.724 10.396 2.137 1.00 98.75 339 ILE A CA 1
ATOM 2628 C C . ILE A 1 339 ? 1.906 9.696 3.496 1.00 98.75 339 ILE A C 1
ATOM 2630 O O . ILE A 1 339 ? 2.441 8.597 3.597 1.00 98.75 339 ILE A O 1
ATOM 2634 N N . ALA A 1 340 ? 1.388 10.300 4.572 1.00 98.50 340 ALA A N 1
ATOM 2635 C CA . ALA A 1 340 ? 1.601 9.834 5.955 1.00 98.50 340 ALA A CA 1
ATOM 2636 C C . ALA A 1 340 ? 1.047 8.434 6.290 1.00 98.50 340 ALA A C 1
ATOM 2638 O O . ALA A 1 340 ? 1.284 7.904 7.379 1.00 98.50 340 ALA A O 1
ATOM 2639 N N . SER A 1 341 ? 0.239 7.870 5.397 1.00 98.31 341 SER A N 1
ATOM 2640 C CA . SER A 1 341 ? -0.343 6.530 5.499 1.00 98.31 341 SER A CA 1
ATOM 2641 C C . SER A 1 341 ? 0.337 5.500 4.596 1.00 98.31 341 SER A C 1
ATOM 2643 O O . SER A 1 341 ? -0.096 4.349 4.581 1.00 98.31 341 SER A O 1
ATOM 2645 N N . GLU A 1 342 ? 1.353 5.897 3.839 1.00 98.50 342 GLU A N 1
ATOM 2646 C CA . GLU A 1 342 ? 2.110 5.004 2.970 1.00 98.50 342 GLU A CA 1
ATOM 2647 C C . GLU A 1 342 ? 3.452 4.623 3.584 1.00 98.50 342 GLU A C 1
ATOM 2649 O O . GLU A 1 342 ? 3.988 5.290 4.474 1.00 98.50 342 GLU A O 1
ATOM 2654 N N . ASN A 1 343 ? 3.956 3.480 3.131 1.00 98.62 343 ASN A N 1
ATOM 2655 C CA . ASN A 1 343 ? 5.253 2.944 3.492 1.00 98.62 343 ASN A CA 1
ATOM 2656 C C . ASN A 1 343 ? 5.663 1.876 2.471 1.00 98.62 343 ASN A C 1
ATOM 2658 O O . ASN A 1 343 ? 4.825 1.371 1.723 1.00 98.62 343 ASN A O 1
ATOM 2662 N N . PHE A 1 344 ? 6.935 1.493 2.489 1.00 98.31 344 PHE A N 1
ATOM 2663 C CA . PHE A 1 344 ? 7.465 0.437 1.634 1.00 98.31 344 PHE A CA 1
ATOM 2664 C C . PHE A 1 344 ? 7.728 -0.817 2.459 1.00 98.31 344 PHE A C 1
ATOM 2666 O O . PHE A 1 344 ? 8.456 -0.784 3.449 1.00 98.31 344 PHE A O 1
ATOM 2673 N N . VAL A 1 345 ? 7.111 -1.925 2.068 1.00 97.88 345 VAL A N 1
ATOM 2674 C CA . VAL A 1 345 ? 7.298 -3.216 2.737 1.00 97.88 345 VAL A CA 1
ATOM 2675 C C . VAL A 1 345 ? 8.648 -3.842 2.368 1.00 97.88 345 VAL A C 1
ATOM 2677 O O . VAL A 1 345 ? 9.284 -3.449 1.387 1.00 97.88 345 VAL A O 1
ATOM 2680 N N . SER A 1 346 ? 9.098 -4.826 3.146 1.00 97.31 346 SER A N 1
ATOM 2681 C CA . SER A 1 346 ? 10.285 -5.611 2.798 1.00 97.31 346 SER A CA 1
ATOM 2682 C C . SER A 1 346 ? 9.998 -6.591 1.645 1.00 97.31 346 SER A C 1
ATOM 2684 O O . SER A 1 346 ? 8.840 -6.969 1.431 1.00 97.31 346 SER A O 1
ATOM 2686 N N . PRO A 1 347 ? 11.034 -7.071 0.929 1.00 95.19 347 PRO A N 1
ATOM 2687 C CA . PRO A 1 347 ? 10.881 -8.164 -0.032 1.00 95.19 347 PRO A CA 1
ATOM 2688 C C . PRO A 1 347 ? 10.221 -9.411 0.571 1.00 95.19 347 PRO A C 1
ATOM 2690 O O . PRO A 1 347 ? 9.341 -9.987 -0.055 1.00 95.19 347 PRO A O 1
ATOM 2693 N N . ALA A 1 348 ? 10.545 -9.763 1.820 1.00 97.12 348 ALA A N 1
ATOM 2694 C CA . ALA A 1 348 ? 9.956 -10.918 2.502 1.00 97.12 348 ALA A CA 1
ATOM 2695 C C . ALA A 1 348 ? 8.433 -10.780 2.699 1.00 97.12 348 ALA A C 1
ATOM 2697 O O . ALA A 1 348 ? 7.688 -11.751 2.569 1.00 97.12 348 ALA A O 1
ATOM 2698 N N . VAL A 1 349 ? 7.944 -9.565 2.978 1.00 98.56 349 VAL A N 1
ATOM 2699 C CA . VAL A 1 349 ? 6.501 -9.286 3.051 1.00 98.56 349 VAL A CA 1
ATOM 2700 C C . VAL A 1 349 ? 5.842 -9.414 1.670 1.00 98.56 349 VAL A C 1
ATOM 2702 O O . VAL A 1 349 ? 4.739 -9.956 1.587 1.00 98.56 349 VAL A O 1
ATOM 2705 N N . LEU A 1 350 ? 6.498 -8.957 0.592 1.00 97.12 350 LEU A N 1
ATOM 2706 C CA . LEU A 1 350 ? 5.995 -9.113 -0.783 1.00 97.12 350 LEU A CA 1
ATOM 2707 C C . LEU A 1 350 ? 5.931 -10.587 -1.204 1.00 97.12 350 LEU A C 1
ATOM 2709 O O . LEU A 1 350 ? 4.917 -11.019 -1.748 1.00 97.12 350 LEU A O 1
ATOM 2713 N N . GLU A 1 351 ? 6.976 -11.361 -0.909 1.00 96.81 351 GLU A N 1
ATOM 2714 C CA . GLU A 1 351 ? 7.041 -12.799 -1.191 1.00 96.81 351 GLU A CA 1
ATOM 2715 C C . GLU A 1 351 ? 5.925 -13.566 -0.473 1.00 96.81 351 GLU A C 1
ATOM 2717 O O . GLU A 1 351 ? 5.220 -14.364 -1.092 1.00 96.81 351 GLU A O 1
ATOM 2722 N N . ALA A 1 352 ? 5.701 -13.284 0.815 1.00 98.44 352 ALA A N 1
ATOM 2723 C CA . ALA A 1 352 ? 4.624 -13.910 1.578 1.00 98.44 352 ALA A CA 1
ATOM 2724 C C . ALA A 1 352 ? 3.232 -13.553 1.022 1.00 98.44 352 ALA A C 1
ATOM 2726 O O . ALA A 1 352 ? 2.372 -14.431 0.903 1.00 98.44 352 ALA A O 1
ATOM 2727 N N . ALA A 1 353 ? 3.023 -12.288 0.636 1.00 98.44 353 ALA A N 1
ATOM 2728 C CA . ALA A 1 353 ? 1.763 -11.821 0.061 1.00 98.44 353 ALA A CA 1
ATOM 2729 C C . ALA A 1 353 ? 1.470 -12.446 -1.316 1.00 98.44 353 ALA A C 1
ATOM 2731 O O . ALA A 1 353 ? 0.314 -12.723 -1.619 1.00 98.44 353 ALA A O 1
ATOM 2732 N N . GLY A 1 354 ? 2.495 -12.703 -2.133 1.00 96.88 354 GLY A N 1
ATOM 2733 C CA . GLY A 1 354 ? 2.376 -13.346 -3.448 1.00 96.88 354 GLY A CA 1
ATOM 2734 C C . GLY A 1 354 ? 2.449 -14.878 -3.432 1.00 96.88 354 GLY A C 1
ATOM 2735 O O . GLY A 1 354 ? 2.686 -15.482 -4.476 1.00 96.88 354 GLY A O 1
ATOM 2736 N N . SER A 1 355 ? 2.309 -15.515 -2.266 1.00 97.81 355 SER A N 1
ATOM 2737 C CA . SER A 1 355 ? 2.534 -16.956 -2.102 1.00 97.81 355 SER A CA 1
ATOM 2738 C C . SER A 1 355 ? 1.309 -17.826 -2.415 1.00 97.81 355 SER A C 1
ATOM 2740 O O . SER A 1 355 ? 0.173 -17.360 -2.529 1.00 97.81 355 SER A O 1
ATOM 2742 N N . VAL A 1 356 ? 1.533 -19.145 -2.459 1.00 97.81 356 VAL A N 1
ATOM 2743 C CA . VAL A 1 356 ? 0.495 -20.171 -2.680 1.00 97.81 356 VAL A CA 1
ATOM 2744 C C . VAL A 1 356 ? -0.625 -20.165 -1.634 1.00 97.81 356 VAL A C 1
ATOM 2746 O O . VAL A 1 356 ? -1.690 -20.729 -1.882 1.00 97.81 356 VAL A O 1
ATOM 2749 N N . LEU A 1 357 ? -0.426 -19.505 -0.487 1.00 98.44 357 LEU A N 1
ATOM 2750 C CA . LEU A 1 357 ? -1.450 -19.362 0.550 1.00 98.44 357 LEU A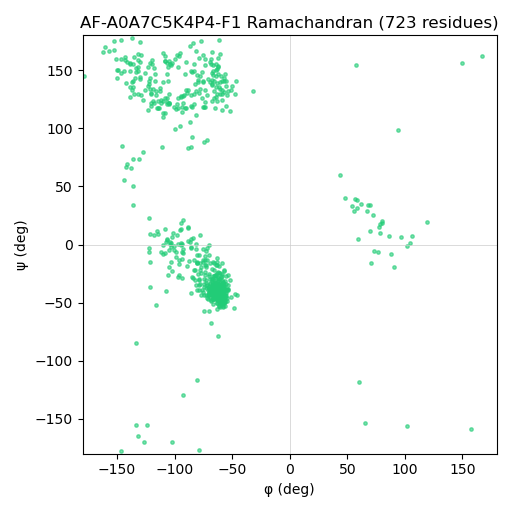 CA 1
ATOM 2751 C C . LEU A 1 357 ? -2.672 -18.566 0.071 1.00 98.44 357 LEU A C 1
ATOM 2753 O O . LEU A 1 357 ? -3.729 -18.650 0.687 1.00 98.44 357 LEU A O 1
ATOM 2757 N N . THR A 1 358 ? -2.570 -17.848 -1.051 1.00 98.44 358 THR A N 1
ATOM 2758 C CA . THR A 1 358 ? -3.725 -17.221 -1.711 1.00 98.44 358 THR A CA 1
ATOM 2759 C C . THR A 1 358 ? -4.804 -18.223 -2.125 1.00 98.44 358 THR A C 1
ATOM 2761 O O . THR A 1 358 ? -5.986 -17.897 -2.127 1.00 98.44 358 THR A O 1
ATOM 2764 N N . ASN A 1 359 ? -4.420 -19.477 -2.373 1.00 98.00 359 ASN A N 1
ATOM 2765 C CA . ASN A 1 359 ? -5.336 -20.527 -2.810 1.00 98.00 359 ASN A CA 1
ATOM 2766 C C . ASN A 1 359 ? -6.086 -21.196 -1.649 1.00 98.00 359 ASN A C 1
ATOM 2768 O O . ASN A 1 359 ? -7.013 -21.972 -1.886 1.00 98.00 359 ASN A O 1
ATOM 2772 N N . LYS A 1 360 ? -5.665 -20.975 -0.393 1.00 98.25 360 LYS A N 1
ATOM 2773 C CA . LYS A 1 360 ? -6.210 -21.711 0.748 1.00 98.25 360 LYS A CA 1
ATOM 2774 C C . LYS A 1 360 ? -7.420 -20.997 1.344 1.00 98.25 360 LYS A C 1
ATOM 2776 O O . LYS A 1 360 ? -7.304 -19.919 1.913 1.00 98.25 360 LYS A O 1
ATOM 2781 N N . TYR A 1 361 ? -8.568 -21.667 1.290 1.00 97.88 361 TYR A N 1
ATOM 2782 C CA . TYR A 1 361 ? -9.791 -21.245 1.969 1.00 97.88 361 TYR A CA 1
ATOM 2783 C C . TYR A 1 361 ? -9.855 -21.863 3.380 1.00 97.88 361 TYR A C 1
ATOM 2785 O O . TYR A 1 361 ? -9.864 -23.089 3.508 1.00 97.88 361 TYR A O 1
ATOM 2793 N N . ALA A 1 362 ? -9.847 -21.035 4.433 1.00 98.00 362 ALA A N 1
ATOM 2794 C CA . ALA A 1 362 ? -9.649 -21.472 5.826 1.00 98.00 362 ALA A CA 1
ATOM 2795 C C . ALA A 1 362 ? -10.613 -20.805 6.834 1.00 98.00 362 ALA A C 1
ATOM 2797 O O . ALA A 1 362 ? -10.199 -20.276 7.865 1.00 98.00 362 ALA A O 1
ATOM 2798 N N . GLU A 1 363 ? -11.919 -20.816 6.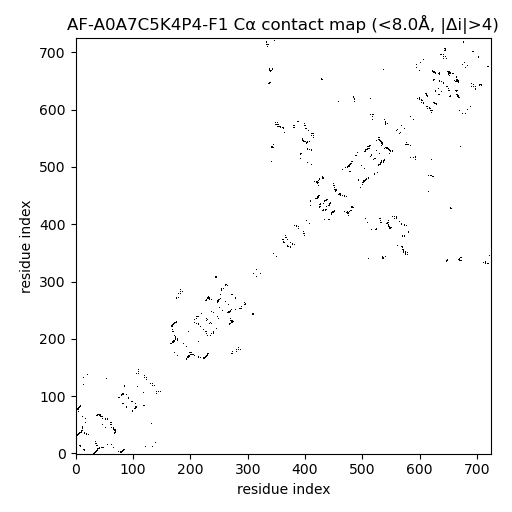549 1.00 98.44 363 GLU A N 1
ATOM 2799 C CA . GLU A 1 363 ? -12.934 -20.272 7.468 1.00 98.44 363 GLU A CA 1
ATOM 2800 C C . GLU A 1 363 ? -12.873 -20.897 8.871 1.00 98.44 363 GLU A C 1
ATOM 2802 O O . GLU A 1 363 ? -12.674 -22.106 9.036 1.00 98.44 363 GLU A O 1
ATOM 2807 N N . GLY A 1 364 ? -13.082 -20.057 9.886 1.00 98.19 364 GLY A N 1
ATOM 2808 C CA . GLY A 1 364 ? -12.873 -20.385 11.294 1.00 98.19 364 GLY A CA 1
ATOM 2809 C C . GLY A 1 364 ? -11.565 -19.810 11.833 1.00 98.19 364 GLY A C 1
ATOM 2810 O O . GLY A 1 364 ? -11.054 -18.817 11.322 1.00 98.19 364 GLY A O 1
ATOM 2811 N N . TYR A 1 365 ? -11.045 -20.427 12.888 1.00 98.56 365 TYR A N 1
ATOM 2812 C CA . TYR A 1 365 ? -9.815 -20.018 13.577 1.00 98.56 365 TYR A CA 1
ATOM 2813 C C . TYR A 1 365 ? -8.882 -21.225 13.735 1.00 98.56 365 TYR A C 1
ATOM 2815 O O . TYR A 1 365 ? -9.368 -22.355 13.616 1.00 98.56 365 TYR A O 1
ATOM 2823 N N . PRO A 1 366 ? -7.580 -21.032 14.026 1.00 98.50 366 PRO A N 1
ATOM 2824 C CA . PRO A 1 366 ? -6.645 -22.139 14.217 1.00 98.50 366 PRO A CA 1
ATOM 2825 C C . PRO A 1 366 ? -7.191 -23.225 15.157 1.00 98.50 366 PRO A C 1
ATOM 2827 O O . PRO A 1 366 ? -7.727 -22.934 16.230 1.00 98.50 366 PRO A O 1
ATOM 2830 N N . GLY A 1 367 ? -7.131 -24.485 14.719 1.00 97.25 367 GLY A N 1
ATOM 2831 C CA . GLY A 1 367 ? -7.679 -25.647 15.431 1.00 97.25 367 GLY A CA 1
ATOM 2832 C C . GLY A 1 367 ? -9.212 -25.781 15.425 1.00 97.25 367 GLY A C 1
ATOM 2833 O O . GLY A 1 367 ? -9.735 -26.786 15.904 1.00 97.25 367 GLY A O 1
ATOM 2834 N N . LYS A 1 368 ? -9.955 -24.803 14.893 1.00 97.44 368 LYS A N 1
ATOM 2835 C CA . LYS A 1 368 ? -11.429 -24.786 14.797 1.00 97.44 368 LYS A CA 1
ATOM 2836 C C . LYS A 1 368 ? -11.871 -24.256 13.429 1.00 97.44 368 LYS A C 1
ATOM 2838 O O . LYS A 1 368 ? -12.466 -23.179 13.324 1.00 97.44 368 LYS A O 1
ATOM 2843 N N . ARG A 1 369 ? -11.548 -25.015 12.381 1.00 98.12 369 ARG A N 1
ATOM 2844 C CA . ARG A 1 369 ? -11.839 -24.685 10.978 1.00 98.12 369 ARG A CA 1
ATOM 2845 C C . ARG A 1 369 ? -13.109 -25.367 10.479 1.00 98.12 369 ARG A C 1
ATOM 2847 O O . ARG A 1 369 ? -13.465 -26.446 10.942 1.00 98.12 369 ARG A O 1
ATOM 2854 N N . TYR A 1 370 ? -13.755 -24.740 9.501 1.00 97.62 370 TYR A N 1
ATOM 2855 C CA . TYR A 1 370 ? -14.923 -25.287 8.801 1.00 97.62 370 TYR A CA 1
ATOM 2856 C C . TYR A 1 370 ? -14.525 -26.245 7.668 1.00 97.62 370 TYR A C 1
ATOM 2858 O O . TYR A 1 370 ? -15.313 -27.106 7.287 1.00 97.62 370 TYR A O 1
ATOM 2866 N N . TYR A 1 371 ? -13.292 -26.131 7.160 1.00 95.88 371 TYR A N 1
ATOM 2867 C CA . TYR A 1 371 ? -12.745 -26.978 6.097 1.00 95.88 371 TYR A CA 1
ATOM 2868 C C . TYR A 1 371 ? -11.452 -27.674 6.544 1.00 95.88 371 TYR A C 1
ATOM 2870 O O . TYR A 1 371 ? -10.699 -27.153 7.370 1.00 95.88 371 TYR A O 1
ATOM 2878 N N . GLY A 1 372 ? -11.171 -28.842 5.958 1.00 96.50 372 GLY A N 1
ATOM 2879 C CA . GLY A 1 372 ? -9.930 -29.592 6.180 1.00 96.50 372 GLY A CA 1
ATOM 2880 C C . GLY A 1 372 ? -8.711 -29.026 5.434 1.00 96.50 372 GLY A C 1
ATOM 2881 O O . GLY A 1 372 ? -8.823 -28.091 4.637 1.00 96.50 372 GLY A O 1
ATOM 2882 N N . GLY A 1 373 ? -7.534 -29.614 5.677 1.00 97.75 373 GLY A N 1
ATOM 2883 C CA . GLY A 1 373 ? -6.265 -29.252 5.025 1.00 97.75 373 GLY A CA 1
ATOM 2884 C C . GLY A 1 373 ? -5.718 -27.888 5.455 1.00 97.75 373 GLY A C 1
ATOM 2885 O O . GLY A 1 373 ? -5.231 -27.134 4.610 1.00 97.75 373 GLY A O 1
ATOM 2886 N N . CYS A 1 374 ? -5.931 -27.511 6.717 1.00 98.38 374 CYS A N 1
ATOM 2887 C CA . CYS A 1 374 ? -5.540 -26.215 7.272 1.00 98.38 374 CYS A CA 1
ATOM 2888 C C . CYS A 1 374 ? -4.269 -26.289 8.134 1.00 98.38 374 CYS A C 1
ATOM 2890 O O . CYS A 1 374 ? -3.891 -25.282 8.723 1.00 98.38 374 CYS A O 1
ATOM 2892 N N . GLU A 1 375 ? -3.583 -27.438 8.198 1.00 97.81 375 GLU A N 1
ATOM 2893 C CA . GLU A 1 375 ? -2.451 -27.637 9.111 1.00 97.81 375 GLU A CA 1
ATOM 2894 C C . GLU A 1 375 ? -1.335 -26.593 8.943 1.00 97.81 375 GLU A C 1
ATOM 2896 O O . GLU A 1 375 ? -0.778 -26.121 9.930 1.00 97.81 375 GLU A O 1
ATOM 2901 N N . CYS A 1 376 ? -1.038 -26.170 7.710 1.00 98.00 376 CYS A N 1
ATOM 2902 C CA . CYS A 1 376 ? 0.006 -25.180 7.450 1.00 98.00 376 CYS A CA 1
ATOM 2903 C C . CYS A 1 376 ? -0.452 -23.746 7.743 1.00 98.00 376 CYS A C 1
ATOM 2905 O O . CYS A 1 376 ? 0.323 -22.950 8.269 1.00 98.00 376 CYS A O 1
ATOM 2907 N N . VAL A 1 377 ? -1.698 -23.402 7.403 1.00 98.38 377 VAL A N 1
ATOM 2908 C CA . VAL A 1 377 ? -2.221 -22.043 7.624 1.00 98.38 377 VAL A CA 1
ATOM 2909 C C . VAL A 1 377 ? -2.522 -21.779 9.093 1.00 98.38 377 VAL A C 1
ATOM 2911 O O . VAL A 1 377 ? -2.300 -20.669 9.559 1.00 98.38 377 VAL A O 1
ATOM 2914 N N . ASP A 1 378 ? -2.887 -22.806 9.861 1.00 98.75 378 ASP A N 1
ATOM 2915 C CA . ASP A 1 378 ? -3.029 -22.698 11.314 1.00 98.75 378 ASP A CA 1
ATOM 2916 C C . ASP A 1 378 ? -1.707 -22.307 11.983 1.00 98.75 378 ASP A C 1
ATOM 2918 O O . ASP A 1 378 ? -1.702 -21.437 12.851 1.00 98.75 378 ASP A O 1
ATOM 2922 N N . VAL A 1 379 ? -0.577 -22.872 11.539 1.00 98.69 379 VAL A N 1
ATOM 2923 C CA . VAL A 1 379 ? 0.757 -22.476 12.026 1.00 98.69 379 VAL A CA 1
ATOM 2924 C C . VAL A 1 379 ? 1.040 -21.008 11.708 1.00 98.69 379 VAL A C 1
ATOM 2926 O O . VAL A 1 379 ? 1.496 -20.259 12.571 1.00 98.69 379 VAL A O 1
ATOM 2929 N N . VAL A 1 380 ? 0.767 -20.580 10.475 1.00 98.62 380 VAL A N 1
ATOM 2930 C CA . VAL A 1 380 ? 1.026 -19.207 10.020 1.00 98.62 380 VAL A CA 1
ATOM 2931 C C . VAL A 1 380 ? 0.158 -18.192 10.766 1.00 98.62 380 VAL A C 1
ATOM 2933 O O . VAL A 1 380 ? 0.670 -17.174 11.240 1.00 98.62 380 VAL A O 1
ATOM 2936 N N . GLU A 1 381 ? -1.138 -18.466 10.899 1.00 98.88 381 GLU A N 1
ATOM 2937 C CA . GLU A 1 381 ? -2.066 -17.596 11.613 1.00 98.88 381 GLU A CA 1
ATOM 2938 C C . GLU A 1 381 ?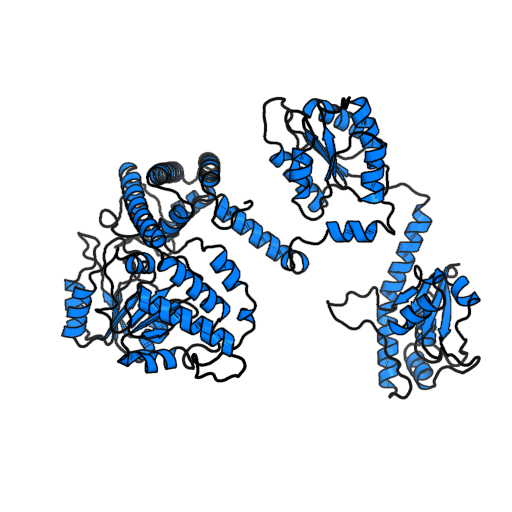 -1.735 -17.540 13.108 1.00 98.88 381 GLU A C 1
ATOM 2940 O O . GLU A 1 381 ? -1.695 -16.447 13.676 1.00 98.88 381 GLU A O 1
ATOM 2945 N N . GLN A 1 382 ? -1.392 -18.672 13.732 1.00 98.88 382 GLN A N 1
ATOM 2946 C CA . GLN A 1 382 ? -0.969 -18.692 15.132 1.00 98.88 382 GLN A CA 1
ATOM 2947 C C . GLN A 1 382 ? 0.320 -17.885 15.348 1.00 98.88 382 GLN A C 1
ATOM 2949 O O . GLN A 1 382 ? 0.386 -17.081 16.276 1.00 98.88 382 GLN A O 1
ATOM 2954 N N . LEU A 1 383 ? 1.307 -17.993 14.449 1.00 98.88 383 LEU A N 1
ATOM 2955 C CA . LEU A 1 383 ? 2.514 -17.160 14.497 1.00 98.88 383 LEU A CA 1
ATOM 2956 C C . LEU A 1 383 ? 2.190 -15.664 14.399 1.00 98.88 383 LEU A C 1
ATOM 2958 O O . LEU A 1 383 ? 2.809 -14.856 15.092 1.00 98.88 383 LEU A O 1
ATOM 2962 N N . ALA A 1 384 ? 1.243 -15.272 13.545 1.00 98.94 384 ALA A N 1
ATOM 2963 C CA . ALA A 1 384 ? 0.811 -13.881 13.448 1.00 98.94 384 ALA A CA 1
ATOM 2964 C C . ALA A 1 384 ? 0.147 -13.402 14.751 1.00 98.94 384 ALA A C 1
ATOM 2966 O O . ALA A 1 384 ? 0.451 -12.301 15.216 1.00 98.94 384 ALA A O 1
ATOM 2967 N N . ILE A 1 385 ? -0.724 -14.224 15.347 1.00 98.94 385 ILE A N 1
ATOM 2968 C CA . ILE A 1 385 ? -1.400 -13.939 16.621 1.00 98.94 385 ILE A CA 1
ATOM 2969 C C . ILE A 1 385 ? -0.371 -13.773 17.743 1.00 98.94 385 ILE A C 1
ATOM 2971 O O . ILE A 1 385 ? -0.355 -12.737 18.409 1.00 98.94 385 ILE A O 1
ATOM 2975 N N . ASP A 1 386 ? 0.520 -14.747 17.921 1.00 98.94 386 ASP A N 1
ATOM 2976 C CA . ASP A 1 386 ? 1.501 -14.758 19.008 1.00 98.94 386 ASP A CA 1
ATOM 2977 C C . ASP A 1 386 ? 2.452 -13.564 18.918 1.00 98.94 386 ASP A C 1
ATOM 2979 O O . ASP A 1 386 ? 2.693 -12.874 19.911 1.00 98.94 386 ASP A O 1
ATOM 2983 N N . ARG A 1 387 ? 2.933 -13.249 17.709 1.00 98.88 387 ARG A N 1
ATOM 2984 C CA . ARG A 1 387 ? 3.808 -12.090 17.479 1.00 98.88 387 ARG A CA 1
ATOM 2985 C C . ARG A 1 387 ? 3.082 -10.770 17.719 1.00 98.88 387 ARG A C 1
ATOM 2987 O O . ARG A 1 387 ? 3.673 -9.867 18.303 1.00 98.88 387 ARG A O 1
ATOM 2994 N N . ALA A 1 388 ? 1.816 -10.644 17.317 1.00 98.88 388 ALA A N 1
ATOM 2995 C CA . ALA A 1 388 ? 1.026 -9.446 17.602 1.00 98.88 388 ALA A CA 1
ATOM 2996 C C . ALA A 1 388 ? 0.820 -9.255 19.113 1.00 98.88 388 ALA A C 1
ATOM 2998 O O . ALA A 1 388 ? 1.008 -8.151 19.627 1.00 98.88 388 ALA A O 1
ATOM 2999 N N . LYS A 1 389 ? 0.497 -10.331 19.841 1.00 98.88 389 LYS A N 1
ATOM 3000 C CA . LYS A 1 389 ? 0.372 -10.302 21.305 1.00 98.88 389 LYS A CA 1
ATOM 3001 C C . LYS A 1 389 ? 1.684 -9.909 21.972 1.00 98.88 389 LYS A C 1
ATOM 3003 O O . LYS A 1 389 ? 1.677 -9.036 22.834 1.00 98.88 389 LYS A O 1
ATOM 3008 N N . GLN A 1 390 ? 2.802 -10.492 21.539 1.00 98.62 390 GLN A N 1
ATOM 3009 C CA . GLN A 1 390 ? 4.131 -10.157 22.050 1.00 98.62 390 GLN A CA 1
ATOM 3010 C C . GLN A 1 390 ? 4.489 -8.687 21.798 1.00 98.62 390 GLN A C 1
ATOM 3012 O O . GLN A 1 390 ? 5.015 -8.026 22.688 1.00 98.62 390 GLN A O 1
ATOM 3017 N N . LEU A 1 391 ? 4.195 -8.173 20.602 1.00 98.19 391 LEU A N 1
ATOM 3018 C CA . LEU A 1 391 ? 4.562 -6.817 20.201 1.00 98.19 391 LEU A CA 1
ATOM 3019 C C . LEU A 1 391 ? 3.814 -5.742 20.998 1.00 98.19 391 LEU A C 1
ATOM 3021 O O . LEU A 1 391 ? 4.380 -4.698 21.308 1.00 98.19 391 LEU A O 1
ATOM 3025 N N . PHE A 1 392 ? 2.542 -5.990 21.313 1.00 98.69 392 PHE A N 1
ATOM 3026 C CA . PHE A 1 392 ? 1.661 -4.984 21.908 1.00 98.69 392 PHE A CA 1
ATOM 3027 C C . PHE A 1 392 ? 1.262 -5.267 23.364 1.00 98.69 392 PHE A C 1
ATOM 3029 O O . PHE A 1 392 ? 0.628 -4.418 23.988 1.00 98.69 392 PHE A O 1
ATOM 3036 N N . GLY A 1 393 ? 1.619 -6.431 23.913 1.00 98.19 393 GLY A N 1
ATOM 3037 C CA . GLY A 1 393 ? 1.241 -6.841 25.269 1.00 98.19 393 GLY A CA 1
ATOM 3038 C C . GLY A 1 393 ? -0.257 -7.117 25.426 1.00 98.19 393 GLY A C 1
ATOM 3039 O O . GLY A 1 393 ? -0.826 -6.815 26.470 1.00 98.19 393 GLY A O 1
ATOM 3040 N N . ALA A 1 394 ? -0.913 -7.632 24.382 1.00 98.00 394 ALA A N 1
ATOM 3041 C CA . ALA A 1 394 ? -2.354 -7.887 24.375 1.00 98.00 394 ALA A CA 1
ATOM 3042 C C . ALA A 1 394 ? -2.711 -9.307 24.847 1.00 98.00 394 ALA A C 1
ATOM 3044 O O . ALA A 1 394 ? -1.997 -10.270 24.556 1.00 98.00 394 ALA A O 1
ATOM 3045 N N . GLU A 1 395 ? -3.861 -9.448 25.511 1.00 98.38 395 GLU A N 1
ATOM 3046 C CA . GLU A 1 395 ? -4.398 -10.745 25.951 1.00 98.38 395 GLU A CA 1
ATOM 3047 C C . GLU A 1 395 ? -4.868 -11.594 24.760 1.00 98.38 395 GLU A C 1
ATOM 3049 O O . GLU A 1 395 ? -4.517 -12.773 24.658 1.00 98.38 395 GLU A O 1
ATOM 3054 N N . HIS A 1 396 ? -5.567 -10.972 23.804 1.00 98.69 396 HIS A N 1
ATOM 3055 C CA . HIS A 1 396 ? -6.025 -11.599 22.563 1.00 98.69 396 HIS A CA 1
ATOM 3056 C C . HIS A 1 396 ? -5.708 -10.742 21.336 1.00 98.69 396 HIS A C 1
ATOM 3058 O O . HIS A 1 396 ? -5.698 -9.509 21.404 1.00 98.69 396 HIS A O 1
ATOM 3064 N N . ALA A 1 397 ? -5.487 -11.403 20.197 1.00 98.81 397 ALA A N 1
ATOM 3065 C CA . ALA A 1 397 ? -5.308 -10.761 18.901 1.00 98.81 397 ALA A CA 1
ATOM 3066 C C . ALA A 1 397 ? -6.104 -11.492 17.813 1.00 98.81 397 ALA A C 1
ATOM 3068 O O . ALA A 1 397 ? -6.060 -12.716 17.708 1.00 98.81 397 ALA A O 1
ATOM 3069 N N . ASN A 1 398 ? -6.787 -10.729 16.961 1.00 98.88 398 ASN A N 1
ATOM 3070 C CA . ASN A 1 398 ? -7.410 -11.219 15.738 1.00 98.88 398 ASN A CA 1
ATOM 3071 C C . ASN A 1 398 ? -6.725 -10.577 14.523 1.00 98.88 398 ASN A C 1
ATOM 3073 O O . ASN A 1 398 ? -6.735 -9.354 14.343 1.00 98.88 398 ASN A O 1
ATOM 3077 N N . VAL A 1 399 ? -6.113 -11.423 13.694 1.00 98.81 399 VAL A N 1
ATOM 3078 C CA . VAL A 1 399 ? -5.293 -11.034 12.534 1.00 98.81 399 VAL A CA 1
ATOM 3079 C C . VAL A 1 399 ? -6.018 -11.205 11.196 1.00 98.81 399 VAL A C 1
ATOM 3081 O O . VAL A 1 399 ? -5.447 -10.903 10.148 1.00 98.81 399 VAL A O 1
ATOM 3084 N N . GLN A 1 400 ? -7.279 -11.636 11.209 1.00 98.81 400 GLN A N 1
ATOM 3085 C CA . GLN A 1 400 ? -8.079 -11.873 10.007 1.00 98.81 400 GLN A CA 1
ATOM 3086 C C . GLN A 1 400 ? -8.730 -10.637 9.351 1.00 98.81 400 GLN A C 1
ATOM 3088 O O . GLN A 1 400 ? -9.117 -10.769 8.186 1.00 98.81 400 GLN A O 1
ATOM 3093 N N . PRO A 1 401 ? -8.867 -9.439 9.972 1.00 98.75 401 PRO A N 1
ATOM 3094 C CA . PRO A 1 401 ? -9.509 -8.323 9.285 1.00 98.75 401 PRO A CA 1
ATOM 3095 C C . PRO A 1 401 ? -8.787 -7.964 7.978 1.00 98.75 401 PRO A C 1
ATOM 3097 O O . PRO A 1 401 ? -7.562 -7.761 7.952 1.00 98.75 401 PRO A O 1
ATOM 3100 N N . HIS A 1 402 ? -9.550 -7.854 6.888 1.00 98.31 402 HIS A N 1
ATOM 3101 C CA . HIS A 1 402 ? -9.018 -7.553 5.553 1.00 98.31 402 HIS A CA 1
ATOM 3102 C C . HIS A 1 402 ? -8.515 -6.107 5.438 1.00 98.31 402 HIS A C 1
ATOM 3104 O O . HIS A 1 402 ? -7.607 -5.818 4.664 1.00 98.31 402 HIS A O 1
ATOM 3110 N N . SER A 1 403 ? -9.042 -5.185 6.249 1.00 98.00 403 SER A N 1
ATOM 3111 C CA . SER A 1 403 ? -8.498 -3.831 6.402 1.00 98.00 403 SER A CA 1
ATOM 3112 C C . SER A 1 403 ? -8.822 -3.245 7.780 1.00 98.00 403 SER A C 1
ATOM 3114 O O . SER A 1 403 ? -9.563 -3.837 8.566 1.00 98.00 403 SER A O 1
ATOM 3116 N N . GLY A 1 404 ? -8.288 -2.054 8.073 1.00 98.19 404 GLY A N 1
ATOM 3117 C CA . GLY A 1 404 ? -8.611 -1.325 9.305 1.00 98.19 404 GLY A CA 1
ATOM 3118 C C . GLY A 1 404 ? -10.090 -0.939 9.416 1.00 98.19 404 GLY A C 1
ATOM 3119 O O . GLY A 1 404 ? -10.625 -0.888 10.517 1.00 98.19 404 GLY A O 1
ATOM 3120 N N . SER A 1 405 ? -10.786 -0.738 8.292 1.00 98.12 405 SER A N 1
ATOM 3121 C CA . SER A 1 405 ? -12.217 -0.407 8.315 1.00 98.12 405 SER A CA 1
ATOM 3122 C C . SER A 1 405 ? -13.064 -1.575 8.821 1.00 98.12 405 SER A C 1
ATOM 3124 O O . SER A 1 405 ? -13.944 -1.365 9.651 1.00 98.12 405 SER A O 1
ATOM 3126 N N . GLN A 1 406 ? -12.764 -2.805 8.385 1.00 97.81 406 GLN A N 1
ATOM 3127 C CA . GLN A 1 406 ? -13.392 -4.021 8.911 1.00 97.81 406 GLN A CA 1
ATOM 3128 C C . GLN A 1 406 ? -12.990 -4.268 10.369 1.00 97.81 406 GLN A C 1
ATOM 3130 O O . GLN A 1 406 ? -13.829 -4.685 11.162 1.00 97.81 406 GLN A O 1
ATOM 3135 N N . ALA A 1 407 ? -11.746 -3.952 10.749 1.00 98.75 407 ALA A N 1
ATOM 3136 C CA . ALA A 1 407 ? -11.320 -4.039 12.145 1.00 98.75 407 ALA A CA 1
ATOM 3137 C C . ALA A 1 407 ? -12.171 -3.132 13.057 1.00 98.75 407 ALA A C 1
ATOM 3139 O O . ALA A 1 407 ? -12.686 -3.586 14.078 1.00 98.75 407 ALA A O 1
ATOM 3140 N N . ASN A 1 408 ? -12.392 -1.878 12.644 1.00 98.75 408 ASN A N 1
ATOM 3141 C CA . ASN A 1 408 ? -13.279 -0.939 13.340 1.00 98.75 408 ASN A CA 1
ATOM 3142 C C . ASN A 1 408 ? -14.735 -1.415 13.355 1.00 98.75 408 ASN A C 1
ATOM 3144 O O . ASN A 1 408 ? -15.386 -1.354 14.393 1.00 98.75 408 ASN A O 1
ATOM 3148 N N . MET A 1 409 ? -15.243 -1.929 12.233 1.00 98.50 409 MET A N 1
ATOM 3149 C CA . MET A 1 409 ? -16.609 -2.454 12.152 1.00 98.50 409 MET A CA 1
ATOM 3150 C C . MET A 1 409 ? -16.847 -3.601 13.142 1.00 98.50 409 MET A C 1
ATOM 3152 O O . MET A 1 409 ? -17.824 -3.562 13.888 1.00 98.50 409 MET A O 1
ATOM 3156 N N . ALA A 1 410 ? -15.930 -4.569 13.216 1.00 98.62 410 ALA A N 1
ATOM 3157 C CA . ALA A 1 410 ? -16.028 -5.674 14.165 1.00 98.62 410 ALA A CA 1
ATOM 3158 C C . ALA A 1 410 ? -15.928 -5.205 15.623 1.00 98.62 410 ALA A C 1
ATOM 3160 O O . ALA A 1 410 ? -16.698 -5.669 16.462 1.00 98.62 410 ALA A O 1
ATOM 3161 N N . ALA A 1 411 ? -15.036 -4.255 15.927 1.00 98.62 411 ALA A N 1
ATOM 3162 C CA . ALA A 1 411 ? -14.936 -3.672 17.265 1.00 98.62 411 ALA A CA 1
ATOM 3163 C C . ALA A 1 411 ? -16.245 -2.988 17.692 1.00 98.62 411 ALA A C 1
ATOM 3165 O O . ALA A 1 411 ? -16.686 -3.143 18.829 1.00 98.62 411 ALA A O 1
ATOM 3166 N N . TYR A 1 412 ? -16.897 -2.272 16.771 1.00 98.69 412 TYR A N 1
ATOM 3167 C CA . TYR A 1 412 ? -18.132 -1.551 17.069 1.00 98.69 412 TYR A CA 1
ATOM 3168 C C . TYR A 1 412 ? -19.282 -2.531 17.279 1.00 98.69 412 TYR A C 1
ATOM 3170 O O . TYR A 1 412 ? -19.969 -2.437 18.288 1.00 98.69 412 TYR A O 1
ATOM 3178 N N . PHE A 1 413 ? -19.458 -3.521 16.400 1.00 98.38 413 PHE A N 1
ATOM 3179 C CA . PHE A 1 413 ? -20.501 -4.538 16.574 1.00 98.38 413 PHE A CA 1
ATOM 3180 C C . PHE A 1 413 ? -20.261 -5.475 17.763 1.00 98.38 413 PHE A C 1
ATOM 3182 O O . PHE A 1 413 ? -21.206 -6.077 18.268 1.00 98.38 413 PHE A O 1
ATOM 3189 N N . ALA A 1 414 ? -19.022 -5.588 18.247 1.00 98.19 414 ALA A N 1
ATOM 3190 C CA . ALA A 1 414 ? -18.728 -6.346 19.458 1.00 98.19 414 ALA A CA 1
ATOM 3191 C C . ALA A 1 414 ? -19.191 -5.630 20.739 1.00 98.19 414 ALA A C 1
ATOM 3193 O O . ALA A 1 414 ? -19.451 -6.299 21.739 1.00 98.19 414 ALA A O 1
ATOM 3194 N N . LEU A 1 415 ? -19.287 -4.294 20.723 1.00 98.19 415 LEU A N 1
ATOM 3195 C CA . LEU A 1 415 ? -19.511 -3.473 21.920 1.00 98.19 415 LEU A CA 1
ATOM 3196 C C . LEU A 1 415 ? -20.773 -2.598 21.861 1.00 98.19 415 LEU A C 1
ATOM 3198 O O . LEU A 1 415 ? -21.212 -2.092 22.893 1.00 98.19 415 LEU A O 1
ATOM 3202 N N . ALA A 1 416 ? -21.362 -2.410 20.682 1.00 98.19 416 ALA A N 1
ATOM 3203 C CA . ALA A 1 416 ? -22.496 -1.529 20.445 1.00 98.19 416 ALA A CA 1
ATOM 3204 C C . ALA A 1 416 ? -23.489 -2.124 19.444 1.00 98.19 416 ALA A C 1
ATOM 3206 O O . ALA A 1 416 ? -23.154 -2.962 18.605 1.00 98.19 416 ALA A O 1
ATOM 3207 N N . LYS A 1 417 ? -24.731 -1.648 19.518 1.00 97.94 417 LYS A N 1
ATOM 3208 C CA . LYS A 1 417 ? -25.805 -1.974 18.576 1.00 97.94 417 LYS A CA 1
ATOM 3209 C C . LYS A 1 417 ? -26.072 -0.785 17.651 1.00 97.94 417 LYS A C 1
ATOM 3211 O O . LYS A 1 417 ? -25.867 0.353 18.072 1.00 97.94 417 LYS A O 1
ATOM 3216 N N . PRO A 1 418 ? -26.565 -1.003 16.419 1.00 98.25 418 PRO A N 1
ATOM 3217 C CA . PRO A 1 418 ? -27.065 0.095 15.602 1.00 98.25 418 PRO A CA 1
ATOM 3218 C C . PRO A 1 418 ? -28.061 0.966 16.385 1.00 98.25 418 PRO A C 1
ATOM 3220 O O . PRO A 1 418 ? -28.907 0.447 17.112 1.00 98.25 418 PRO A O 1
ATOM 3223 N N . GLY A 1 419 ? -27.934 2.282 16.256 1.00 98.25 419 GLY A N 1
ATOM 3224 C CA . GLY A 1 419 ? -28.670 3.288 17.022 1.00 98.25 419 GLY A CA 1
ATOM 3225 C C . GLY A 1 419 ? -27.983 3.737 18.315 1.00 98.25 419 GLY A C 1
ATOM 3226 O O . GLY A 1 419 ? -28.285 4.832 18.791 1.00 98.25 419 GLY A O 1
ATOM 3227 N N . ASP A 1 420 ? -27.032 2.965 18.858 1.00 98.75 420 ASP A N 1
ATOM 3228 C CA . ASP A 1 420 ? -26.267 3.391 20.034 1.00 98.75 420 ASP A CA 1
ATOM 3229 C C . ASP A 1 420 ? -25.453 4.661 19.736 1.00 98.75 420 ASP A C 1
ATOM 3231 O O . ASP A 1 420 ? -25.055 4.940 18.600 1.00 98.75 420 ASP A O 1
ATOM 3235 N N . THR A 1 421 ? -25.190 5.435 20.789 1.00 98.81 421 THR A N 1
ATOM 3236 C CA . THR A 1 421 ? -24.401 6.668 20.696 1.00 98.81 421 THR A CA 1
ATOM 3237 C C . THR A 1 421 ? -22.907 6.361 20.703 1.00 98.81 421 THR A C 1
ATOM 3239 O O . THR A 1 421 ? -22.434 5.645 21.587 1.00 98.81 421 THR A O 1
ATOM 3242 N N . ILE A 1 422 ? -22.157 6.956 19.778 1.00 98.50 422 ILE A N 1
ATOM 3243 C CA . ILE A 1 422 ? -20.692 6.925 19.755 1.00 98.50 422 ILE A CA 1
ATOM 3244 C C . ILE A 1 422 ? -20.140 8.348 19.865 1.00 98.50 422 ILE A C 1
ATOM 3246 O O . ILE A 1 422 ? -20.615 9.254 19.182 1.00 98.50 422 ILE A O 1
ATOM 3250 N N . LEU A 1 423 ? -19.146 8.540 20.728 1.00 98.69 423 LEU A N 1
ATOM 3251 C CA . LEU A 1 423 ? -18.412 9.794 20.884 1.00 98.69 423 LEU A CA 1
ATOM 3252 C C . LEU A 1 423 ? -17.035 9.636 20.235 1.00 98.69 423 LEU A C 1
ATOM 3254 O O . LEU A 1 423 ? -16.290 8.729 20.604 1.00 98.69 423 LEU A O 1
ATOM 3258 N N . ALA A 1 424 ? -16.709 10.475 19.255 1.00 98.25 424 ALA A N 1
ATOM 3259 C CA . ALA A 1 424 ? -15.520 10.293 18.424 1.00 98.25 424 ALA A CA 1
ATOM 3260 C C . ALA A 1 424 ? -14.954 11.615 17.888 1.00 98.25 424 ALA A C 1
ATOM 3262 O O . ALA A 1 424 ? -15.659 12.618 17.803 1.00 98.25 424 ALA A O 1
ATOM 3263 N N . MET A 1 425 ? -13.680 11.618 17.492 1.00 97.50 425 MET A N 1
ATOM 3264 C CA . MET A 1 425 ? -13.038 12.810 16.938 1.00 97.50 425 MET A CA 1
ATOM 3265 C C . MET A 1 425 ? -13.668 13.207 15.599 1.00 97.50 425 MET A C 1
ATOM 3267 O O . MET A 1 425 ? -13.801 12.381 14.692 1.00 97.50 425 MET A O 1
ATOM 3271 N N . SER A 1 426 ? -13.990 14.489 15.432 1.00 96.19 426 SER A N 1
ATOM 3272 C CA . SER A 1 426 ? -14.489 14.999 14.151 1.00 96.19 426 SER A CA 1
ATOM 3273 C C . SER A 1 426 ? -13.479 14.806 13.012 1.00 96.19 426 SER A C 1
ATOM 3275 O O . SER A 1 426 ? -12.284 15.083 13.155 1.00 96.19 426 SER A O 1
ATOM 3277 N N . LEU A 1 427 ? -13.974 14.432 11.828 1.00 93.50 427 LEU A N 1
ATOM 3278 C CA . LEU A 1 427 ? -13.175 14.360 10.598 1.00 93.50 427 LEU A CA 1
ATOM 3279 C C . LEU A 1 427 ? -12.532 15.714 10.247 1.00 93.50 427 LEU A C 1
ATOM 3281 O O . LEU A 1 427 ? -11.401 15.749 9.768 1.00 93.50 427 LEU A O 1
ATOM 3285 N N . ASN A 1 428 ? -13.217 16.822 10.548 1.00 92.19 428 ASN A N 1
ATOM 3286 C CA . ASN A 1 428 ? -12.722 18.185 10.311 1.00 92.19 428 ASN A CA 1
ATOM 3287 C C . ASN A 1 428 ? -11.508 18.542 11.181 1.00 92.19 428 ASN A C 1
ATOM 3289 O O . ASN A 1 428 ? -10.814 19.515 10.907 1.00 92.19 428 ASN A O 1
ATOM 3293 N N . PHE A 1 429 ? -11.255 17.754 12.224 1.00 95.31 429 PHE A N 1
ATOM 3294 C CA . PHE A 1 429 ? -10.181 17.970 13.182 1.00 95.31 429 PHE A CA 1
ATOM 3295 C C . PHE A 1 429 ? -9.114 16.870 13.149 1.00 95.31 429 PHE A C 1
ATOM 3297 O O . PHE A 1 429 ? -8.220 16.856 13.986 1.00 95.31 429 PHE A O 1
ATOM 3304 N N . GLY A 1 430 ? -9.172 15.971 12.162 1.00 94.44 430 GLY A N 1
ATOM 3305 C CA . GLY A 1 430 ? -8.171 14.923 11.965 1.00 94.44 430 GLY A CA 1
ATOM 3306 C C . GLY A 1 430 ? -8.621 13.515 12.350 1.00 94.44 430 GLY A C 1
ATOM 3307 O O . GLY A 1 430 ? -7.799 12.596 12.278 1.00 94.44 430 GLY A O 1
ATOM 3308 N N . GLY A 1 431 ? -9.901 13.320 12.691 1.00 96.06 431 GLY A N 1
ATOM 3309 C CA . GLY A 1 431 ? -10.517 11.997 12.830 1.00 96.06 431 GLY A CA 1
ATOM 3310 C C . GLY A 1 431 ? -10.498 11.188 11.524 1.00 96.06 431 GLY A C 1
ATOM 3311 O O . GLY A 1 431 ? -10.057 11.663 10.476 1.00 96.06 431 GLY A O 1
ATOM 3312 N N . HIS A 1 432 ? -10.963 9.940 11.567 1.00 97.50 432 HIS A N 1
ATOM 3313 C CA . HIS A 1 432 ? -11.057 9.076 10.385 1.00 97.50 432 HIS A CA 1
ATOM 3314 C C . HIS A 1 432 ? -12.512 8.861 9.950 1.00 97.50 432 HIS A C 1
ATOM 3316 O O . HIS A 1 432 ? -13.441 8.951 10.748 1.00 97.50 432 HIS A O 1
ATOM 3322 N N . LEU A 1 433 ? -12.727 8.499 8.681 1.00 97.00 433 LEU A N 1
ATOM 3323 C CA . LEU A 1 433 ? -14.064 8.225 8.139 1.00 97.00 433 LEU A CA 1
ATOM 3324 C C . LEU A 1 433 ? -14.837 7.178 8.953 1.00 97.00 433 LEU A C 1
ATOM 3326 O O . LEU A 1 433 ? -16.041 7.314 9.158 1.00 97.00 433 LEU A O 1
ATOM 3330 N N . THR A 1 434 ? -14.150 6.145 9.438 1.00 98.12 434 THR A N 1
ATOM 3331 C CA . THR A 1 434 ? -14.770 5.067 10.221 1.00 98.12 434 THR A CA 1
ATOM 3332 C C . THR A 1 434 ? -15.111 5.470 11.647 1.00 98.12 434 THR A C 1
ATOM 3334 O O . THR A 1 434 ? -15.736 4.678 12.339 1.00 98.12 434 THR A O 1
ATOM 3337 N N . HIS A 1 435 ? -14.770 6.681 12.084 1.00 97.94 435 HIS A N 1
ATOM 3338 C CA . HIS A 1 435 ? -15.072 7.186 13.425 1.00 97.94 435 HIS A CA 1
ATOM 3339 C C . HIS A 1 435 ? -16.400 7.958 13.481 1.00 97.94 435 HIS A C 1
ATOM 3341 O O . HIS A 1 435 ? -16.614 8.749 14.386 1.00 97.94 435 HIS A O 1
ATOM 3347 N N . GLY A 1 436 ? -17.305 7.738 12.521 1.00 96.25 436 GLY A N 1
ATOM 3348 C CA . GLY A 1 436 ? -18.656 8.308 12.540 1.00 96.25 436 GLY A CA 1
ATOM 3349 C C . GLY A 1 436 ? -18.988 9.231 11.367 1.00 96.25 436 GLY A C 1
ATOM 3350 O O . GLY A 1 436 ? -19.926 10.019 11.450 1.00 96.25 436 GLY A O 1
ATOM 3351 N N . SER A 1 437 ? -18.252 9.165 10.253 1.00 95.69 437 SER A N 1
ATOM 3352 C CA . SER A 1 437 ? -18.635 9.926 9.059 1.00 95.69 437 SER A CA 1
ATOM 3353 C C . SER A 1 437 ? -19.990 9.442 8.515 1.00 95.69 437 SER A C 1
ATOM 3355 O O . SER A 1 437 ? -20.167 8.229 8.367 1.00 95.69 437 SER A O 1
ATOM 3357 N N . PRO A 1 438 ? -20.924 10.339 8.135 1.00 94.94 438 PRO A N 1
ATOM 3358 C CA . PRO A 1 438 ? -22.272 9.964 7.682 1.00 94.94 438 PRO A CA 1
ATOM 3359 C C . PRO A 1 438 ? -22.285 9.131 6.390 1.00 94.94 438 PRO A C 1
ATOM 3361 O O . PRO A 1 438 ? -23.269 8.463 6.083 1.00 94.94 438 PRO A O 1
ATOM 3364 N N . VAL A 1 439 ? -21.193 9.135 5.619 1.00 95.12 439 VAL A N 1
ATOM 3365 C CA . VAL A 1 439 ? -21.062 8.308 4.407 1.00 95.12 439 VAL A CA 1
ATOM 3366 C C . VAL A 1 439 ? -20.515 6.903 4.693 1.00 95.12 439 VAL A C 1
ATOM 3368 O O . VAL A 1 439 ? -20.614 6.019 3.840 1.00 95.12 439 VAL A O 1
ATOM 3371 N N . ASN A 1 440 ? -19.966 6.675 5.889 1.00 97.50 440 ASN A N 1
ATOM 3372 C CA . ASN A 1 440 ? -19.383 5.409 6.328 1.00 97.50 440 ASN A CA 1
ATOM 3373 C C . ASN A 1 440 ? -20.398 4.559 7.122 1.00 97.50 440 ASN A C 1
ATOM 3375 O O . ASN A 1 440 ? -21.415 5.077 7.575 1.00 97.50 440 ASN A O 1
ATOM 3379 N N . PHE A 1 441 ? -20.129 3.259 7.322 1.00 97.69 441 PHE A N 1
ATOM 3380 C CA . PHE A 1 441 ? -20.990 2.391 8.140 1.00 97.69 441 PHE A CA 1
ATOM 3381 C C . PHE A 1 441 ? -21.221 2.977 9.535 1.00 97.69 441 PHE A C 1
ATOM 3383 O O . PHE A 1 441 ? -22.334 2.906 10.046 1.00 97.69 441 PHE A O 1
ATOM 3390 N N . SER A 1 442 ? -20.193 3.587 10.133 1.00 97.19 442 SER A N 1
ATOM 3391 C CA . SER A 1 442 ? -20.291 4.071 11.503 1.00 97.19 442 SER A CA 1
ATOM 3392 C C . SER A 1 442 ? -21.251 5.249 11.636 1.00 97.19 442 SER A C 1
ATOM 3394 O O . SER A 1 442 ? -22.083 5.240 12.534 1.00 97.19 442 SER A O 1
ATOM 3396 N N . GLY A 1 443 ? -21.224 6.218 10.717 1.00 97.56 443 GLY A N 1
ATOM 3397 C CA . GLY A 1 443 ? -22.198 7.315 10.732 1.00 97.56 443 GLY A CA 1
ATOM 3398 C C . GLY A 1 443 ? -23.581 6.937 10.198 1.00 97.56 443 GLY A C 1
ATOM 3399 O O . GLY A 1 443 ? -24.548 7.628 10.495 1.00 97.56 443 GLY A O 1
ATOM 3400 N N . LYS A 1 444 ? -23.699 5.845 9.428 1.00 98.31 444 LYS A N 1
ATOM 3401 C CA . LYS A 1 444 ? -24.998 5.323 8.965 1.00 98.31 444 LYS A CA 1
ATOM 3402 C C . LYS A 1 444 ? -25.735 4.521 10.033 1.00 98.31 444 LYS A C 1
ATOM 3404 O O . LYS A 1 444 ? -26.960 4.522 10.047 1.00 98.31 444 LYS A O 1
ATOM 3409 N N . LEU A 1 445 ? -24.998 3.786 10.865 1.00 98.31 445 LEU A N 1
ATOM 3410 C CA . LEU A 1 445 ? -25.573 2.817 11.797 1.00 98.31 445 LEU A CA 1
ATOM 3411 C C . LEU A 1 445 ? -25.646 3.323 13.236 1.00 98.31 445 LEU A C 1
ATOM 3413 O O . LEU A 1 445 ? -26.459 2.803 13.989 1.00 98.31 445 LEU A O 1
ATOM 3417 N N . PHE A 1 446 ? -24.833 4.301 13.637 1.00 98.62 446 PHE A N 1
ATOM 3418 C CA . PHE A 1 446 ? -24.759 4.781 15.021 1.00 98.62 446 PHE A CA 1
ATOM 3419 C C . PHE A 1 446 ? -25.075 6.276 15.119 1.00 98.62 446 PHE A C 1
ATOM 3421 O O . PHE A 1 446 ? -24.889 7.028 14.161 1.00 98.62 446 PHE A O 1
ATOM 3428 N N . ARG A 1 447 ? -25.521 6.728 16.299 1.00 98.50 447 ARG A N 1
ATOM 3429 C CA . ARG A 1 447 ? -25.698 8.159 16.586 1.00 98.50 447 ARG A CA 1
ATOM 3430 C C . ARG A 1 447 ? -24.344 8.758 16.956 1.00 98.50 447 ARG A C 1
ATOM 3432 O O . ARG A 1 447 ? -23.796 8.441 18.006 1.00 98.50 447 ARG A O 1
ATOM 3439 N N . VAL A 1 448 ? -23.805 9.623 16.107 1.00 98.44 448 VAL A N 1
ATOM 3440 C CA . VAL A 1 448 ? -22.451 10.168 16.282 1.00 98.44 448 VAL A CA 1
ATOM 3441 C C . VAL A 1 448 ? -22.490 11.506 17.004 1.00 98.44 448 VAL A C 1
ATOM 3443 O O . VAL A 1 448 ? -23.163 12.435 16.562 1.00 98.44 448 VAL A O 1
ATOM 3446 N N . VAL A 1 449 ? -21.718 11.613 18.080 1.00 98.56 449 VAL A N 1
ATOM 3447 C CA . VAL A 1 449 ? -21.409 12.868 18.766 1.00 98.56 449 VAL A CA 1
ATOM 3448 C C . VAL A 1 449 ? -19.933 13.177 18.504 1.00 98.56 449 VAL A C 1
ATOM 3450 O O . VAL A 1 449 ? -19.071 12.412 18.937 1.00 98.56 449 VAL A O 1
ATOM 3453 N N . PRO A 1 450 ? -19.604 14.247 17.765 1.00 98.12 450 PRO A N 1
ATOM 3454 C CA . PRO A 1 450 ? -18.217 14.607 17.512 1.00 98.12 450 PRO A CA 1
ATOM 3455 C C . PRO A 1 450 ? -17.625 15.406 18.681 1.00 98.12 450 PRO A C 1
ATOM 3457 O O . PRO A 1 450 ? -18.271 16.324 19.179 1.00 98.12 450 PRO A O 1
ATOM 3460 N N . TYR A 1 451 ? -16.381 15.114 19.065 1.00 98.25 451 TYR A N 1
ATOM 3461 C CA . TYR A 1 451 ? -15.553 16.009 19.885 1.00 98.25 451 TYR A CA 1
ATOM 3462 C C . TYR A 1 451 ? -14.468 16.686 19.038 1.00 98.25 451 TYR A C 1
ATOM 3464 O O . TYR A 1 451 ? -14.112 16.197 17.952 1.00 98.25 451 TYR A O 1
ATOM 3472 N N . GLY A 1 452 ? -13.956 17.821 19.519 1.00 96.88 452 GLY A N 1
ATOM 3473 C CA . GLY A 1 452 ? -13.042 18.669 18.773 1.00 96.88 452 GLY A CA 1
ATOM 3474 C C . GLY A 1 452 ? -11.708 18.956 19.445 1.00 96.88 452 GLY A C 1
ATOM 3475 O O . GLY A 1 452 ? -11.161 18.159 20.211 1.00 96.88 452 GLY A O 1
ATOM 3476 N N . LEU A 1 453 ? -11.142 20.085 19.027 1.00 97.94 453 LEU A N 1
ATOM 3477 C CA . LEU A 1 453 ? -9.853 20.594 19.473 1.00 97.94 453 LEU A CA 1
ATOM 3478 C C . LEU A 1 453 ? -10.059 21.935 20.158 1.00 97.94 453 LEU A C 1
ATOM 3480 O O . LEU A 1 453 ? -10.932 22.713 19.767 1.00 97.94 453 LEU A O 1
ATOM 3484 N N . ASN A 1 454 ? -9.172 22.249 21.089 1.00 97.38 454 ASN A N 1
ATOM 3485 C CA . ASN A 1 454 ? -9.075 23.573 21.658 1.00 97.38 454 ASN A CA 1
ATOM 3486 C C . ASN A 1 454 ? -8.575 24.552 20.571 1.00 97.38 454 ASN A C 1
ATOM 3488 O O . ASN A 1 454 ? -7.494 24.331 20.015 1.00 97.38 454 ASN A O 1
ATOM 3492 N N . PRO A 1 455 ? -9.304 25.639 20.251 1.00 95.31 455 PRO A N 1
ATOM 3493 C CA . PRO A 1 455 ? -8.921 26.548 19.167 1.00 95.31 455 PRO A CA 1
ATOM 3494 C C . PRO A 1 455 ? -7.585 27.272 19.368 1.00 95.31 455 PRO A C 1
ATOM 3496 O O . PRO A 1 455 ? -6.972 27.692 18.390 1.00 95.31 455 PRO A O 1
ATOM 3499 N N . ALA A 1 456 ? -7.133 27.433 20.615 1.00 95.44 456 ALA A N 1
ATOM 3500 C CA . ALA A 1 456 ? -5.882 28.119 20.922 1.00 95.44 456 ALA A CA 1
ATOM 3501 C C . ALA A 1 456 ? -4.659 27.210 20.739 1.00 95.44 456 ALA A C 1
ATOM 3503 O O . ALA A 1 456 ? -3.603 27.683 20.323 1.00 95.44 456 ALA A O 1
ATOM 3504 N N . THR A 1 457 ? -4.787 25.916 21.046 1.00 96.75 457 THR A N 1
ATOM 3505 C CA . THR A 1 457 ? -3.661 24.966 20.997 1.00 96.75 457 THR A CA 1
ATOM 3506 C C . THR A 1 457 ? -3.700 24.036 19.786 1.00 96.75 457 THR A C 1
ATOM 3508 O O . THR A 1 457 ? -2.673 23.453 19.437 1.00 96.75 457 THR A O 1
ATOM 3511 N N . GLU A 1 458 ? -4.867 23.885 19.150 1.00 97.38 458 GLU A N 1
ATOM 3512 C CA . GLU A 1 458 ? -5.157 22.881 18.117 1.00 97.38 458 GLU A CA 1
ATOM 3513 C C . GLU A 1 458 ? -4.875 21.443 18.591 1.00 97.38 458 GLU A C 1
ATOM 3515 O O . GLU A 1 458 ? -4.545 20.557 17.800 1.00 97.38 458 GLU A O 1
ATOM 3520 N N . GLN A 1 459 ? -5.004 21.212 19.899 1.00 97.88 459 GLN A N 1
ATOM 3521 C CA . GLN A 1 459 ? -4.908 19.903 20.542 1.00 97.88 459 GLN A CA 1
ATOM 3522 C C . GLN A 1 459 ? -6.285 19.450 21.015 1.00 97.88 459 GLN A C 1
ATOM 3524 O O . GLN A 1 459 ? -7.179 20.277 21.182 1.00 97.88 459 GLN A O 1
ATOM 3529 N N . ILE A 1 460 ? -6.474 18.142 21.197 1.00 98.38 460 ILE A N 1
ATOM 3530 C CA . ILE A 1 460 ? -7.756 17.583 21.648 1.00 98.38 460 ILE A CA 1
ATOM 3531 C C . ILE A 1 460 ? -8.193 18.261 22.948 1.00 98.38 460 ILE A C 1
ATOM 3533 O O . ILE A 1 460 ? -7.430 18.317 23.911 1.00 98.38 460 ILE A O 1
ATOM 3537 N N . ASP A 1 461 ? -9.432 18.750 22.967 1.00 98.31 461 ASP A N 1
ATOM 3538 C CA . ASP A 1 461 ? -10.022 19.384 24.141 1.00 98.31 461 ASP A CA 1
ATOM 3539 C C . ASP A 1 461 ? -10.618 18.312 25.066 1.00 98.31 461 ASP A C 1
ATOM 3541 O O . ASP A 1 461 ? -11.753 17.866 24.892 1.00 98.31 461 ASP A O 1
ATOM 3545 N N . LEU A 1 462 ? -9.822 17.837 26.029 1.00 98.31 462 LEU A N 1
ATOM 3546 C CA . LEU A 1 462 ? -10.256 16.792 26.964 1.00 98.31 462 LEU A CA 1
ATOM 3547 C C . LEU A 1 462 ? -11.411 17.246 27.872 1.00 98.31 462 LEU A C 1
ATOM 3549 O O . LEU A 1 462 ? -12.219 16.405 28.276 1.00 98.31 462 LEU A O 1
ATOM 3553 N N . ASP A 1 463 ? -11.536 18.546 28.148 1.00 98.25 463 ASP A N 1
ATOM 3554 C CA . ASP A 1 463 ? -12.655 19.087 28.923 1.00 98.25 463 ASP A CA 1
ATOM 3555 C C . ASP A 1 463 ? -13.953 19.019 28.111 1.00 98.25 463 ASP A C 1
ATOM 3557 O O . ASP A 1 463 ? -14.998 18.606 28.629 1.00 98.25 463 ASP A O 1
ATOM 3561 N N . GLU A 1 464 ? -13.892 19.342 26.815 1.00 98.38 464 GLU A N 1
ATOM 3562 C CA . GLU A 1 464 ? -15.007 19.137 25.891 1.00 98.38 464 GLU A CA 1
ATOM 3563 C C . GLU A 1 464 ? -15.389 17.655 25.809 1.00 98.38 464 GLU A C 1
ATOM 3565 O O . GLU A 1 464 ? -16.573 17.327 25.937 1.00 98.38 464 GLU A O 1
ATOM 3570 N N . VAL A 1 465 ? -14.408 16.759 25.647 1.00 98.75 465 VAL A N 1
ATOM 3571 C CA . VAL A 1 465 ? -14.643 15.306 25.611 1.00 98.75 465 VAL A CA 1
ATOM 3572 C C . VAL A 1 465 ? -15.368 14.855 26.879 1.00 98.75 465 VAL A C 1
ATOM 3574 O O . VAL A 1 465 ? -16.397 14.184 26.784 1.00 98.75 465 VAL A O 1
ATOM 3577 N N . ALA A 1 466 ? -14.885 15.246 28.062 1.00 98.75 466 ALA A N 1
ATOM 3578 C CA . ALA A 1 466 ? -15.494 14.875 29.337 1.00 98.75 466 ALA A CA 1
ATOM 3579 C C . ALA A 1 466 ? -16.920 15.434 29.479 1.00 98.75 466 ALA A C 1
ATOM 3581 O O . ALA A 1 466 ? -17.838 14.725 29.898 1.00 98.75 466 ALA A O 1
ATOM 3582 N N . ARG A 1 467 ? -17.141 16.695 29.088 1.00 98.75 467 ARG A N 1
ATOM 3583 C CA . ARG A 1 467 ? -18.465 17.332 29.107 1.00 98.75 467 ARG A CA 1
ATOM 3584 C C . ARG A 1 467 ? -19.454 16.612 28.185 1.00 98.75 467 ARG A C 1
ATOM 3586 O O . ARG A 1 467 ? -20.572 16.323 28.612 1.00 98.75 467 ARG A O 1
ATOM 3593 N N . LEU A 1 468 ? -19.055 16.317 26.946 1.00 98.81 468 LEU A N 1
ATOM 3594 C CA . LEU A 1 468 ? -19.880 15.593 25.975 1.00 98.81 468 LEU A CA 1
ATOM 3595 C C . LEU A 1 468 ? -20.172 14.168 26.447 1.00 98.81 468 LEU A C 1
ATOM 3597 O O . LEU A 1 468 ? -21.316 13.728 26.376 1.00 98.81 468 LEU A O 1
ATOM 3601 N N . ALA A 1 469 ? -19.175 13.468 26.991 1.00 98.81 469 ALA A N 1
ATOM 3602 C CA . ALA A 1 469 ? -19.343 12.121 27.522 1.00 98.81 469 ALA A CA 1
ATOM 3603 C C . ALA A 1 469 ? -20.397 12.076 28.642 1.00 98.81 469 ALA A C 1
ATOM 3605 O O . ALA A 1 469 ? -21.276 11.213 28.621 1.00 98.81 469 ALA A O 1
ATOM 3606 N N . ARG A 1 470 ? -20.358 13.025 29.590 1.00 98.69 470 ARG A N 1
ATOM 3607 C CA . ARG A 1 470 ? -21.344 13.123 30.686 1.00 98.69 470 ARG A CA 1
ATOM 3608 C C . ARG A 1 470 ? -22.754 13.415 30.180 1.00 98.69 470 ARG A C 1
ATOM 3610 O O . ARG A 1 470 ? -23.717 12.851 30.700 1.00 98.69 470 ARG A O 1
ATOM 3617 N N . ALA A 1 471 ? -22.867 14.304 29.194 1.00 98.62 471 ALA A N 1
ATOM 3618 C CA . ALA A 1 471 ? -24.150 14.723 28.639 1.00 98.62 471 ALA A CA 1
ATOM 3619 C C . ALA A 1 471 ? -24.806 13.620 27.795 1.00 98.62 471 ALA A C 1
ATOM 3621 O O . ALA A 1 471 ? -25.992 13.342 27.952 1.00 98.62 471 ALA A O 1
ATOM 3622 N N . GLU A 1 472 ? -24.032 12.975 26.924 1.00 98.56 472 GLU A N 1
ATOM 3623 C CA . GLU A 1 472 ? -24.550 12.062 25.900 1.00 98.56 472 GLU A CA 1
ATOM 3624 C C . GLU A 1 472 ? -24.517 10.591 26.316 1.00 98.56 472 GLU A C 1
ATOM 3626 O O . GLU A 1 472 ? -25.183 9.773 25.679 1.00 98.56 472 GLU A O 1
ATOM 3631 N N . LYS A 1 473 ? -23.746 10.253 27.363 1.00 98.38 473 LYS A N 1
ATOM 3632 C CA . LYS A 1 473 ? -23.562 8.891 27.896 1.00 98.38 473 LYS A CA 1
ATOM 3633 C C . LYS A 1 473 ? -23.354 7.862 26.774 1.00 98.38 473 LYS A C 1
ATOM 3635 O O . LYS A 1 473 ? -24.179 6.959 26.596 1.00 98.38 473 LYS A O 1
ATOM 3640 N N . PRO A 1 474 ? -22.299 8.026 25.955 1.00 98.69 474 PRO A N 1
ATOM 3641 C CA . PRO A 1 474 ? -22.110 7.209 24.770 1.00 98.69 474 PRO A CA 1
ATOM 3642 C C . PRO A 1 474 ? -21.886 5.739 25.135 1.00 98.69 474 PRO A C 1
ATOM 3644 O O . PRO A 1 474 ? -21.303 5.423 26.169 1.00 98.69 474 PRO A O 1
ATOM 3647 N N . ARG A 1 475 ? -22.292 4.826 24.248 1.00 98.75 475 ARG A N 1
ATOM 3648 C CA . ARG A 1 475 ? -21.919 3.413 24.365 1.00 98.75 475 ARG A CA 1
ATOM 3649 C C . ARG A 1 475 ? -20.422 3.235 24.126 1.00 98.75 475 ARG A C 1
ATOM 3651 O O . ARG A 1 475 ? -19.792 2.465 24.847 1.00 98.75 475 ARG A O 1
ATOM 3658 N N . LEU A 1 476 ? -19.880 3.936 23.126 1.00 98.62 476 LEU A N 1
ATOM 3659 C CA . LEU A 1 476 ? -18.464 3.893 22.760 1.00 98.62 476 LEU A CA 1
ATOM 3660 C C . LEU A 1 476 ? -17.834 5.280 22.844 1.00 98.62 476 LEU A C 1
ATOM 3662 O O . LEU A 1 476 ? -18.364 6.237 22.275 1.00 98.62 476 LEU A O 1
ATOM 3666 N N . LEU A 1 477 ? -16.663 5.356 23.467 1.00 98.81 477 LEU A N 1
ATOM 3667 C CA . LEU A 1 477 ? -15.714 6.445 23.278 1.00 98.81 477 LEU A CA 1
ATOM 3668 C C . LEU A 1 477 ? -14.623 5.954 22.327 1.00 98.81 477 LEU A C 1
ATOM 3670 O O . LEU A 1 477 ? -13.939 4.973 22.618 1.00 98.81 477 LEU A O 1
ATOM 3674 N N . VAL A 1 478 ? -14.491 6.601 21.173 1.00 98.75 478 VAL A N 1
ATOM 3675 C CA . VAL A 1 478 ? -13.553 6.207 20.119 1.00 98.75 478 VAL A CA 1
ATOM 3676 C C . VAL A 1 478 ? -12.411 7.207 20.065 1.00 98.75 478 VAL A C 1
ATOM 3678 O O . VAL A 1 478 ? -12.645 8.399 19.884 1.00 98.75 478 VAL A O 1
ATOM 3681 N N . VAL A 1 479 ? -11.180 6.710 20.161 1.00 98.44 479 VAL A N 1
ATOM 3682 C CA . VAL A 1 479 ? -9.961 7.526 20.134 1.00 98.44 479 VAL A CA 1
ATOM 3683 C C . VAL A 1 479 ? -9.052 7.053 19.013 1.00 98.44 479 VAL A C 1
ATOM 3685 O O . VAL A 1 479 ? -8.846 5.861 18.825 1.00 98.44 479 VAL A O 1
ATOM 3688 N N . GLY A 1 480 ? -8.481 7.983 18.264 1.00 96.75 480 GLY A N 1
ATOM 3689 C CA . GLY A 1 480 ? -7.622 7.684 17.127 1.00 96.75 480 GLY A CA 1
ATOM 3690 C C . GLY A 1 480 ? -7.744 8.781 16.085 1.00 96.75 480 GLY A C 1
ATOM 3691 O O . GLY A 1 480 ? -8.739 9.501 16.042 1.00 96.75 480 GLY A O 1
ATOM 3692 N N . ALA A 1 481 ? -6.724 8.931 15.248 1.00 96.56 481 ALA A N 1
ATOM 3693 C CA . ALA A 1 481 ? -6.681 10.019 14.285 1.00 96.56 481 ALA A CA 1
ATOM 3694 C C . ALA A 1 481 ? -5.932 9.631 13.010 1.00 96.56 481 ALA A C 1
ATOM 3696 O O . ALA A 1 481 ? -4.994 8.834 13.018 1.00 96.56 481 ALA A O 1
ATOM 3697 N N . SER A 1 482 ? -6.346 10.245 11.904 1.00 97.44 482 SER A N 1
ATOM 3698 C CA . SER A 1 482 ? -5.646 10.196 10.618 1.00 97.44 482 SER A CA 1
ATOM 3699 C C . SER A 1 482 ? -4.734 11.401 10.399 1.00 97.44 482 SER A C 1
ATOM 3701 O O . SER A 1 482 ? -3.770 11.306 9.639 1.00 97.44 482 SER A O 1
ATOM 3703 N N . ALA A 1 483 ? -5.034 12.541 11.020 1.00 97.25 483 ALA A N 1
ATOM 3704 C CA . ALA A 1 483 ? -4.303 13.789 10.810 1.00 97.25 483 ALA A CA 1
ATOM 3705 C C . ALA A 1 483 ? -4.178 14.601 12.110 1.00 97.25 483 ALA A C 1
ATOM 3707 O O . ALA A 1 483 ? -4.576 15.759 12.164 1.00 97.25 483 ALA A O 1
ATOM 3708 N N . TYR A 1 484 ? -3.622 13.979 13.153 1.00 98.25 484 TYR A N 1
ATOM 3709 C CA . TYR A 1 484 ? -3.319 14.629 14.429 1.00 98.25 484 TYR A CA 1
ATOM 3710 C C . TYR A 1 484 ? -1.823 14.464 14.751 1.00 98.25 484 TYR A C 1
ATOM 3712 O O . TYR A 1 484 ? -1.365 13.326 14.888 1.00 98.25 484 TYR A O 1
ATOM 3720 N N . PRO A 1 485 ? -1.035 15.552 14.820 1.00 97.94 485 PRO A N 1
ATOM 3721 C CA . PRO A 1 485 ? 0.423 15.474 14.936 1.00 97.94 485 PRO A CA 1
ATOM 3722 C C . PRO A 1 485 ? 0.927 15.341 16.382 1.00 97.94 485 PRO A C 1
ATOM 3724 O O . PRO A 1 485 ? 2.132 15.324 16.598 1.00 97.94 485 PRO A O 1
ATOM 3727 N N . ARG A 1 486 ? 0.044 15.268 17.386 1.00 98.38 486 ARG A N 1
ATOM 3728 C CA . ARG A 1 486 ? 0.428 15.225 18.806 1.00 98.38 486 ARG A CA 1
ATOM 3729 C C . ARG A 1 486 ? 0.175 13.871 19.448 1.00 98.38 486 ARG A C 1
ATOM 3731 O O . ARG A 1 486 ? -0.545 13.028 18.909 1.00 98.38 486 ARG A O 1
ATOM 3738 N N . THR A 1 487 ? 0.784 13.684 20.610 1.00 98.06 487 THR A N 1
ATOM 3739 C CA . THR A 1 487 ? 0.595 12.496 21.445 1.00 98.06 487 THR A CA 1
ATOM 3740 C C . THR A 1 487 ? -0.855 12.386 21.931 1.00 98.06 487 THR A C 1
ATOM 3742 O O . THR A 1 487 ? -1.474 13.382 22.303 1.00 98.06 487 THR A O 1
ATOM 3745 N N . LEU A 1 488 ? -1.406 11.169 21.933 1.00 98.19 488 LEU A N 1
ATOM 3746 C CA . LEU A 1 488 ? -2.736 10.877 22.484 1.00 98.19 488 LEU A CA 1
ATOM 3747 C C . LEU A 1 488 ? -2.635 10.397 23.940 1.00 98.19 488 LEU A C 1
ATOM 3749 O O . LEU A 1 488 ? -1.920 9.435 24.226 1.00 98.19 488 LEU A O 1
ATOM 3753 N N . ASP A 1 489 ? -3.395 11.024 24.841 1.00 98.00 489 ASP A N 1
ATOM 3754 C CA . ASP A 1 489 ? -3.477 10.642 26.257 1.00 98.00 489 ASP A CA 1
ATOM 3755 C C . ASP A 1 489 ? -4.560 9.576 26.493 1.00 98.00 489 ASP A C 1
ATOM 3757 O O . ASP A 1 489 ? -5.701 9.858 26.870 1.00 98.00 489 ASP A O 1
ATOM 3761 N N . PHE A 1 490 ? -4.204 8.314 26.254 1.00 98.69 490 PHE A N 1
ATOM 3762 C CA . PHE A 1 490 ? -5.129 7.191 26.422 1.00 98.69 490 PHE A CA 1
ATOM 3763 C C . PHE A 1 490 ? -5.597 6.986 27.869 1.00 98.69 490 PHE A C 1
ATOM 3765 O O . PHE A 1 490 ? -6.692 6.460 28.077 1.00 98.69 490 PHE A O 1
ATOM 3772 N N . ALA A 1 491 ? -4.810 7.409 28.862 1.00 98.50 491 ALA A N 1
ATOM 3773 C CA . ALA A 1 491 ? -5.182 7.285 30.266 1.00 98.50 491 ALA A CA 1
ATOM 3774 C C . ALA A 1 491 ? -6.314 8.260 30.621 1.00 98.50 491 ALA A C 1
ATOM 3776 O O . ALA A 1 491 ? -7.290 7.848 31.253 1.00 98.50 491 ALA A O 1
ATOM 3777 N N . ALA A 1 492 ? -6.235 9.510 30.151 1.00 98.50 492 ALA A N 1
ATOM 3778 C CA . ALA A 1 492 ? -7.303 10.494 30.320 1.00 98.50 492 ALA A CA 1
ATOM 3779 C C . ALA A 1 492 ? -8.610 10.038 29.651 1.00 98.50 492 ALA A C 1
ATOM 3781 O O . ALA A 1 492 ? -9.671 10.054 30.278 1.00 98.50 492 ALA A O 1
ATOM 3782 N N . PHE A 1 493 ? -8.539 9.537 28.414 1.00 98.75 493 PHE A N 1
ATOM 3783 C CA . PHE A 1 493 ? -9.715 8.982 27.736 1.00 98.75 493 PHE A CA 1
ATOM 3784 C C . PHE A 1 493 ? -10.314 7.781 28.478 1.00 98.75 493 PHE A C 1
ATOM 3786 O O . PHE A 1 493 ? -11.535 7.682 28.595 1.00 98.75 493 PHE A O 1
ATOM 3793 N N . ALA A 1 494 ? -9.485 6.886 29.021 1.00 98.75 494 ALA A N 1
ATOM 3794 C CA . ALA A 1 494 ? -9.968 5.753 29.809 1.00 98.75 494 ALA A CA 1
ATOM 3795 C C . ALA A 1 494 ? -10.623 6.179 31.128 1.00 98.75 494 ALA A C 1
ATOM 3797 O O . ALA A 1 494 ? -11.597 5.552 31.549 1.00 98.75 494 ALA A O 1
ATOM 3798 N N . ALA A 1 495 ? -10.126 7.240 31.769 1.00 98.75 495 ALA A N 1
ATOM 3799 C CA . ALA A 1 495 ? -10.765 7.816 32.947 1.00 98.75 495 ALA A CA 1
ATOM 3800 C C . ALA A 1 495 ? -12.164 8.359 32.608 1.00 98.75 495 ALA A C 1
ATOM 3802 O O . ALA A 1 495 ? -13.126 8.010 33.290 1.00 98.75 495 ALA A O 1
ATOM 3803 N N . ILE A 1 496 ? -12.292 9.113 31.509 1.00 98.81 496 ILE A N 1
ATOM 3804 C CA . ILE A 1 496 ? -13.578 9.648 31.032 1.00 98.81 496 ILE A CA 1
ATOM 3805 C C . ILE A 1 496 ? -14.547 8.516 30.669 1.00 98.81 496 ILE A C 1
ATOM 3807 O O . ILE A 1 496 ? -15.697 8.526 31.103 1.00 98.81 496 ILE A O 1
ATOM 3811 N N . ALA A 1 497 ? -14.094 7.516 29.905 1.00 98.81 497 ALA A N 1
ATOM 3812 C CA . ALA A 1 497 ? -14.925 6.377 29.515 1.00 98.81 497 ALA A CA 1
ATOM 3813 C C . ALA A 1 497 ? -15.463 5.627 30.744 1.00 98.81 497 ALA A C 1
ATOM 3815 O O . ALA A 1 497 ? -16.659 5.343 30.826 1.00 98.81 497 ALA A O 1
ATOM 3816 N N . ARG A 1 498 ? -14.599 5.380 31.738 1.00 98.56 498 ARG A N 1
ATOM 3817 C CA . ARG A 1 498 ? -14.974 4.725 32.997 1.00 98.56 498 ARG A CA 1
ATOM 3818 C C . ARG A 1 498 ? -15.968 5.548 33.807 1.00 98.56 498 ARG A C 1
ATOM 3820 O O . ARG A 1 498 ? 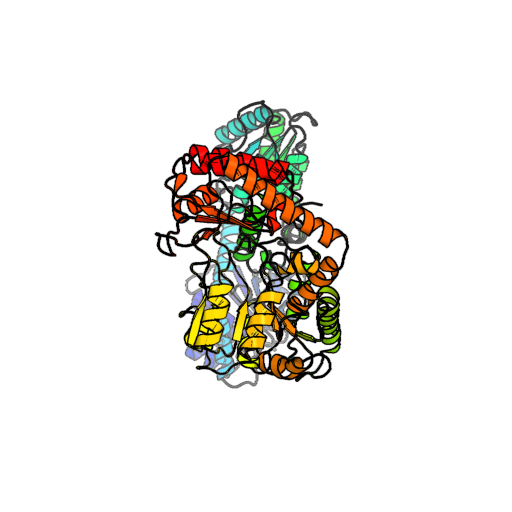-16.897 4.967 34.357 1.00 98.56 498 ARG A O 1
ATOM 3827 N N . GLU A 1 499 ? -15.785 6.867 33.870 1.00 98.50 499 GLU A N 1
ATOM 3828 C CA . GLU A 1 499 ? -16.680 7.778 34.590 1.00 98.50 499 GLU A CA 1
ATOM 3829 C C . GLU A 1 499 ? -18.131 7.649 34.103 1.00 98.50 499 GLU A C 1
ATOM 3831 O O . GLU A 1 499 ? -19.058 7.613 34.910 1.00 98.50 499 GLU A O 1
ATOM 3836 N N . VAL A 1 500 ? -18.330 7.535 32.786 1.00 98.69 500 VAL A N 1
ATOM 3837 C CA . VAL A 1 500 ? -19.670 7.508 32.173 1.00 98.69 500 VAL A CA 1
ATOM 3838 C C . VAL A 1 500 ? -20.163 6.104 31.811 1.00 98.69 500 VAL A C 1
ATOM 3840 O O . VAL A 1 500 ? -21.281 5.961 31.317 1.00 98.69 500 VAL A O 1
ATOM 3843 N N . GLY A 1 501 ? -19.354 5.068 32.051 1.00 98.38 501 GLY A N 1
ATOM 3844 C CA . GLY A 1 501 ? -19.674 3.677 31.716 1.00 98.38 501 GLY A CA 1
ATOM 3845 C C . GLY A 1 501 ? -19.633 3.348 30.216 1.00 98.38 501 GLY A C 1
ATOM 3846 O O . GLY A 1 501 ? -20.318 2.422 29.780 1.00 98.38 501 GLY A O 1
ATOM 3847 N N . ALA A 1 502 ? -18.860 4.097 29.425 1.00 98.75 502 ALA A N 1
ATOM 3848 C CA . ALA A 1 502 ? -18.632 3.830 28.005 1.00 98.75 502 ALA A CA 1
ATOM 3849 C C . ALA A 1 502 ? -17.501 2.809 27.809 1.00 98.75 502 ALA A C 1
ATOM 3851 O O . ALA A 1 502 ? -16.534 2.798 28.572 1.00 98.75 502 ALA A O 1
ATOM 3852 N N . ALA A 1 503 ? -17.578 1.999 26.751 1.00 98.56 503 ALA A N 1
ATOM 3853 C CA . ALA A 1 503 ? -16.439 1.188 26.327 1.00 98.56 503 ALA A CA 1
ATOM 3854 C C . ALA A 1 503 ? -15.446 2.045 25.528 1.00 98.56 503 ALA A C 1
ATOM 3856 O O . ALA A 1 503 ? -15.854 2.871 24.703 1.00 98.56 503 ALA A O 1
ATOM 3857 N N . LEU A 1 504 ? -14.148 1.844 25.751 1.00 98.88 504 LEU A N 1
ATOM 3858 C CA . LEU A 1 504 ? -13.094 2.578 25.054 1.00 98.88 504 LEU A CA 1
ATOM 3859 C C . LEU A 1 504 ? -12.572 1.764 23.865 1.00 98.88 504 LEU A C 1
ATOM 3861 O O . LEU A 1 504 ? -11.984 0.694 24.042 1.00 98.88 504 LEU A O 1
ATOM 3865 N N . VAL A 1 505 ? -12.737 2.306 22.657 1.00 98.88 505 VAL A N 1
ATOM 3866 C CA . VAL A 1 505 ? -12.164 1.754 21.423 1.00 98.88 505 VAL A CA 1
ATOM 3867 C C . VAL A 1 505 ? -11.058 2.676 20.928 1.00 98.88 505 VAL A C 1
ATOM 3869 O O . VAL A 1 505 ? -11.304 3.853 20.672 1.00 98.88 505 VAL A O 1
ATOM 3872 N N . VAL A 1 506 ? -9.846 2.149 20.754 1.00 98.88 506 VAL A N 1
ATOM 3873 C CA . VAL A 1 506 ? -8.720 2.928 20.218 1.00 98.88 506 VAL A CA 1
ATOM 3874 C C . VAL A 1 506 ? -8.324 2.430 18.835 1.00 98.88 506 VAL A C 1
ATOM 3876 O O . VAL A 1 506 ? -7.914 1.287 18.687 1.00 98.88 506 VAL A O 1
ATOM 3879 N N . ASP A 1 507 ? -8.365 3.303 17.835 1.00 98.88 507 ASP A N 1
ATOM 3880 C CA . ASP A 1 507 ? -7.789 3.065 16.513 1.00 98.88 507 ASP A CA 1
ATOM 3881 C C . ASP A 1 507 ? -6.376 3.658 16.446 1.00 98.88 507 ASP A C 1
ATOM 3883 O O . ASP A 1 507 ? -6.183 4.868 16.291 1.00 98.88 507 ASP A O 1
ATOM 3887 N N . MET A 1 508 ? -5.368 2.793 16.556 1.00 98.69 508 MET A N 1
ATOM 3888 C CA . MET A 1 508 ? -3.959 3.188 16.532 1.00 98.69 508 MET A CA 1
ATOM 3889 C C . MET A 1 508 ? -3.321 3.092 15.138 1.00 98.69 508 MET A C 1
ATOM 3891 O O . MET A 1 508 ? -2.097 3.153 15.031 1.00 98.69 508 MET A O 1
ATOM 3895 N N . ALA A 1 509 ? -4.103 2.942 14.060 1.00 98.75 509 ALA A N 1
ATOM 3896 C CA . ALA A 1 509 ? -3.611 2.610 12.718 1.00 98.75 509 ALA A CA 1
ATOM 3897 C C . ALA A 1 509 ? -2.388 3.417 12.254 1.00 98.75 509 ALA A C 1
ATOM 3899 O O . ALA A 1 509 ? -1.458 2.863 11.665 1.00 98.75 509 ALA A O 1
ATOM 3900 N N . HIS A 1 510 ? -2.398 4.727 12.494 1.00 98.69 510 HIS A N 1
ATOM 3901 C CA . HIS A 1 510 ? -1.336 5.641 12.084 1.00 98.69 510 HIS A CA 1
ATOM 3902 C C . HIS A 1 510 ? -0.069 5.517 12.942 1.00 98.69 510 HIS A C 1
ATOM 3904 O O . HIS A 1 510 ? 1.031 5.618 12.411 1.00 98.69 510 HIS A O 1
ATOM 3910 N N . ILE A 1 511 ? -0.203 5.229 14.234 1.00 98.69 511 ILE A N 1
ATOM 3911 C CA . ILE A 1 511 ? 0.892 5.221 15.218 1.00 98.69 511 ILE A CA 1
ATOM 3912 C C . ILE A 1 511 ? 1.307 3.810 15.655 1.00 98.69 511 ILE A C 1
ATOM 3914 O O . ILE A 1 511 ? 2.165 3.672 16.519 1.00 98.69 511 ILE A O 1
ATOM 3918 N N . ALA A 1 512 ? 0.740 2.755 15.065 1.00 98.81 512 ALA A N 1
ATOM 3919 C CA . ALA A 1 512 ? 0.969 1.371 15.479 1.00 98.81 512 ALA A CA 1
ATOM 3920 C C . ALA A 1 512 ? 2.454 0.980 15.522 1.00 98.81 512 ALA A C 1
ATOM 3922 O O . ALA A 1 512 ? 2.878 0.303 16.453 1.00 98.81 512 ALA A O 1
ATOM 3923 N N . GLY A 1 513 ? 3.259 1.443 14.557 1.00 98.81 513 GLY A N 1
ATOM 3924 C CA . GLY A 1 513 ? 4.707 1.225 14.575 1.00 98.81 513 GLY A CA 1
ATOM 3925 C C . GLY A 1 513 ? 5.411 1.945 15.730 1.00 98.81 513 GLY A C 1
ATOM 3926 O O . GLY A 1 513 ? 6.306 1.379 16.351 1.00 98.81 513 GLY A O 1
ATOM 3927 N N . LEU A 1 514 ? 4.980 3.164 16.068 1.00 98.88 514 LEU A N 1
ATOM 3928 C CA . LEU A 1 514 ? 5.545 3.951 17.169 1.00 98.88 514 LEU A CA 1
ATOM 3929 C C . LEU A 1 514 ? 5.157 3.353 18.525 1.00 98.88 514 LEU A C 1
ATOM 3931 O O . LEU A 1 514 ? 5.998 3.287 19.418 1.00 98.88 514 LEU A O 1
ATOM 3935 N N . VAL A 1 515 ? 3.917 2.874 18.662 1.00 98.81 515 VAL A N 1
ATOM 3936 C CA . VAL A 1 515 ? 3.450 2.137 19.847 1.00 98.81 515 VAL A CA 1
ATOM 3937 C C . VAL A 1 515 ? 4.266 0.856 20.029 1.00 98.81 515 VAL A C 1
ATOM 3939 O O . VAL A 1 515 ? 4.815 0.638 21.104 1.00 98.81 515 VAL A O 1
ATOM 3942 N N . ALA A 1 516 ? 4.426 0.058 18.967 1.00 98.62 516 ALA A N 1
ATOM 3943 C CA . ALA A 1 516 ? 5.241 -1.160 18.981 1.00 98.62 516 ALA A CA 1
ATOM 3944 C C . ALA A 1 516 ? 6.707 -0.901 19.387 1.00 98.62 516 ALA A C 1
ATOM 3946 O O . ALA A 1 516 ? 7.333 -1.725 20.045 1.00 98.62 516 ALA A O 1
ATOM 3947 N N . ALA A 1 517 ? 7.257 0.260 19.021 1.00 98.50 517 ALA A N 1
ATOM 3948 C CA . ALA A 1 517 ? 8.617 0.675 19.368 1.00 98.50 517 ALA A CA 1
ATOM 3949 C C . ALA A 1 517 ? 8.744 1.371 20.742 1.00 98.50 517 ALA A C 1
ATOM 3951 O O . ALA A 1 517 ? 9.856 1.749 21.135 1.00 98.50 517 ALA A O 1
ATOM 3952 N N . GLY A 1 518 ? 7.633 1.576 21.459 1.00 98.19 518 GLY A N 1
ATOM 3953 C CA . GLY A 1 518 ? 7.598 2.300 22.733 1.00 98.19 518 GLY A CA 1
ATOM 3954 C C . GLY A 1 518 ? 7.918 3.795 22.612 1.00 98.19 518 GLY A C 1
ATOM 3955 O O . GLY A 1 518 ? 8.478 4.373 23.539 1.00 98.19 518 GLY A O 1
ATOM 3956 N N . LEU A 1 519 ? 7.628 4.411 21.461 1.00 98.50 519 LEU A N 1
ATOM 3957 C CA . LEU A 1 519 ? 7.836 5.844 21.183 1.00 98.50 519 LEU A CA 1
ATOM 3958 C C . LEU A 1 519 ? 6.536 6.657 21.205 1.00 98.50 519 LEU A C 1
ATOM 3960 O O . LEU A 1 519 ? 6.565 7.874 21.077 1.00 98.50 519 LEU A O 1
ATOM 3964 N N . HIS A 1 520 ? 5.400 5.983 21.360 1.00 98.50 520 HIS A N 1
ATOM 3965 C CA . HIS A 1 520 ? 4.099 6.578 21.629 1.00 98.50 520 HIS A CA 1
ATOM 3966 C C . HIS A 1 520 ? 3.439 5.761 22.755 1.00 98.50 520 HIS A C 1
ATOM 3968 O O . HIS A 1 520 ? 3.619 4.538 22.766 1.00 98.50 520 HIS A O 1
ATOM 3974 N N . PRO A 1 521 ? 2.687 6.377 23.692 1.00 98.25 521 PRO A N 1
ATOM 3975 C CA . PRO A 1 521 ? 1.945 5.652 24.723 1.00 98.25 521 PRO A CA 1
ATOM 3976 C C . PRO A 1 521 ? 1.146 4.474 24.159 1.00 98.25 521 PRO A C 1
ATOM 3978 O O . PRO A 1 521 ? 0.558 4.589 23.081 1.00 98.25 521 PRO A O 1
ATOM 3981 N N . SER A 1 522 ? 1.119 3.353 24.883 1.00 98.56 522 SER A N 1
ATOM 3982 C CA . SER A 1 522 ? 0.347 2.175 24.479 1.00 98.56 522 SER A CA 1
ATOM 3983 C C . SER A 1 522 ? -1.116 2.315 24.905 1.00 98.56 522 SER A C 1
ATOM 3985 O O . SER A 1 522 ? -1.372 2.574 26.081 1.00 98.56 522 SER A O 1
ATOM 3987 N N . PRO A 1 523 ? -2.090 2.108 24.001 1.00 98.62 523 PRO A N 1
ATOM 3988 C CA . PRO A 1 523 ? -3.504 2.097 24.365 1.00 98.62 523 PRO A CA 1
ATOM 3989 C C . PRO A 1 523 ? -3.968 0.767 24.973 1.00 98.62 523 PRO A C 1
ATOM 3991 O O . PRO A 1 523 ? -5.041 0.720 25.569 1.00 98.62 523 PRO A O 1
ATOM 3994 N N . VAL A 1 524 ? -3.190 -0.313 24.832 1.00 98.62 524 VAL A N 1
ATOM 3995 C CA . VAL A 1 524 ? -3.598 -1.682 25.201 1.00 98.62 524 VAL A CA 1
ATOM 3996 C C . VAL A 1 524 ? -3.983 -1.828 26.681 1.00 98.62 524 VAL A C 1
ATOM 3998 O O . VAL A 1 524 ? -5.014 -2.443 26.942 1.00 98.62 524 VAL A O 1
ATOM 4001 N N . PRO A 1 525 ? -3.266 -1.228 27.655 1.00 98.12 525 PRO A N 1
ATOM 4002 C CA . PRO A 1 525 ? -3.662 -1.313 29.065 1.00 98.12 525 PRO A CA 1
ATOM 4003 C C . PRO A 1 525 ? -4.949 -0.544 29.408 1.00 98.12 525 PRO A C 1
ATOM 4005 O O . PRO A 1 525 ? -5.513 -0.724 30.486 1.00 98.12 525 PRO A O 1
ATOM 4008 N N . HIS A 1 526 ? -5.388 0.358 28.528 1.00 98.38 526 HIS A N 1
ATOM 4009 C CA . HIS A 1 526 ? -6.443 1.331 28.803 1.00 98.38 526 HIS A CA 1
ATOM 4010 C C . HIS A 1 526 ? -7.751 1.002 28.079 1.00 98.38 526 HIS A C 1
ATOM 4012 O O . HIS A 1 526 ? -8.827 1.157 28.655 1.00 98.38 526 HIS A O 1
ATOM 4018 N N . ALA A 1 527 ? -7.657 0.552 26.829 1.00 98.56 527 ALA A N 1
ATOM 4019 C CA . ALA A 1 527 ? -8.792 0.301 25.954 1.00 98.56 527 ALA A CA 1
ATOM 4020 C C . ALA A 1 527 ? -9.427 -1.076 26.181 1.00 98.56 527 ALA A C 1
ATOM 4022 O O . ALA A 1 527 ? -8.777 -2.026 26.617 1.00 98.56 527 ALA A O 1
ATOM 4023 N N . ASP A 1 528 ? -10.706 -1.201 25.836 1.00 98.62 528 ASP A N 1
ATOM 4024 C CA . ASP A 1 528 ? -11.389 -2.496 25.791 1.00 98.62 528 ASP A CA 1
ATOM 4025 C C . ASP A 1 528 ? -11.060 -3.237 24.492 1.00 98.62 528 ASP A C 1
ATOM 4027 O O . ASP A 1 528 ? -10.816 -4.449 24.498 1.00 98.62 528 ASP A O 1
ATOM 4031 N N . ILE A 1 529 ? -10.988 -2.490 23.385 1.00 98.88 529 ILE A N 1
ATOM 4032 C CA . ILE A 1 529 ? -10.554 -2.974 22.074 1.00 98.88 529 ILE A CA 1
ATOM 4033 C C . ILE A 1 529 ? -9.623 -1.940 21.432 1.00 98.88 529 ILE A C 1
ATOM 4035 O O . ILE A 1 529 ? -9.939 -0.752 21.371 1.00 98.88 529 ILE A O 1
ATOM 4039 N N . VAL A 1 530 ? -8.490 -2.402 20.904 1.00 98.94 530 VAL A N 1
ATOM 4040 C CA . VAL A 1 530 ? -7.580 -1.613 20.070 1.00 98.94 530 VAL A CA 1
ATOM 4041 C C . VAL A 1 530 ? -7.615 -2.158 18.649 1.00 98.94 530 VAL A C 1
ATOM 4043 O O . VAL A 1 530 ? -7.346 -3.334 18.417 1.00 98.94 530 VAL A O 1
ATOM 4046 N N . THR A 1 531 ? -7.913 -1.312 17.676 1.00 98.94 531 THR A N 1
ATOM 4047 C CA . THR A 1 531 ? -7.862 -1.645 16.253 1.00 98.94 531 THR A CA 1
ATOM 4048 C C . THR A 1 531 ? -6.662 -0.981 15.596 1.00 98.94 531 THR A C 1
ATOM 4050 O O . THR A 1 531 ? -6.105 0.010 16.076 1.00 98.94 531 THR A O 1
ATOM 4053 N N . SER A 1 532 ? -6.211 -1.556 14.486 1.00 98.81 532 SER A N 1
ATOM 4054 C CA . SER A 1 532 ? -5.117 -0.991 13.713 1.00 98.81 532 SER A CA 1
ATOM 4055 C C . SER A 1 532 ? -5.135 -1.467 12.264 1.00 98.81 532 SER A C 1
ATOM 4057 O O . SER A 1 532 ? -5.793 -2.441 11.894 1.00 98.81 532 SER A O 1
ATOM 4059 N N . THR A 1 533 ? -4.343 -0.789 11.441 1.00 98.75 533 THR A N 1
ATOM 4060 C CA . THR A 1 533 ? -3.878 -1.297 10.153 1.00 98.75 533 THR A CA 1
ATOM 4061 C C . THR A 1 533 ? -2.434 -1.757 10.243 1.00 98.75 533 THR A C 1
ATOM 4063 O O . THR A 1 533 ? -1.657 -1.197 11.007 1.00 98.75 533 THR A O 1
ATOM 4066 N N . THR A 1 534 ? -2.028 -2.678 9.374 1.00 98.69 534 THR A N 1
ATOM 4067 C CA . THR A 1 534 ? -0.653 -3.201 9.374 1.00 98.69 534 THR A CA 1
ATOM 4068 C C . THR A 1 534 ? 0.313 -2.484 8.422 1.00 98.69 534 THR A C 1
ATOM 4070 O O . THR A 1 534 ? 1.513 -2.657 8.559 1.00 98.69 534 THR A O 1
ATOM 4073 N N . HIS A 1 535 ? -0.157 -1.638 7.497 1.00 98.56 535 HIS A N 1
ATOM 4074 C CA . HIS A 1 535 ? 0.653 -1.118 6.373 1.00 98.56 535 HIS A CA 1
ATOM 4075 C C . HIS A 1 535 ? 1.298 0.260 6.554 1.00 98.56 535 HIS A C 1
ATOM 4077 O O . HIS A 1 535 ? 2.138 0.640 5.748 1.00 98.56 535 HIS A O 1
ATOM 4083 N N . LYS A 1 536 ? 0.897 1.033 7.569 1.00 98.75 536 LYS A N 1
ATOM 4084 C CA . LYS A 1 536 ? 1.369 2.416 7.759 1.00 98.75 536 LYS A CA 1
ATOM 4085 C C . LYS A 1 536 ? 2.751 2.432 8.427 1.00 98.75 536 LYS A C 1
ATOM 4087 O O . LYS A 1 536 ? 3.719 1.877 7.915 1.00 98.75 536 LYS A O 1
ATOM 4092 N N . THR A 1 537 ? 2.851 2.995 9.627 1.00 98.81 537 THR A N 1
ATOM 4093 C CA . THR A 1 537 ? 4.092 2.992 10.415 1.00 98.81 537 THR A CA 1
ATOM 4094 C C . THR A 1 537 ? 4.554 1.583 10.781 1.00 98.81 537 THR A C 1
ATOM 4096 O O . THR A 1 537 ? 5.747 1.382 10.959 1.00 98.81 537 THR A O 1
ATOM 4099 N N . LEU A 1 538 ? 3.655 0.590 10.826 1.00 98.50 538 LEU A N 1
ATOM 4100 C CA . LEU A 1 538 ? 4.015 -0.808 11.092 1.00 98.50 538 LEU A CA 1
ATOM 4101 C C . LEU A 1 538 ? 4.688 -1.520 9.897 1.00 98.50 538 LEU A C 1
ATOM 4103 O O . LEU A 1 538 ? 5.305 -2.562 10.085 1.00 98.50 538 LEU A O 1
ATOM 4107 N N . ARG A 1 539 ? 4.632 -0.931 8.690 1.00 98.25 539 ARG A N 1
ATOM 4108 C CA . ARG A 1 539 ? 5.369 -1.370 7.487 1.00 98.25 539 ARG A CA 1
ATOM 4109 C C . ARG A 1 539 ? 5.084 -2.815 7.027 1.00 98.25 539 ARG A C 1
ATOM 4111 O O . ARG A 1 539 ? 5.948 -3.490 6.477 1.00 98.25 539 ARG A O 1
ATOM 4118 N N . GLY A 1 540 ? 3.866 -3.294 7.252 1.00 98.31 540 GLY A N 1
ATOM 4119 C CA . GLY A 1 540 ? 3.379 -4.603 6.812 1.00 98.31 540 GLY A CA 1
ATOM 4120 C C . GLY A 1 540 ? 2.473 -4.560 5.580 1.00 98.31 540 GLY A C 1
ATOM 4121 O O . GLY A 1 540 ? 2.316 -3.516 4.947 1.00 98.31 540 GLY A O 1
ATOM 4122 N N . PRO A 1 541 ? 1.824 -5.684 5.231 1.00 98.50 541 PRO A N 1
ATOM 4123 C CA . PRO A 1 541 ? 0.882 -5.723 4.116 1.00 98.50 541 PRO A CA 1
ATOM 4124 C C . PRO A 1 541 ? -0.377 -4.900 4.427 1.00 98.50 541 PRO A C 1
ATOM 4126 O O . PRO A 1 541 ? -0.666 -4.569 5.587 1.00 98.50 541 PRO A O 1
ATOM 4129 N N . ARG A 1 542 ? -1.187 -4.605 3.403 1.00 98.56 542 ARG A N 1
ATOM 4130 C CA . ARG A 1 542 ? -2.539 -4.063 3.617 1.00 98.56 542 ARG A CA 1
ATOM 4131 C C . ARG A 1 542 ? -3.384 -5.097 4.369 1.00 98.56 542 ARG A C 1
ATOM 4133 O O . ARG A 1 542 ? -3.407 -6.264 4.010 1.00 98.56 542 ARG A O 1
ATOM 4140 N N . GLY A 1 543 ? -4.036 -4.663 5.443 1.00 98.12 543 GLY A N 1
ATOM 4141 C CA . GLY A 1 543 ? -4.701 -5.543 6.399 1.00 98.12 543 GLY A CA 1
ATOM 4142 C C . GLY A 1 543 ? -5.089 -4.794 7.670 1.00 98.12 543 GLY A C 1
ATOM 4143 O O . GLY A 1 543 ? -4.582 -3.692 7.921 1.00 98.12 543 GLY A O 1
ATOM 4144 N N . GLY A 1 544 ? -6.005 -5.369 8.449 1.00 98.50 544 GLY A N 1
ATOM 4145 C CA . GLY A 1 544 ? -6.346 -4.906 9.792 1.00 98.50 544 GLY A CA 1
ATOM 4146 C C . GLY A 1 544 ? -5.844 -5.849 10.887 1.00 98.50 544 GLY A C 1
ATOM 4147 O O . GLY A 1 544 ? -5.513 -7.008 10.631 1.00 98.50 544 GLY A O 1
ATOM 4148 N N . LEU A 1 545 ? -5.780 -5.325 12.103 1.00 98.88 545 LEU A N 1
ATOM 4149 C CA . LEU A 1 545 ? -5.437 -6.030 13.334 1.00 98.88 545 LEU A CA 1
ATOM 4150 C C . LEU A 1 545 ? -6.411 -5.567 14.413 1.00 98.88 545 LEU A C 1
ATOM 4152 O O . LEU A 1 545 ? -6.712 -4.374 14.490 1.00 98.88 545 LEU A O 1
ATOM 4156 N N . ILE A 1 546 ? -6.871 -6.494 15.245 1.00 98.94 546 ILE A N 1
ATOM 4157 C CA . ILE A 1 546 ? -7.618 -6.160 16.452 1.00 98.94 546 ILE A CA 1
ATOM 4158 C C . ILE A 1 546 ? -6.938 -6.813 17.647 1.00 98.94 546 ILE A C 1
ATOM 4160 O O . ILE A 1 546 ? -6.606 -7.993 17.602 1.00 98.94 546 ILE A O 1
ATOM 4164 N N . LEU A 1 547 ? -6.748 -6.041 18.706 1.00 98.88 547 LEU A N 1
ATOM 4165 C CA . LEU A 1 547 ? -6.262 -6.473 20.005 1.00 98.88 547 LEU A CA 1
ATOM 4166 C C . LEU A 1 547 ? -7.365 -6.206 21.023 1.00 98.88 547 LEU A C 1
ATOM 4168 O O . LEU A 1 547 ? -8.030 -5.171 20.956 1.00 98.88 547 LEU A O 1
ATOM 4172 N N . CYS A 1 548 ? -7.571 -7.107 21.970 1.00 98.56 548 CYS A N 1
ATOM 4173 C CA . CYS A 1 548 ? -8.558 -6.881 23.019 1.00 98.56 548 CYS A CA 1
ATOM 4174 C C . CYS A 1 548 ? -8.203 -7.629 24.300 1.00 98.56 548 CYS A C 1
ATOM 4176 O O . CYS A 1 548 ? -7.349 -8.519 24.308 1.00 98.56 548 CYS A O 1
ATOM 4178 N N . LYS A 1 549 ? -8.910 -7.272 25.372 1.00 95.62 549 LYS A N 1
ATOM 4179 C CA . LYS A 1 549 ? -8.986 -8.087 26.588 1.00 95.62 549 LYS A CA 1
ATOM 4180 C C . LYS A 1 549 ? -9.655 -9.428 26.271 1.00 95.62 549 LYS A C 1
ATOM 4182 O O . LYS A 1 549 ? -10.531 -9.493 25.400 1.00 95.62 549 LYS A O 1
ATOM 4187 N N . GLU A 1 550 ? -9.307 -10.475 27.007 1.00 97.31 550 GLU A N 1
ATOM 4188 C CA . GLU A 1 550 ? -9.788 -11.844 26.788 1.00 97.31 550 GLU A CA 1
ATOM 4189 C C . GLU A 1 550 ? -11.322 -11.930 26.834 1.00 97.31 550 GLU A C 1
ATOM 4191 O O . GLU A 1 550 ? -11.948 -12.604 26.016 1.00 97.31 550 GLU A O 1
ATOM 4196 N N . GLN A 1 551 ? -11.960 -11.148 27.712 1.00 97.38 551 GLN A N 1
ATOM 4197 C CA . 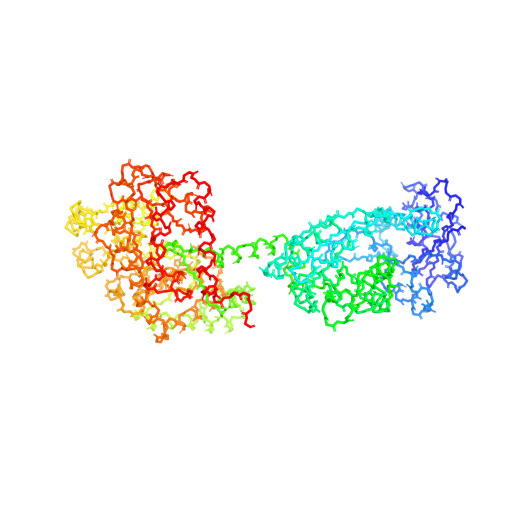GLN A 1 551 ? -13.422 -11.097 27.841 1.00 97.38 551 GLN A CA 1
ATOM 4198 C C . GLN A 1 551 ? -14.158 -10.720 26.538 1.00 97.38 551 GLN A C 1
ATOM 4200 O O . GLN A 1 551 ? -15.336 -11.041 26.382 1.00 97.38 551 GLN A O 1
ATOM 4205 N N . HIS A 1 552 ? -13.484 -10.051 25.594 1.00 98.06 552 HIS A N 1
ATOM 4206 C CA . HIS A 1 552 ? -14.057 -9.660 24.303 1.00 98.06 552 HIS A CA 1
ATOM 4207 C C . HIS A 1 552 ? -13.680 -10.610 23.156 1.00 98.06 552 HIS A C 1
ATOM 4209 O O . HIS A 1 552 ? -14.294 -10.526 22.091 1.00 98.06 552 HIS A O 1
ATOM 4215 N N . ALA A 1 553 ? -12.735 -11.537 23.358 1.00 98.06 553 ALA A N 1
ATOM 4216 C CA . ALA A 1 553 ? -12.143 -12.359 22.301 1.00 98.06 553 ALA A CA 1
ATOM 4217 C C . ALA A 1 553 ? -13.187 -13.162 21.513 1.00 98.06 553 ALA A C 1
ATOM 4219 O O . ALA A 1 553 ? -13.239 -13.099 20.283 1.00 98.06 553 ALA A O 1
ATOM 4220 N N . LYS A 1 554 ? -14.078 -13.872 22.220 1.00 98.06 554 LYS A N 1
ATOM 4221 C CA . LYS A 1 554 ? -15.122 -14.699 21.596 1.00 98.06 554 LYS A CA 1
ATOM 4222 C C . LYS A 1 554 ? -16.091 -13.867 20.753 1.00 98.06 554 LYS A C 1
ATOM 4224 O O . LYS A 1 554 ? -16.383 -14.241 19.619 1.00 98.06 554 LYS A O 1
ATOM 4229 N N . THR A 1 555 ? -16.587 -12.758 21.303 1.00 97.81 555 THR A N 1
ATOM 4230 C CA . THR A 1 555 ? -17.538 -11.880 20.606 1.00 97.81 555 THR A CA 1
ATOM 4231 C C . THR A 1 555 ? -16.883 -11.248 19.389 1.00 97.81 555 THR A C 1
ATOM 4233 O O . THR A 1 555 ? -17.466 -11.261 18.312 1.00 97.81 555 THR A O 1
ATOM 4236 N N . LEU A 1 556 ? -15.655 -10.752 19.535 1.00 97.56 556 LEU A N 1
ATOM 4237 C CA . LEU A 1 556 ? -14.918 -10.125 18.448 1.00 97.56 556 LEU A CA 1
ATOM 4238 C C . LEU A 1 556 ? -14.648 -11.092 17.292 1.00 97.56 556 LEU A C 1
ATOM 4240 O O . LEU A 1 556 ? -14.888 -10.756 16.134 1.00 97.56 556 LEU A O 1
ATOM 4244 N N . ASN A 1 557 ? -14.185 -12.300 17.613 1.00 98.44 557 ASN A N 1
ATOM 4245 C CA . ASN A 1 557 ? -13.983 -13.349 16.625 1.00 98.44 557 ASN A CA 1
ATOM 4246 C C . ASN A 1 557 ? -15.292 -13.638 15.877 1.00 98.44 557 ASN A C 1
ATOM 4248 O O . ASN A 1 557 ? -15.306 -13.589 14.654 1.00 98.44 557 ASN A O 1
ATOM 4252 N N . ALA A 1 558 ? -16.412 -13.801 16.589 1.00 98.12 558 ALA A N 1
ATOM 4253 C CA . ALA A 1 558 ? -17.717 -14.012 15.959 1.00 98.12 558 ALA A CA 1
ATOM 4254 C C . ALA A 1 558 ? -18.157 -12.847 15.045 1.00 98.12 558 ALA A C 1
ATOM 4256 O O . ALA A 1 558 ? -18.796 -13.089 14.022 1.00 98.12 558 ALA A O 1
ATOM 4257 N N . GLN A 1 559 ? -17.803 -11.597 15.381 1.00 98.25 559 GLN A N 1
ATOM 4258 C CA . GLN A 1 559 ? -18.084 -10.437 14.526 1.00 98.25 559 GLN A CA 1
ATOM 4259 C C . GLN A 1 559 ? -17.237 -10.420 13.254 1.00 98.25 559 GLN A C 1
ATOM 4261 O O . GLN A 1 559 ? -17.731 -10.007 12.210 1.00 98.25 559 GLN A O 1
ATOM 4266 N N . ILE A 1 560 ? -15.981 -10.872 13.311 1.00 98.44 560 ILE A N 1
ATOM 4267 C CA . ILE A 1 560 ? -15.161 -11.024 12.106 1.00 98.44 560 ILE A CA 1
ATOM 4268 C C . ILE A 1 560 ? -15.681 -12.180 11.259 1.00 98.44 560 ILE A C 1
ATOM 4270 O O . ILE A 1 560 ? -16.056 -11.959 10.110 1.00 98.44 560 ILE A O 1
ATOM 4274 N N . PHE A 1 561 ? -15.748 -13.379 11.831 1.00 98.38 561 PHE A N 1
ATOM 4275 C CA . PHE A 1 561 ? -16.272 -14.564 11.170 1.00 98.38 561 PHE A CA 1
ATOM 4276 C C . PHE A 1 561 ? -17.144 -15.372 12.148 1.00 98.38 561 PHE A C 1
ATOM 4278 O O . PHE A 1 561 ? -16.676 -15.736 13.232 1.00 98.38 561 PHE A O 1
ATOM 4285 N N . PRO A 1 562 ? -18.399 -15.700 11.788 1.00 97.38 562 PRO A N 1
ATOM 4286 C CA . PRO A 1 562 ? -19.028 -15.534 10.471 1.00 97.38 562 PRO A CA 1
ATOM 4287 C C . PRO A 1 562 ? -19.720 -14.172 10.253 1.00 97.38 562 PRO A C 1
ATOM 4289 O O . PRO A 1 562 ? -20.531 -14.055 9.343 1.00 97.38 562 PRO A O 1
ATOM 4292 N N . GLY A 1 563 ? -19.469 -13.164 11.098 1.00 97.38 563 GLY A N 1
ATOM 4293 C CA . GLY A 1 563 ? -20.192 -11.887 11.061 1.00 97.38 563 GLY A CA 1
ATOM 4294 C C . GLY A 1 563 ? -20.032 -11.095 9.758 1.00 97.38 563 GLY A C 1
ATOM 4295 O O . GLY A 1 563 ? -20.949 -11.058 8.942 1.00 97.38 563 GLY A O 1
ATOM 4296 N N . ILE A 1 564 ? -18.903 -10.402 9.579 1.00 97.25 564 ILE A N 1
ATOM 4297 C CA . ILE A 1 564 ? -18.722 -9.435 8.477 1.00 97.25 564 ILE A CA 1
ATOM 4298 C C . ILE A 1 564 ? -17.767 -9.902 7.368 1.00 97.25 564 ILE A C 1
ATOM 4300 O O . ILE A 1 564 ? -17.633 -9.211 6.358 1.00 97.25 564 ILE A O 1
ATOM 4304 N N . GLN A 1 565 ? -17.077 -11.032 7.542 1.00 98.31 565 GLN A N 1
ATOM 4305 C CA . GLN A 1 565 ? -16.164 -11.616 6.551 1.00 98.31 565 GLN A CA 1
ATOM 4306 C C . GLN A 1 565 ? -16.463 -13.106 6.324 1.00 98.31 565 GLN A C 1
ATOM 4308 O O . GLN A 1 565 ? -17.012 -13.770 7.198 1.00 98.31 565 GLN A O 1
ATOM 4313 N N . GLY A 1 566 ? -16.056 -13.617 5.156 1.00 97.69 566 GLY A N 1
ATOM 4314 C CA . GLY A 1 566 ? -15.933 -15.053 4.864 1.00 97.69 566 GLY A CA 1
ATOM 4315 C C . GLY A 1 566 ? -14.511 -15.556 5.145 1.00 97.69 566 GLY A C 1
ATOM 4316 O O . GLY A 1 566 ? -13.948 -15.268 6.202 1.00 97.69 566 GLY A O 1
ATOM 4317 N N . GLY A 1 567 ? -13.902 -16.257 4.183 1.00 96.69 567 GLY A N 1
ATOM 4318 C CA . GLY A 1 567 ? -12.543 -16.794 4.307 1.00 96.69 567 GLY A CA 1
ATOM 4319 C C . GLY A 1 567 ? -11.456 -15.747 4.644 1.00 96.69 567 GLY A C 1
ATOM 4320 O O . GLY A 1 567 ? -11.425 -14.659 4.051 1.00 96.69 567 GLY A O 1
ATOM 4321 N N . PRO A 1 568 ? -10.534 -16.050 5.580 1.00 98.19 568 PRO A N 1
ATOM 4322 C CA . PRO A 1 568 ? -9.365 -15.212 5.838 1.00 98.19 568 PRO A CA 1
ATOM 4323 C C . PRO A 1 568 ? -8.396 -15.200 4.642 1.00 98.19 568 PRO A C 1
ATOM 4325 O O . PRO A 1 568 ? -8.273 -16.173 3.902 1.00 98.19 568 PRO A O 1
ATOM 4328 N N . LEU A 1 569 ? -7.676 -14.086 4.459 1.00 98.69 569 LEU A N 1
ATOM 4329 C CA . LEU A 1 569 ? -6.641 -13.957 3.426 1.00 98.69 569 LEU A CA 1
ATOM 4330 C C . LEU A 1 569 ? -5.307 -14.498 3.958 1.00 98.69 569 LEU A C 1
ATOM 4332 O O . LEU A 1 569 ? -4.479 -13.733 4.452 1.00 98.69 569 LEU A O 1
ATOM 4336 N N . GLU A 1 570 ? -5.097 -15.811 3.868 1.00 98.75 570 GLU A N 1
ATOM 4337 C CA . GLU A 1 570 ? -3.962 -16.496 4.515 1.00 98.75 570 GLU A CA 1
ATOM 4338 C C . GLU A 1 570 ? -2.581 -16.005 4.047 1.00 98.75 570 GLU A C 1
ATOM 4340 O O . GLU A 1 570 ? -1.667 -15.836 4.850 1.00 98.75 570 GLU A O 1
ATOM 4345 N N . HIS A 1 571 ? -2.430 -15.653 2.769 1.00 98.81 571 HIS A N 1
ATOM 4346 C CA . HIS A 1 571 ? -1.220 -15.007 2.236 1.00 98.81 571 HIS A CA 1
ATOM 4347 C C . HIS A 1 571 ? -0.944 -13.631 2.871 1.00 98.81 571 HIS A C 1
ATOM 4349 O O . HIS A 1 571 ? 0.202 -13.279 3.152 1.00 98.81 571 HIS A O 1
ATOM 4355 N N . ILE A 1 572 ? -1.992 -12.856 3.166 1.00 98.88 572 ILE A N 1
ATOM 4356 C CA . ILE A 1 572 ? -1.859 -11.579 3.874 1.00 98.88 572 ILE A CA 1
ATOM 4357 C C . ILE A 1 572 ? -1.572 -11.809 5.358 1.00 98.88 572 ILE A C 1
ATOM 4359 O O . ILE A 1 572 ? -0.781 -11.067 5.935 1.00 98.88 572 ILE A O 1
ATOM 4363 N N . ILE A 1 573 ? -2.160 -12.828 5.987 1.00 98.94 573 ILE A N 1
ATOM 4364 C CA . ILE A 1 573 ? -1.841 -13.206 7.373 1.00 98.94 573 ILE A CA 1
ATOM 4365 C C . ILE A 1 573 ? -0.375 -13.645 7.484 1.00 98.94 573 ILE A C 1
ATOM 4367 O O . ILE A 1 573 ? 0.322 -13.191 8.392 1.00 98.94 573 ILE A O 1
ATOM 4371 N N . ALA A 1 574 ? 0.137 -14.408 6.517 1.00 98.94 574 ALA A N 1
ATOM 4372 C CA . ALA A 1 574 ? 1.556 -14.748 6.423 1.00 98.94 574 ALA A CA 1
ATOM 4373 C C . ALA A 1 574 ? 2.439 -13.499 6.337 1.00 98.94 574 ALA A C 1
ATOM 4375 O O . ALA A 1 574 ? 3.381 -13.333 7.113 1.00 98.94 574 ALA A O 1
ATOM 4376 N N . ALA A 1 575 ? 2.087 -12.569 5.451 1.00 98.88 575 ALA A N 1
ATOM 4377 C CA . ALA A 1 575 ? 2.787 -11.301 5.314 1.00 98.88 575 ALA A CA 1
ATOM 4378 C C . ALA A 1 575 ? 2.706 -10.434 6.595 1.00 98.88 575 ALA A C 1
ATOM 4380 O O . ALA A 1 575 ? 3.678 -9.762 6.948 1.00 98.88 575 ALA A O 1
ATOM 4381 N N . LYS A 1 576 ? 1.595 -10.483 7.351 1.00 98.88 576 LYS A N 1
ATOM 4382 C CA . LYS A 1 576 ? 1.484 -9.862 8.686 1.00 98.88 576 LYS A CA 1
ATOM 4383 C C . LYS A 1 576 ? 2.424 -10.538 9.684 1.00 98.88 576 LYS A C 1
ATOM 4385 O O . LYS A 1 576 ? 3.115 -9.836 10.414 1.00 98.88 576 LYS A O 1
ATOM 4390 N N . ALA A 1 577 ? 2.506 -11.870 9.688 1.00 98.94 577 ALA A N 1
ATOM 4391 C CA . ALA A 1 577 ? 3.418 -12.608 10.560 1.00 98.94 577 ALA A CA 1
ATOM 4392 C C . ALA A 1 577 ? 4.881 -12.197 10.326 1.00 98.94 577 ALA A C 1
ATOM 4394 O O . ALA A 1 577 ? 5.623 -12.024 11.297 1.00 98.94 577 ALA A O 1
ATOM 4395 N N . VAL A 1 578 ? 5.293 -12.024 9.063 1.00 98.88 578 VAL A N 1
ATOM 4396 C CA . VAL A 1 578 ? 6.627 -11.516 8.691 1.00 98.88 578 VAL A CA 1
ATOM 4397 C C . VAL A 1 578 ? 6.822 -10.088 9.205 1.00 98.88 578 VAL A C 1
ATOM 4399 O O . VAL A 1 578 ? 7.787 -9.824 9.916 1.00 98.88 578 VAL A O 1
ATOM 4402 N N . CYS A 1 579 ? 5.872 -9.189 8.939 1.00 98.69 579 CYS A N 1
ATOM 4403 C CA . CYS A 1 579 ? 5.901 -7.810 9.435 1.00 98.69 579 CYS A CA 1
ATOM 4404 C C . CYS A 1 579 ? 6.045 -7.730 10.964 1.00 98.69 579 CYS A C 1
ATOM 4406 O O . CYS A 1 579 ? 6.880 -6.981 11.465 1.00 98.69 579 CYS A O 1
ATOM 4408 N N . PHE A 1 580 ? 5.279 -8.518 11.722 1.00 98.88 580 PHE A N 1
ATOM 4409 C CA . PHE A 1 580 ? 5.375 -8.515 13.183 1.00 98.88 580 PHE A CA 1
ATOM 4410 C C . PHE A 1 580 ? 6.717 -9.065 13.664 1.00 98.88 580 PHE A C 1
ATOM 4412 O O . PHE A 1 580 ? 7.273 -8.555 14.632 1.00 98.88 580 PHE A O 1
ATOM 4419 N N . HIS A 1 581 ? 7.274 -10.062 12.974 1.00 98.81 581 HIS A N 1
ATOM 4420 C CA . HIS A 1 581 ? 8.615 -10.551 13.276 1.00 98.81 581 HIS A CA 1
ATOM 4421 C C . HIS A 1 581 ? 9.687 -9.480 13.049 1.00 98.81 581 HIS A C 1
ATOM 4423 O O . HIS A 1 581 ? 10.557 -9.318 13.904 1.00 98.81 581 HIS A O 1
ATOM 4429 N N . GLU A 1 582 ? 9.606 -8.726 11.949 1.00 98.69 582 GLU A N 1
ATOM 4430 C CA . GLU A 1 582 ? 10.481 -7.574 11.706 1.00 98.69 582 GLU A CA 1
ATOM 4431 C C . GLU A 1 582 ? 10.315 -6.506 12.789 1.00 98.69 582 GLU A C 1
ATOM 4433 O O . GLU A 1 582 ? 11.308 -5.976 13.284 1.00 98.69 582 GLU A O 1
ATOM 4438 N N . ALA A 1 583 ? 9.074 -6.221 13.193 1.00 98.75 583 ALA A N 1
ATOM 4439 C CA . ALA A 1 583 ? 8.768 -5.221 14.211 1.00 98.75 583 ALA A CA 1
ATOM 4440 C C . ALA A 1 583 ? 9.284 -5.591 15.612 1.00 98.75 583 ALA A C 1
ATOM 4442 O O . ALA A 1 583 ? 9.605 -4.703 16.399 1.00 98.75 583 ALA A O 1
ATOM 4443 N N . LEU A 1 584 ? 9.418 -6.889 15.905 1.00 98.62 584 LEU A N 1
ATOM 4444 C CA . LEU A 1 584 ? 10.041 -7.394 17.132 1.00 98.62 584 LEU A CA 1
ATOM 4445 C C . LEU A 1 584 ? 11.570 -7.205 17.156 1.00 98.62 584 LEU A C 1
ATOM 4447 O O . LEU A 1 584 ? 12.179 -7.351 18.216 1.00 98.62 584 LEU A O 1
ATOM 4451 N N . GLN A 1 585 ? 12.211 -6.888 16.024 1.00 98.56 585 GLN A N 1
ATOM 4452 C CA . GLN A 1 585 ? 13.665 -6.725 15.974 1.00 98.56 585 GLN A CA 1
ATOM 4453 C C . GLN A 1 585 ? 14.115 -5.344 16.481 1.00 98.56 585 GLN A C 1
ATOM 4455 O O . GLN A 1 585 ? 13.472 -4.334 16.183 1.00 98.56 585 GLN A O 1
ATOM 4460 N N . PRO A 1 586 ? 15.290 -5.235 17.139 1.00 98.19 586 PRO A N 1
ATOM 4461 C CA . PRO A 1 586 ? 15.823 -3.952 17.613 1.00 98.19 586 PRO A CA 1
ATOM 4462 C C . PRO A 1 586 ? 15.955 -2.882 16.517 1.00 98.19 586 PRO A C 1
ATOM 4464 O O . PRO A 1 586 ? 15.730 -1.696 16.766 1.00 98.19 586 PRO A O 1
ATOM 4467 N N . ALA A 1 587 ? 16.271 -3.301 15.287 1.00 97.94 587 ALA A N 1
ATOM 4468 C CA . ALA A 1 587 ? 16.389 -2.411 14.135 1.00 97.94 587 ALA A CA 1
ATOM 4469 C C . ALA A 1 587 ? 15.079 -1.668 13.817 1.00 97.94 587 ALA A C 1
ATOM 4471 O O . ALA A 1 587 ? 15.120 -0.533 13.342 1.00 97.94 587 ALA A O 1
ATOM 4472 N N . PHE A 1 588 ? 13.918 -2.258 14.118 1.00 98.75 588 PHE A N 1
ATOM 4473 C CA . PHE A 1 588 ? 12.633 -1.599 13.907 1.00 98.75 588 PHE A CA 1
ATOM 4474 C C . PHE A 1 588 ? 12.431 -0.419 14.860 1.00 98.75 588 PHE A C 1
ATOM 4476 O O . PHE A 1 588 ? 11.975 0.642 14.440 1.00 98.75 588 PHE A O 1
ATOM 4483 N N . ARG A 1 589 ? 12.848 -0.547 16.126 1.00 98.56 589 ARG A N 1
ATOM 4484 C CA . ARG A 1 589 ? 12.816 0.573 17.077 1.00 98.56 589 ARG A CA 1
ATOM 4485 C C . ARG A 1 589 ? 13.711 1.725 16.618 1.00 98.56 589 ARG A C 1
ATOM 4487 O O . ARG A 1 589 ? 13.277 2.874 16.659 1.00 98.56 589 ARG A O 1
ATOM 4494 N N . ALA A 1 590 ? 14.917 1.424 16.135 1.00 98.75 590 ALA A N 1
ATOM 4495 C CA . ALA A 1 590 ? 15.819 2.431 15.571 1.00 98.75 590 ALA A CA 1
ATOM 4496 C C . ALA A 1 590 ? 15.208 3.130 14.341 1.00 98.75 590 ALA A C 1
ATOM 4498 O O . ALA A 1 590 ? 15.267 4.355 14.230 1.00 98.75 590 ALA A O 1
ATOM 4499 N N . TYR A 1 591 ? 14.549 2.370 13.460 1.00 98.75 591 TYR A N 1
ATOM 4500 C CA . TYR A 1 591 ? 13.781 2.917 12.340 1.00 98.75 591 TYR A CA 1
ATOM 4501 C C . TYR A 1 591 ? 12.694 3.896 12.812 1.00 98.75 591 TYR A C 1
ATOM 4503 O O . TYR A 1 591 ? 12.642 5.023 12.325 1.00 98.75 591 TYR A O 1
ATOM 4511 N N . GLN A 1 592 ? 11.876 3.527 13.802 1.00 98.88 592 GLN A N 1
ATOM 4512 C CA . GLN A 1 592 ? 10.812 4.409 14.303 1.00 98.88 592 GLN A CA 1
ATOM 4513 C C . GLN A 1 592 ? 11.352 5.672 14.986 1.00 98.88 592 GLN A C 1
ATOM 4515 O O . GLN A 1 592 ? 10.768 6.744 14.846 1.00 98.88 592 GLN A O 1
ATOM 4520 N N . GLN A 1 593 ? 12.495 5.585 15.676 1.00 98.88 593 GLN A N 1
ATOM 4521 C CA . GLN A 1 593 ? 13.171 6.772 16.212 1.00 98.88 593 GLN A CA 1
ATOM 4522 C C . GLN A 1 593 ? 13.564 7.730 15.086 1.00 98.88 593 GLN A C 1
ATOM 4524 O O . GLN A 1 593 ? 13.349 8.935 15.203 1.00 98.88 593 GLN A O 1
ATOM 4529 N N . GLN A 1 594 ? 14.095 7.201 13.980 1.00 98.94 594 GLN A N 1
ATOM 4530 C CA . GLN A 1 594 ? 14.430 8.013 12.812 1.00 98.94 594 GLN A CA 1
ATOM 4531 C C . GLN A 1 594 ? 13.180 8.611 12.148 1.00 98.94 594 GLN A C 1
ATOM 4533 O O . GLN A 1 594 ? 13.231 9.753 11.707 1.00 98.94 594 GLN A O 1
ATOM 4538 N N . VAL A 1 595 ? 12.046 7.897 12.119 1.00 98.94 595 VAL A N 1
ATOM 4539 C CA . VAL A 1 595 ? 10.768 8.428 11.604 1.00 98.94 595 VAL A CA 1
ATOM 4540 C C . VAL A 1 595 ? 10.356 9.694 12.359 1.00 98.94 595 VAL A C 1
ATOM 4542 O O . VAL A 1 595 ? 10.087 10.714 11.722 1.00 98.94 595 VAL A O 1
ATOM 4545 N N . VAL A 1 596 ? 10.360 9.652 13.695 1.00 98.88 596 VAL A N 1
ATOM 4546 C CA . VAL A 1 596 ? 9.991 10.803 14.539 1.00 98.88 596 VAL A CA 1
ATOM 4547 C C . VAL A 1 596 ? 10.987 11.956 14.371 1.00 98.88 596 VAL A C 1
ATOM 4549 O O . VAL A 1 596 ? 10.570 13.095 14.173 1.00 98.88 596 VAL A O 1
ATOM 4552 N N . LYS A 1 597 ? 12.299 11.672 14.364 1.00 98.88 597 LYS A N 1
ATOM 4553 C CA . LYS A 1 597 ? 13.334 12.696 14.119 1.00 98.88 597 LYS A CA 1
ATOM 4554 C C . LYS A 1 597 ? 13.146 13.381 12.770 1.00 98.88 597 LYS A C 1
ATOM 4556 O O . LYS A 1 597 ? 13.097 14.604 12.707 1.00 98.88 597 LYS A O 1
ATOM 4561 N N . ASN A 1 598 ? 12.960 12.598 11.709 1.00 98.94 598 ASN A N 1
ATOM 4562 C CA . ASN A 1 598 ? 12.733 13.123 10.368 1.00 98.94 598 ASN A CA 1
ATOM 4563 C C . ASN A 1 598 ? 11.472 13.997 10.310 1.00 98.94 598 ASN A C 1
ATOM 4565 O O . ASN A 1 598 ? 11.494 15.049 9.676 1.00 98.94 598 ASN A O 1
ATOM 4569 N N . ALA A 1 599 ? 10.383 13.594 10.976 1.00 98.88 599 ALA A N 1
ATOM 4570 C CA . ALA A 1 599 ? 9.147 14.377 11.001 1.00 98.88 599 ALA A CA 1
ATOM 4571 C C . ALA A 1 599 ? 9.345 15.728 11.706 1.00 98.88 599 ALA A C 1
ATOM 4573 O O . ALA A 1 599 ? 8.921 16.760 11.179 1.00 98.88 599 ALA A O 1
ATOM 4574 N N . ALA A 1 600 ? 10.044 15.736 12.845 1.00 98.81 600 ALA A N 1
ATOM 4575 C CA . ALA A 1 600 ? 10.385 16.956 13.571 1.00 98.81 600 ALA A CA 1
ATOM 4576 C C . ALA A 1 600 ? 11.299 17.884 12.749 1.00 98.81 600 ALA A C 1
ATOM 4578 O O . ALA A 1 600 ? 11.017 19.079 12.640 1.00 98.81 600 ALA A O 1
ATOM 4579 N N . THR A 1 601 ? 12.343 17.344 12.109 1.00 98.94 601 THR A N 1
ATOM 4580 C CA . THR A 1 601 ? 13.247 18.120 11.245 1.00 98.94 601 THR A CA 1
ATOM 4581 C C . THR A 1 601 ? 12.512 18.710 10.046 1.00 98.94 601 THR A C 1
ATOM 4583 O O . THR A 1 601 ? 12.657 19.899 9.768 1.00 98.94 601 THR A O 1
ATOM 4586 N N . LEU A 1 602 ? 11.680 17.922 9.358 1.00 98.88 602 LEU A N 1
ATOM 4587 C CA . LEU A 1 602 ? 10.908 18.404 8.212 1.00 98.88 602 LEU A CA 1
ATOM 4588 C C . LEU A 1 602 ? 9.921 19.509 8.621 1.00 98.88 602 LEU A C 1
ATOM 4590 O O . LEU A 1 602 ? 9.796 20.512 7.918 1.00 98.88 602 LEU A O 1
ATOM 4594 N N . ALA A 1 603 ? 9.262 19.365 9.775 1.00 98.81 603 ALA A N 1
ATOM 4595 C CA . ALA A 1 603 ? 8.385 20.397 10.324 1.00 98.81 603 ALA A CA 1
ATOM 4596 C C . ALA A 1 603 ? 9.143 21.699 10.615 1.00 98.81 603 ALA A C 1
ATOM 4598 O O . ALA A 1 603 ? 8.699 22.768 10.192 1.00 98.81 603 ALA A O 1
ATOM 4599 N N . ALA A 1 604 ? 10.297 21.616 11.282 1.00 98.81 604 ALA A N 1
ATOM 4600 C CA . ALA A 1 604 ? 11.128 22.777 11.591 1.00 98.81 604 ALA A CA 1
ATOM 4601 C C . ALA A 1 604 ? 11.665 23.461 10.321 1.00 98.81 604 ALA A C 1
ATOM 4603 O O . ALA A 1 604 ? 11.600 24.685 10.203 1.00 98.81 604 ALA A O 1
ATOM 4604 N N . ALA A 1 605 ? 12.130 22.683 9.340 1.00 98.81 605 ALA A N 1
ATOM 4605 C CA . ALA A 1 605 ? 12.643 23.205 8.078 1.00 98.81 605 ALA A CA 1
ATOM 4606 C C . ALA A 1 605 ? 11.550 23.917 7.261 1.00 98.81 605 ALA A C 1
ATOM 4608 O O . ALA A 1 605 ? 11.774 25.013 6.748 1.00 98.81 605 ALA A O 1
ATOM 4609 N N . LEU A 1 606 ? 10.339 23.352 7.186 1.00 98.75 606 LEU A N 1
ATOM 4610 C CA . LEU A 1 606 ? 9.198 24.011 6.541 1.00 98.75 606 LEU A CA 1
ATOM 4611 C C . LEU A 1 606 ? 8.759 25.271 7.303 1.00 98.75 606 LEU A C 1
ATOM 4613 O O . LEU A 1 606 ? 8.461 26.289 6.676 1.00 98.75 606 LEU A O 1
ATOM 4617 N N . ALA A 1 607 ? 8.772 25.251 8.637 1.00 98.44 607 ALA A N 1
ATOM 4618 C CA . ALA A 1 607 ? 8.508 26.449 9.434 1.00 98.44 607 ALA A CA 1
ATOM 4619 C C . ALA A 1 607 ? 9.520 27.569 9.130 1.00 98.44 607 ALA A C 1
ATOM 4621 O O . ALA A 1 607 ? 9.123 28.711 8.898 1.00 98.44 607 ALA A O 1
ATOM 4622 N N . GLY A 1 608 ? 10.812 27.235 9.022 1.00 98.06 608 GLY A N 1
ATOM 4623 C CA . GLY A 1 608 ? 11.871 28.168 8.617 1.00 98.06 608 GLY A CA 1
ATOM 4624 C C . GLY A 1 608 ? 11.693 28.742 7.204 1.00 98.06 608 GLY A C 1
ATOM 4625 O O . GLY A 1 608 ? 12.130 29.854 6.926 1.00 98.06 608 GLY A O 1
ATOM 4626 N N . GLN A 1 609 ? 10.979 28.033 6.327 1.00 97.62 609 GLN A N 1
ATOM 4627 C CA . GLN A 1 609 ? 10.582 28.497 4.990 1.00 97.62 609 GLN A CA 1
ATOM 4628 C C . GLN A 1 609 ? 9.293 29.348 5.007 1.00 97.62 609 GLN A C 1
ATOM 4630 O O . GLN A 1 609 ? 8.768 29.730 3.955 1.00 97.62 609 GLN A O 1
ATOM 4635 N N . GLY A 1 610 ? 8.754 29.664 6.188 1.00 96.88 610 GLY A N 1
ATOM 4636 C CA . GLY A 1 610 ? 7.566 30.498 6.375 1.00 96.88 610 GLY A CA 1
ATOM 4637 C C . GLY A 1 610 ? 6.238 29.769 6.161 1.00 96.88 610 GLY A C 1
ATOM 4638 O O . GLY A 1 610 ? 5.233 30.420 5.872 1.00 96.88 610 GLY A O 1
ATOM 4639 N N . PHE A 1 611 ? 6.216 28.436 6.242 1.00 98.19 611 PHE A N 1
ATOM 4640 C CA . PHE A 1 611 ? 4.967 27.680 6.356 1.00 98.19 611 PHE A CA 1
ATOM 4641 C C . PHE A 1 611 ? 4.504 27.635 7.815 1.00 98.19 611 PHE A C 1
ATOM 4643 O O . PHE A 1 611 ? 5.318 27.612 8.735 1.00 98.19 611 PHE A O 1
ATOM 4650 N N . ARG A 1 612 ? 3.189 27.584 8.046 1.00 98.25 612 ARG A N 1
ATOM 4651 C CA . ARG A 1 612 ? 2.643 27.390 9.393 1.00 98.25 612 ARG A CA 1
ATOM 4652 C C . ARG A 1 612 ? 2.435 25.899 9.648 1.00 98.25 612 ARG A C 1
ATOM 4654 O O . ARG A 1 612 ? 1.776 25.223 8.861 1.00 98.25 612 ARG A O 1
ATOM 4661 N N . ILE A 1 613 ? 2.958 25.400 10.765 1.00 98.50 613 ILE A N 1
ATOM 4662 C CA . ILE A 1 613 ? 2.755 24.016 11.207 1.00 98.50 613 ILE A CA 1
ATOM 4663 C C . ILE A 1 613 ? 1.633 23.991 12.244 1.00 98.50 613 ILE A C 1
ATOM 4665 O O . ILE A 1 613 ? 1.723 24.666 13.271 1.00 98.50 613 ILE A O 1
ATOM 4669 N N . VAL A 1 614 ? 0.571 23.232 11.969 1.00 98.00 614 VAL A N 1
ATOM 4670 C CA . VAL A 1 614 ? -0.584 23.088 12.871 1.00 98.00 614 VAL A CA 1
ATOM 4671 C C . VAL A 1 614 ? -0.131 22.531 14.216 1.00 98.00 614 VAL A C 1
ATOM 4673 O O . VAL A 1 614 ? 0.734 21.654 14.281 1.00 98.00 614 VAL A O 1
ATOM 4676 N N . SER A 1 615 ? -0.711 23.049 15.297 1.00 97.00 615 SER A N 1
ATOM 4677 C CA . SER A 1 615 ? -0.356 22.797 16.697 1.00 97.00 615 SER A CA 1
ATOM 4678 C C . SER A 1 615 ? 1.086 23.162 17.077 1.00 97.00 615 SER A C 1
ATOM 4680 O O . SER A 1 615 ? 1.496 22.892 18.201 1.00 97.00 615 SER A O 1
ATOM 4682 N N . GLY A 1 616 ? 1.874 23.762 16.174 1.00 96.19 616 GLY A N 1
ATOM 4683 C CA . GLY A 1 616 ? 3.250 24.214 16.414 1.00 96.19 616 GLY A CA 1
ATOM 4684 C C . GLY A 1 616 ? 4.353 23.169 16.199 1.00 96.19 616 GLY A C 1
ATOM 4685 O O . GLY A 1 616 ? 5.501 23.439 16.536 1.00 96.19 616 GLY A O 1
ATOM 4686 N N . GLY A 1 617 ? 4.048 21.974 15.683 1.00 97.12 617 GLY A N 1
ATOM 4687 C CA . GLY A 1 617 ? 5.036 20.899 15.522 1.00 97.12 617 GLY A CA 1
ATOM 4688 C C . GLY A 1 617 ? 4.412 19.507 15.448 1.00 97.12 617 GLY A C 1
ATOM 4689 O O . GLY A 1 617 ? 3.231 19.370 15.137 1.00 97.12 617 GLY A O 1
ATOM 4690 N N . THR A 1 618 ? 5.214 18.480 15.735 1.00 98.56 618 THR A N 1
ATOM 4691 C CA . THR A 1 618 ? 4.779 17.079 15.767 1.00 98.56 618 THR A CA 1
ATOM 4692 C C . THR A 1 618 ? 5.522 16.274 16.831 1.00 98.56 618 THR A C 1
ATOM 4694 O O . THR A 1 618 ? 6.697 16.529 17.088 1.00 98.56 618 THR A O 1
ATOM 4697 N N . ASP A 1 619 ? 4.828 15.294 17.409 1.00 98.25 619 ASP A N 1
ATOM 4698 C CA . ASP A 1 619 ? 5.365 14.292 18.336 1.00 98.25 619 ASP A CA 1
ATOM 4699 C C . ASP A 1 619 ? 5.394 12.889 17.695 1.00 98.25 619 ASP A C 1
ATOM 4701 O O . ASP A 1 619 ? 5.764 11.908 18.338 1.00 98.25 619 ASP A O 1
ATOM 4705 N N . ASN A 1 620 ? 4.939 12.760 16.444 1.00 98.50 620 ASN A N 1
ATOM 4706 C CA . ASN A 1 620 ? 4.771 11.477 15.768 1.00 98.50 620 ASN A CA 1
ATOM 4707 C C . ASN A 1 620 ? 5.339 11.502 14.336 1.00 98.50 620 ASN A C 1
ATOM 4709 O O . ASN A 1 620 ? 6.281 12.230 14.037 1.00 98.50 620 ASN A O 1
ATOM 4713 N N . HIS A 1 621 ? 4.845 10.633 13.453 1.00 98.75 621 HIS A N 1
ATOM 4714 C CA . HIS A 1 621 ? 5.388 10.431 12.106 1.00 98.75 621 HIS A CA 1
ATOM 4715 C C . HIS A 1 621 ? 4.849 11.397 11.046 1.00 98.75 621 HIS A C 1
ATOM 4717 O O . HIS A 1 621 ? 5.245 11.289 9.882 1.00 98.75 621 HIS A O 1
ATOM 4723 N N . LEU A 1 622 ? 3.906 12.273 11.401 1.00 98.62 622 LEU A N 1
ATOM 4724 C CA . LEU A 1 622 ? 3.248 13.173 10.459 1.00 98.62 622 LEU A CA 1
ATOM 4725 C C . LEU A 1 622 ? 3.213 14.615 10.947 1.00 98.62 622 LEU A C 1
ATOM 4727 O O . LEU A 1 622 ? 3.293 14.897 12.136 1.00 98.62 622 LEU A O 1
ATOM 4731 N N . LEU A 1 623 ? 3.038 15.534 10.009 1.00 98.12 623 LEU A N 1
ATOM 4732 C CA . LEU A 1 623 ? 2.813 16.949 10.249 1.00 98.12 623 LEU A CA 1
ATOM 4733 C C . LEU A 1 623 ? 1.702 17.450 9.327 1.00 98.12 623 LEU A C 1
ATOM 4735 O O . LEU A 1 623 ? 1.441 16.887 8.257 1.00 98.12 623 LEU A O 1
ATOM 4739 N N . LEU A 1 624 ? 1.048 18.523 9.755 1.00 98.25 624 LEU A N 1
ATOM 4740 C CA . LEU A 1 624 ? -0.018 19.166 9.006 1.00 98.25 624 LEU A CA 1
ATOM 4741 C C . LEU A 1 624 ? 0.392 20.610 8.723 1.00 98.25 624 LEU A C 1
ATOM 4743 O O . LEU A 1 624 ? 0.668 21.384 9.643 1.00 98.25 624 LEU A O 1
ATOM 4747 N N . VAL A 1 625 ? 0.493 20.939 7.438 1.00 98.62 625 VAL A N 1
ATOM 4748 C CA . VAL A 1 625 ? 1.028 22.217 6.964 1.00 98.62 625 VAL A CA 1
ATOM 4749 C C . VAL A 1 625 ? -0.129 23.088 6.500 1.00 98.62 625 VAL A C 1
ATOM 4751 O O . VAL A 1 625 ? -0.875 22.703 5.600 1.00 98.62 625 VAL A O 1
ATOM 4754 N N . ASP A 1 626 ? -0.268 24.262 7.108 1.00 98.44 626 ASP A N 1
ATOM 4755 C CA . ASP A 1 626 ? -1.230 25.287 6.714 1.00 98.44 626 ASP A CA 1
ATOM 4756 C C . ASP A 1 626 ? -0.626 26.163 5.611 1.00 98.44 626 ASP A C 1
ATOM 4758 O O . ASP A 1 626 ? 0.411 26.812 5.792 1.00 98.44 626 ASP A O 1
ATOM 4762 N N . LEU A 1 627 ? -1.279 26.156 4.449 1.00 98.44 627 LEU A N 1
ATOM 4763 C CA . LEU A 1 627 ? -0.809 26.815 3.234 1.00 98.44 627 LEU A CA 1
ATOM 4764 C C . LEU A 1 627 ? -1.372 28.231 3.059 1.00 98.44 627 LEU A C 1
ATOM 4766 O O . LEU A 1 627 ? -0.920 28.962 2.172 1.00 98.44 627 LEU A O 1
ATOM 4770 N N . ARG A 1 628 ? -2.305 28.667 3.916 1.00 97.44 628 ARG A N 1
ATOM 4771 C CA . ARG A 1 628 ? -2.913 30.007 3.839 1.00 97.44 628 ARG A CA 1
ATOM 4772 C C . ARG A 1 628 ? -1.891 31.148 3.926 1.00 97.44 628 ARG A C 1
ATOM 4774 O O . ARG A 1 628 ? -2.039 32.092 3.149 1.00 97.44 628 ARG A O 1
ATOM 4781 N N . PRO A 1 629 ? -0.812 31.083 4.741 1.00 96.56 629 PRO A N 1
ATOM 4782 C CA . PRO A 1 629 ? 0.249 32.098 4.718 1.00 96.56 629 PRO A CA 1
ATOM 4783 C C . PRO A 1 629 ? 0.936 32.252 3.353 1.00 96.56 629 PRO A C 1
ATOM 4785 O O . PRO A 1 629 ? 1.455 33.319 3.035 1.00 96.56 629 PRO A O 1
ATOM 4788 N N . LYS A 1 630 ? 0.916 31.200 2.524 1.00 96.62 630 LYS A N 1
ATOM 4789 C CA . LYS A 1 630 ? 1.430 31.206 1.148 1.00 96.62 630 LYS A CA 1
ATOM 4790 C C . LYS A 1 630 ? 0.349 31.506 0.106 1.00 96.62 630 LYS A C 1
ATOM 4792 O O . LYS A 1 630 ? 0.660 31.541 -1.078 1.00 96.62 630 LYS A O 1
ATOM 4797 N N . LYS A 1 631 ? -0.896 31.757 0.533 1.00 96.81 631 LYS A N 1
ATOM 4798 C CA . LYS A 1 631 ? -2.069 31.994 -0.325 1.00 96.81 631 LYS A CA 1
ATOM 4799 C C . LYS A 1 631 ? -2.331 30.838 -1.301 1.00 96.81 631 LYS A C 1
ATOM 4801 O O . LYS A 1 631 ? -2.690 31.063 -2.454 1.00 96.81 631 LYS A O 1
ATOM 4806 N N . LEU A 1 632 ? -2.137 29.604 -0.835 1.00 97.62 632 LEU A N 1
ATOM 4807 C CA . LEU A 1 632 ? -2.371 28.385 -1.609 1.00 97.62 632 LEU A CA 1
ATOM 4808 C C . LEU A 1 632 ? -3.432 27.511 -0.946 1.00 97.62 632 LEU A C 1
ATOM 4810 O O . LEU A 1 632 ? -3.615 27.545 0.269 1.00 97.62 632 LEU A O 1
ATOM 4814 N N . THR A 1 633 ? -4.078 26.683 -1.762 1.00 98.44 633 THR A N 1
ATOM 4815 C CA . THR A 1 633 ? -4.945 25.595 -1.305 1.00 98.44 633 THR A CA 1
ATOM 4816 C C . THR A 1 633 ? -4.195 24.267 -1.347 1.00 98.44 633 THR A C 1
ATOM 4818 O O . THR A 1 633 ? -3.214 24.108 -2.083 1.00 98.44 633 THR A O 1
ATOM 4821 N N . GLY A 1 634 ? -4.682 23.282 -0.594 1.00 98.31 634 GLY A N 1
ATOM 4822 C CA . GLY A 1 634 ? -4.145 21.926 -0.595 1.00 98.31 634 GLY A CA 1
ATOM 4823 C C . GLY A 1 634 ? -4.212 21.274 -1.973 1.00 98.31 634 GLY A C 1
ATOM 4824 O O . GLY A 1 634 ? -3.263 20.608 -2.377 1.00 98.31 634 GLY A O 1
ATOM 4825 N N . LYS A 1 635 ? -5.290 21.516 -2.733 1.00 98.12 635 LYS A N 1
ATOM 4826 C CA . LYS A 1 635 ? -5.425 21.043 -4.119 1.00 98.12 635 LYS A CA 1
ATOM 4827 C C . LYS A 1 635 ? -4.300 21.559 -5.022 1.00 98.12 635 LYS A C 1
ATOM 4829 O O . LYS A 1 635 ? -3.652 20.751 -5.679 1.00 98.12 635 LYS A O 1
ATOM 4834 N N . ILE A 1 636 ? -4.045 22.872 -5.023 1.00 98.12 636 ILE A N 1
ATOM 4835 C CA . ILE A 1 636 ? -2.982 23.472 -5.847 1.00 98.12 636 ILE A CA 1
ATOM 4836 C C . ILE A 1 636 ? -1.615 22.919 -5.439 1.00 98.12 636 ILE A C 1
ATOM 4838 O O . ILE A 1 636 ? -0.812 22.565 -6.300 1.00 98.12 636 ILE A O 1
ATOM 4842 N N . ALA A 1 637 ? -1.356 22.830 -4.131 1.00 98.50 637 ALA A N 1
ATOM 4843 C CA . ALA A 1 637 ? -0.085 22.332 -3.625 1.00 98.50 637 ALA A CA 1
ATOM 4844 C C . ALA A 1 637 ? 0.163 20.870 -4.009 1.00 98.50 637 ALA A C 1
ATOM 4846 O O . ALA A 1 637 ? 1.244 20.557 -4.498 1.00 98.50 637 ALA A O 1
ATOM 4847 N N . GLN A 1 638 ? -0.836 19.999 -3.838 1.00 98.38 638 GLN A N 1
ATOM 4848 C CA . GLN A 1 638 ? -0.735 18.592 -4.216 1.00 98.38 638 GLN A CA 1
ATOM 4849 C C . GLN A 1 638 ? -0.415 18.447 -5.711 1.00 98.38 638 GLN A C 1
ATOM 4851 O O . GLN A 1 638 ? 0.588 17.838 -6.063 1.00 98.38 638 GLN A O 1
ATOM 4856 N N . GLU A 1 639 ? -1.201 19.078 -6.589 1.00 98.25 639 GLU A N 1
ATOM 4857 C CA . GLU A 1 639 ? -1.007 18.970 -8.042 1.00 98.25 639 GLU A CA 1
ATOM 4858 C C . GLU A 1 639 ? 0.355 19.523 -8.501 1.00 98.25 639 GLU A C 1
ATOM 4860 O O . GLU A 1 639 ? 0.964 18.990 -9.430 1.00 98.25 639 GLU A O 1
ATOM 4865 N N . ALA A 1 640 ? 0.844 20.599 -7.874 1.00 98.38 640 ALA A N 1
ATOM 4866 C CA . ALA A 1 640 ? 2.152 21.175 -8.185 1.00 98.38 640 ALA A CA 1
ATOM 4867 C C . ALA A 1 640 ? 3.312 20.275 -7.740 1.00 98.38 640 ALA A C 1
ATOM 4869 O O . ALA A 1 640 ? 4.270 20.096 -8.494 1.00 98.38 640 ALA A O 1
ATOM 4870 N N . LEU A 1 641 ? 3.219 19.695 -6.543 1.00 98.75 641 LEU A N 1
ATOM 4871 C CA . LEU A 1 641 ? 4.233 18.792 -6.000 1.00 98.75 641 LEU A CA 1
ATOM 4872 C C . LEU A 1 641 ? 4.268 17.456 -6.756 1.00 98.75 641 LEU A C 1
ATOM 4874 O O . LEU A 1 641 ? 5.362 16.988 -7.079 1.00 98.75 641 LEU A O 1
ATOM 4878 N N . ASP A 1 642 ? 3.110 16.917 -7.154 1.00 98.19 642 ASP A N 1
ATOM 4879 C CA . ASP A 1 642 ? 3.019 15.690 -7.958 1.00 98.19 642 ASP A CA 1
ATOM 4880 C C . ASP A 1 642 ? 3.784 15.842 -9.288 1.00 98.19 642 ASP A C 1
ATOM 4882 O O . ASP A 1 642 ? 4.564 14.967 -9.672 1.00 98.19 642 ASP A O 1
ATOM 4886 N N . ARG A 1 643 ? 3.660 16.997 -9.967 1.00 97.69 643 ARG A N 1
ATOM 4887 C CA . ARG A 1 643 ? 4.429 17.301 -11.196 1.00 97.69 643 ARG A CA 1
ATOM 4888 C C . ARG A 1 643 ? 5.943 17.324 -10.972 1.00 97.69 643 ARG A C 1
ATOM 4890 O O . ARG A 1 643 ? 6.697 17.013 -11.894 1.00 97.69 643 ARG A O 1
ATOM 4897 N N . ALA A 1 644 ? 6.377 17.683 -9.767 1.00 98.00 644 ALA A N 1
ATOM 4898 C CA . ALA A 1 644 ? 7.777 17.725 -9.362 1.00 98.00 644 ALA A CA 1
ATOM 4899 C C . ALA A 1 644 ? 8.288 16.386 -8.787 1.00 98.00 644 ALA A C 1
ATOM 4901 O O . ALA A 1 644 ? 9.436 16.309 -8.358 1.00 98.00 644 ALA A O 1
ATOM 4902 N N . GLY A 1 645 ? 7.464 15.329 -8.768 1.00 98.06 645 GLY A N 1
ATOM 4903 C CA . GLY A 1 645 ? 7.835 14.020 -8.222 1.00 98.06 645 GLY A CA 1
ATOM 4904 C C . GLY A 1 645 ? 7.784 13.927 -6.692 1.00 98.06 645 GLY A C 1
ATOM 4905 O O . GLY A 1 645 ? 8.373 13.008 -6.126 1.00 98.06 645 GLY A O 1
ATOM 4906 N N . ILE A 1 646 ? 7.099 14.853 -6.013 1.00 98.81 646 ILE A N 1
ATOM 4907 C CA . ILE A 1 646 ? 6.894 14.837 -4.557 1.00 98.81 646 ILE A CA 1
ATOM 4908 C C . ILE A 1 646 ? 5.420 14.536 -4.291 1.00 98.81 646 ILE A C 1
ATOM 4910 O O . ILE A 1 646 ? 4.561 15.377 -4.532 1.00 98.81 646 ILE A O 1
ATOM 4914 N N . THR A 1 647 ? 5.127 13.347 -3.777 1.00 98.69 647 THR A N 1
ATOM 4915 C CA . THR A 1 647 ? 3.747 12.891 -3.573 1.00 98.69 647 THR A CA 1
ATOM 4916 C C . THR A 1 647 ? 3.298 13.215 -2.150 1.00 98.69 647 THR A C 1
ATOM 4918 O O . THR A 1 647 ? 3.884 12.740 -1.180 1.00 98.69 647 THR A O 1
ATOM 4921 N N . VAL A 1 648 ? 2.259 14.039 -2.012 1.00 98.44 648 VAL A N 1
ATOM 4922 C CA . VAL A 1 648 ? 1.624 14.406 -0.731 1.00 98.44 648 VAL A CA 1
ATOM 4923 C C . VAL A 1 648 ? 0.113 14.219 -0.834 1.00 98.44 648 VAL A C 1
ATOM 4925 O O . VAL A 1 648 ? -0.421 13.984 -1.913 1.00 98.44 648 VAL A O 1
ATOM 4928 N N . ASN A 1 649 ? -0.618 14.388 0.271 1.00 96.44 649 ASN A N 1
ATOM 4929 C CA . ASN A 1 649 ? -2.075 14.482 0.208 1.00 96.44 649 ASN A CA 1
ATOM 4930 C C . ASN A 1 649 ? -2.568 15.858 0.669 1.00 96.44 649 ASN A C 1
ATOM 4932 O O . ASN A 1 649 ? -2.194 16.329 1.748 1.00 96.44 649 ASN A O 1
ATOM 4936 N N . LYS A 1 650 ? -3.468 16.479 -0.107 1.00 97.56 650 LYS A N 1
ATOM 4937 C CA . LYS A 1 650 ? -4.278 17.598 0.395 1.00 97.56 650 LYS A CA 1
ATOM 4938 C C . LYS A 1 650 ? -5.061 17.139 1.622 1.00 97.56 650 LYS A C 1
ATOM 4940 O O . LYS A 1 650 ? -5.508 15.989 1.693 1.00 97.56 650 LYS A O 1
ATOM 4945 N N . ASN A 1 651 ? -5.175 18.005 2.616 1.00 97.62 651 ASN A N 1
ATOM 4946 C CA . ASN A 1 651 ? -5.811 17.671 3.879 1.00 97.62 651 ASN A CA 1
ATOM 4947 C C . ASN A 1 651 ? -6.441 18.916 4.490 1.00 97.62 651 ASN A C 1
ATOM 4949 O O . ASN A 1 651 ? -5.870 20.004 4.411 1.00 97.62 651 ASN A O 1
ATOM 4953 N N . MET A 1 652 ? -7.595 18.743 5.133 1.00 96.44 652 MET A N 1
ATOM 4954 C CA . MET A 1 652 ? -8.152 19.815 5.949 1.00 96.44 652 MET A CA 1
ATOM 4955 C C . MET A 1 652 ? -7.217 20.119 7.120 1.00 96.44 652 MET A C 1
ATOM 4957 O O . MET A 1 652 ? -6.596 19.204 7.664 1.00 96.44 652 MET A O 1
ATOM 4961 N N . ILE A 1 653 ? -7.129 21.383 7.507 1.00 96.56 653 ILE A N 1
ATOM 4962 C CA . ILE A 1 653 ? -6.538 21.794 8.789 1.00 96.56 653 ILE A CA 1
ATOM 4963 C C . ILE A 1 653 ? -7.647 21.995 9.833 1.00 96.56 653 ILE A C 1
ATOM 4965 O O . ILE A 1 653 ? -8.809 22.141 9.457 1.00 96.56 653 ILE A O 1
ATOM 4969 N N . PRO A 1 654 ? -7.345 22.024 11.141 1.00 95.62 654 PRO A N 1
ATOM 4970 C CA . PRO A 1 654 ? -8.326 22.446 12.129 1.00 95.62 654 PRO A CA 1
ATOM 4971 C C . PRO A 1 654 ? -8.970 23.786 11.764 1.00 95.62 654 PRO A C 1
ATOM 4973 O O . PRO A 1 654 ? -8.275 24.737 11.404 1.00 95.62 654 PRO A O 1
ATOM 4976 N N . PHE A 1 655 ? -10.301 23.846 11.862 1.00 94.69 655 PHE A N 1
ATOM 4977 C CA . PHE A 1 655 ? -11.098 25.039 11.544 1.00 94.69 655 PHE A CA 1
ATOM 4978 C C . PHE A 1 655 ? -10.898 25.525 10.095 1.00 94.69 655 PHE A C 1
ATOM 4980 O O . PHE A 1 655 ? -10.831 26.728 9.834 1.00 94.69 655 PHE A O 1
ATOM 4987 N N . ASP A 1 656 ? -10.769 24.579 9.158 1.00 96.12 656 ASP A N 1
ATOM 4988 C CA . ASP A 1 656 ? -10.540 24.872 7.744 1.00 96.12 656 ASP A CA 1
ATOM 4989 C C . ASP A 1 656 ? -11.676 25.731 7.150 1.00 96.12 656 ASP A C 1
ATOM 4991 O O . ASP A 1 656 ? -12.839 25.321 7.214 1.00 96.12 656 ASP A O 1
ATOM 4995 N N . PRO A 1 657 ? -11.378 26.903 6.557 1.00 94.88 657 PRO A N 1
ATOM 4996 C CA . PRO A 1 657 ? -12.378 27.672 5.818 1.00 94.88 657 PRO A CA 1
ATOM 4997 C C . PRO A 1 657 ? -12.728 27.044 4.457 1.00 94.88 657 PRO A C 1
ATOM 4999 O O . PRO A 1 657 ? -13.754 27.389 3.871 1.00 94.88 657 PRO A O 1
ATOM 5002 N N . GLU A 1 658 ? -11.884 26.148 3.937 1.00 96.44 658 GLU A N 1
ATOM 5003 C CA . GLU A 1 658 ? -12.055 25.519 2.630 1.00 96.44 658 GLU A CA 1
ATOM 5004 C C . GLU A 1 658 ? -12.868 24.224 2.696 1.00 96.44 658 GLU A C 1
ATOM 5006 O O . GLU A 1 658 ? -12.942 23.520 3.703 1.00 96.44 658 GLU A O 1
ATOM 5011 N N . LYS A 1 659 ? -13.459 23.855 1.556 1.00 93.94 659 LYS A N 1
ATOM 5012 C CA . LYS A 1 659 ? -14.229 22.609 1.430 1.00 93.94 659 LYS A CA 1
ATOM 5013 C C . LYS A 1 659 ? -13.304 21.381 1.384 1.00 93.94 659 LYS A C 1
ATOM 5015 O O . LYS A 1 659 ? -12.202 21.484 0.839 1.00 93.94 659 LYS A O 1
ATOM 5020 N N . PRO A 1 660 ? -13.776 20.180 1.783 1.00 90.50 660 PRO A N 1
ATOM 5021 C CA . PRO A 1 660 ? -12.982 18.942 1.752 1.00 90.50 660 PRO A CA 1
ATOM 5022 C C . PRO A 1 660 ? -12.342 18.589 0.395 1.00 90.50 660 PRO A C 1
ATOM 5024 O O . PRO A 1 660 ? -11.322 17.908 0.349 1.00 90.50 660 PRO A O 1
ATOM 5027 N N . ALA A 1 661 ? -12.918 19.044 -0.723 1.00 93.44 661 ALA A N 1
ATOM 5028 C CA . ALA A 1 661 ? -12.368 18.814 -2.063 1.00 93.44 661 ALA A CA 1
ATOM 5029 C C . ALA A 1 661 ? -11.179 19.735 -2.424 1.00 93.44 661 ALA A C 1
ATOM 5031 O O . ALA A 1 661 ? -10.463 19.446 -3.385 1.00 93.44 661 ALA A O 1
ATOM 5032 N N . VAL A 1 662 ? -10.975 20.830 -1.682 1.00 96.00 662 VAL A N 1
ATOM 5033 C CA . VAL A 1 662 ? -9.982 21.884 -1.963 1.00 96.00 662 VAL A CA 1
ATOM 5034 C C . VAL A 1 662 ? -8.927 21.970 -0.857 1.00 96.00 662 VAL A C 1
ATOM 5036 O O . VAL A 1 662 ? -7.744 21.866 -1.174 1.00 96.00 662 VAL A O 1
ATOM 5039 N N . THR A 1 663 ? -9.383 22.080 0.398 1.00 97.69 663 THR A N 1
ATOM 5040 C CA . THR A 1 663 ? -8.623 22.160 1.663 1.00 97.69 663 THR A CA 1
ATOM 5041 C C . THR A 1 663 ? -7.613 23.311 1.771 1.00 97.69 663 THR A C 1
ATOM 5043 O O . THR A 1 663 ? -7.071 23.786 0.775 1.00 97.69 663 THR A O 1
ATOM 5046 N N . SER A 1 664 ? -7.305 23.750 2.994 1.00 98.25 664 SER A N 1
ATOM 5047 C CA . SER A 1 664 ? -6.290 24.791 3.246 1.00 98.25 664 SER A CA 1
ATOM 5048 C C . SER A 1 664 ? -4.887 24.244 3.516 1.00 98.25 664 SER A C 1
ATOM 5050 O O . SER A 1 664 ? -3.938 25.021 3.621 1.00 98.25 664 SER A O 1
ATOM 5052 N N . GLY A 1 665 ? -4.725 22.926 3.655 1.00 98.12 665 GLY A N 1
ATOM 5053 C CA . GLY A 1 665 ? -3.438 22.329 3.998 1.00 98.12 665 GLY A CA 1
ATOM 5054 C C . GLY A 1 665 ? -3.068 21.085 3.209 1.00 98.12 665 GLY A C 1
ATOM 5055 O O . GLY A 1 665 ? -3.827 20.571 2.380 1.00 98.12 665 GLY A O 1
ATOM 5056 N N . ILE A 1 666 ? -1.871 20.595 3.515 1.00 98.62 666 ILE A N 1
ATOM 5057 C CA . ILE A 1 666 ? -1.362 19.283 3.110 1.00 98.62 666 ILE A CA 1
ATOM 5058 C C . ILE A 1 666 ? -0.915 18.510 4.349 1.00 98.62 666 ILE A C 1
ATOM 5060 O O . ILE A 1 666 ? -0.441 19.088 5.332 1.00 98.62 666 ILE A O 1
ATOM 5064 N N . ARG A 1 667 ? -1.067 17.188 4.297 1.00 98.62 667 ARG A N 1
ATOM 5065 C CA . ARG A 1 667 ? -0.552 16.268 5.311 1.00 98.62 667 ARG A CA 1
ATOM 5066 C C . ARG A 1 667 ? 0.675 15.570 4.753 1.00 98.62 667 ARG A C 1
ATOM 5068 O O . ARG A 1 667 ? 0.633 15.013 3.658 1.00 98.62 667 ARG A O 1
ATOM 5075 N N . ILE A 1 668 ? 1.739 15.596 5.539 1.00 98.69 668 ILE A N 1
ATOM 5076 C CA . ILE A 1 668 ? 3.041 15.034 5.197 1.00 98.69 668 ILE A CA 1
ATOM 5077 C C . ILE A 1 668 ? 3.393 14.007 6.266 1.00 98.69 668 ILE A C 1
ATOM 5079 O O . ILE A 1 668 ? 3.135 14.237 7.446 1.00 98.69 668 ILE A O 1
ATOM 5083 N N . GLY A 1 669 ? 3.979 12.880 5.878 1.00 98.75 669 GLY A N 1
ATOM 5084 C CA . GLY A 1 669 ? 4.583 11.943 6.813 1.00 98.75 669 GLY A CA 1
ATOM 5085 C C . GLY A 1 669 ? 5.896 11.383 6.301 1.00 98.75 669 GLY A C 1
ATOM 5086 O O . GLY A 1 669 ? 6.158 11.342 5.103 1.00 98.75 669 GLY A O 1
ATOM 5087 N N . THR A 1 670 ? 6.729 10.961 7.241 1.00 98.88 670 THR A N 1
ATOM 5088 C CA . THR A 1 670 ? 8.096 10.499 6.992 1.00 98.88 670 THR A CA 1
ATOM 5089 C C . THR A 1 670 ? 8.331 8.977 6.956 1.00 98.88 670 THR A C 1
ATOM 5091 O O . THR A 1 670 ? 9.456 8.603 6.624 1.00 98.88 670 THR A O 1
ATOM 5094 N N . PRO A 1 671 ? 7.376 8.049 7.225 1.00 98.88 671 PRO A N 1
ATOM 5095 C CA . PRO A 1 671 ? 7.691 6.614 7.236 1.00 98.88 671 PRO A CA 1
ATOM 5096 C C . PRO A 1 671 ? 8.333 6.073 5.954 1.00 98.88 671 PRO A C 1
ATOM 5098 O O . PRO A 1 671 ? 9.310 5.327 6.046 1.00 98.88 671 PRO A O 1
ATOM 5101 N N . ALA A 1 672 ? 7.817 6.455 4.780 1.00 98.69 672 ALA A N 1
ATOM 5102 C CA . ALA A 1 672 ? 8.265 5.933 3.490 1.00 98.69 672 ALA A CA 1
ATOM 5103 C C . ALA A 1 672 ? 9.695 6.385 3.138 1.00 98.69 672 ALA A C 1
ATOM 5105 O O . ALA A 1 672 ? 10.549 5.550 2.839 1.00 98.69 672 ALA A O 1
ATOM 5106 N N . VAL A 1 673 ? 9.995 7.684 3.253 1.00 98.69 673 VAL A N 1
ATOM 5107 C CA . VAL A 1 673 ? 11.352 8.223 3.032 1.00 98.69 673 VAL A CA 1
ATOM 5108 C C . VAL A 1 673 ? 12.364 7.683 4.042 1.00 98.69 673 VAL A C 1
ATOM 5110 O O . VAL A 1 673 ? 13.485 7.339 3.665 1.00 98.69 673 VAL A O 1
ATOM 5113 N N . THR A 1 674 ? 11.965 7.504 5.305 1.00 98.81 674 THR A N 1
ATOM 5114 C CA . THR A 1 674 ? 12.834 6.896 6.321 1.00 98.81 674 THR A CA 1
ATOM 5115 C C . THR A 1 674 ? 13.122 5.427 6.008 1.00 98.81 674 THR A C 1
ATOM 5117 O O . THR A 1 674 ? 14.241 4.968 6.223 1.00 98.81 674 THR A O 1
ATOM 5120 N N . THR A 1 675 ? 12.162 4.679 5.450 1.00 98.38 675 THR A N 1
ATOM 5121 C CA . THR A 1 675 ? 12.387 3.285 5.027 1.00 98.38 675 THR A CA 1
ATOM 5122 C C . THR A 1 675 ? 13.453 3.183 3.933 1.00 98.38 675 THR A C 1
ATOM 5124 O O . THR A 1 675 ? 14.201 2.208 3.908 1.00 98.38 675 THR A O 1
ATOM 5127 N N . ARG A 1 676 ? 13.579 4.201 3.071 1.00 96.25 676 ARG A N 1
ATOM 5128 C CA . ARG A 1 676 ? 14.647 4.296 2.056 1.00 96.25 676 ARG A CA 1
ATOM 5129 C C . ARG A 1 676 ? 16.024 4.633 2.646 1.00 96.25 676 ARG A C 1
ATOM 5131 O O . ARG A 1 676 ? 17.021 4.576 1.935 1.00 96.25 676 ARG A O 1
ATOM 5138 N N . GLY A 1 677 ? 16.086 4.994 3.928 1.00 97.75 677 GLY A N 1
ATOM 5139 C CA . GLY A 1 677 ? 17.315 5.355 4.635 1.00 97.75 677 GLY A CA 1
ATOM 5140 C C . GLY A 1 677 ? 17.596 6.856 4.719 1.00 97.75 677 GLY A C 1
ATOM 5141 O O . GLY A 1 677 ? 18.664 7.225 5.206 1.00 97.75 677 GLY A O 1
ATOM 5142 N N . MET A 1 678 ? 16.667 7.716 4.281 1.00 98.69 678 MET A N 1
ATOM 5143 C CA . MET A 1 678 ? 16.820 9.173 4.388 1.00 98.69 678 MET A CA 1
ATOM 5144 C C . MET A 1 678 ? 16.794 9.632 5.851 1.00 98.69 678 MET A C 1
ATOM 5146 O O . MET A 1 678 ? 16.066 9.072 6.681 1.00 98.69 678 MET A O 1
ATOM 5150 N N . LYS A 1 679 ? 17.571 10.672 6.159 1.00 98.81 679 LYS A N 1
ATOM 5151 C CA . LYS A 1 679 ? 17.746 11.224 7.505 1.00 98.81 679 LYS A CA 1
ATOM 5152 C C . LYS A 1 679 ? 17.468 12.728 7.526 1.00 98.81 679 LYS A C 1
ATOM 5154 O O . LYS A 1 679 ? 16.952 13.296 6.564 1.00 98.81 679 LYS A O 1
ATOM 5159 N N . GLU A 1 680 ? 17.797 13.374 8.637 1.00 98.81 680 GLU A N 1
ATOM 5160 C CA . GLU A 1 680 ? 17.579 14.797 8.884 1.00 98.81 680 GLU A CA 1
ATOM 5161 C C . GLU A 1 680 ? 18.113 15.710 7.752 1.00 98.81 680 GLU A C 1
ATOM 5163 O O . GLU A 1 680 ? 17.340 16.553 7.292 1.00 98.81 680 GLU A O 1
ATOM 5168 N N . PRO A 1 681 ? 19.337 15.526 7.204 1.00 98.75 681 PRO A N 1
ATOM 5169 C CA . PRO A 1 681 ? 19.841 16.377 6.117 1.00 98.75 681 PRO A CA 1
ATOM 5170 C C . PRO A 1 681 ? 19.021 16.277 4.825 1.00 98.75 681 PRO A C 1
ATOM 5172 O O . PRO A 1 681 ? 18.892 17.244 4.072 1.00 98.75 681 PRO A O 1
ATOM 5175 N N . GLU A 1 682 ? 18.456 15.103 4.539 1.00 98.81 682 GLU A N 1
ATOM 5176 C CA . GLU A 1 682 ? 17.555 14.933 3.403 1.00 98.81 682 GLU A CA 1
ATOM 5177 C C . GLU A 1 682 ? 16.198 15.596 3.661 1.00 98.81 682 GLU A C 1
ATOM 5179 O O . GLU A 1 682 ? 15.613 16.145 2.731 1.00 98.81 682 GLU A O 1
ATOM 5184 N N . MET A 1 683 ? 15.707 15.625 4.905 1.00 98.88 683 MET A N 1
ATOM 5185 C CA . MET A 1 683 ? 14.455 16.320 5.234 1.00 98.88 683 MET A CA 1
ATOM 5186 C C . MET A 1 683 ? 14.554 17.830 4.985 1.00 98.88 683 MET A C 1
ATOM 5188 O O . MET A 1 683 ? 13.607 18.434 4.482 1.00 98.88 683 MET A O 1
ATOM 5192 N N . GLU A 1 684 ? 15.708 18.438 5.261 1.00 98.81 684 GLU A N 1
ATOM 5193 C CA . GLU A 1 684 ? 15.969 19.849 4.943 1.00 98.81 684 GLU A CA 1
ATOM 5194 C C . GLU A 1 684 ? 15.960 20.106 3.427 1.00 98.81 684 GLU A C 1
ATOM 5196 O O . GLU A 1 684 ? 15.338 21.063 2.954 1.00 98.81 684 GLU A O 1
ATOM 5201 N N . GLN A 1 685 ? 16.578 19.216 2.641 1.00 98.75 685 GLN A N 1
ATOM 5202 C CA . GLN A 1 685 ? 16.552 19.290 1.174 1.00 98.75 685 GLN A CA 1
ATOM 5203 C C . GLN A 1 685 ? 15.130 19.143 0.619 1.00 98.75 685 GLN A C 1
ATOM 5205 O O . GLN A 1 685 ? 14.730 19.897 -0.273 1.00 98.75 685 GLN A O 1
ATOM 5210 N N . ILE A 1 686 ? 14.347 18.209 1.167 1.00 98.88 686 ILE A N 1
ATOM 5211 C CA . ILE A 1 686 ? 12.942 17.999 0.800 1.00 98.88 686 ILE A CA 1
ATOM 5212 C C . ILE A 1 686 ? 12.115 19.249 1.118 1.00 98.88 686 ILE A C 1
ATOM 5214 O O . ILE A 1 686 ? 11.354 19.702 0.262 1.00 98.88 686 ILE A O 1
ATOM 5218 N N . ALA A 1 687 ? 12.298 19.862 2.293 1.00 98.88 687 ALA A N 1
ATOM 5219 C CA . ALA A 1 687 ? 11.632 21.115 2.653 1.00 98.88 687 ALA A CA 1
ATOM 5220 C C . ALA A 1 687 ? 11.952 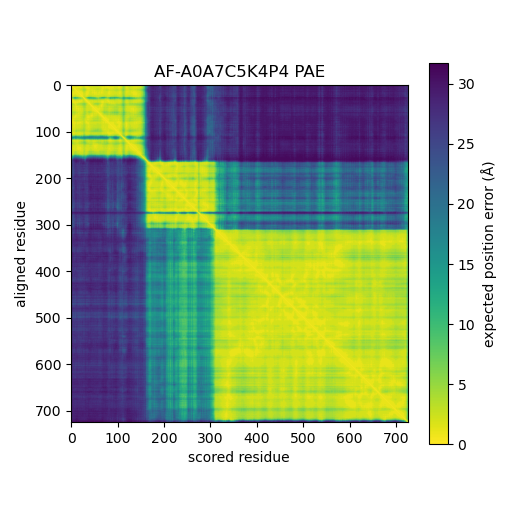22.245 1.660 1.00 98.88 687 ALA A C 1
ATOM 5222 O O . ALA A 1 687 ? 11.053 22.979 1.241 1.00 98.88 687 ALA A O 1
ATOM 5223 N N . GLY A 1 688 ? 13.217 22.353 1.238 1.00 98.75 688 GLY A N 1
ATOM 5224 C CA . GLY A 1 688 ? 13.648 23.300 0.210 1.00 98.75 688 GLY A CA 1
ATOM 5225 C C . GLY A 1 688 ? 12.982 23.050 -1.146 1.00 98.75 688 GLY A C 1
ATOM 5226 O O . GLY A 1 688 ? 12.513 23.996 -1.782 1.00 98.75 688 GLY A O 1
ATOM 5227 N N . CYS A 1 689 ? 12.869 21.786 -1.568 1.00 98.75 689 CYS A N 1
ATOM 5228 C CA . CYS A 1 689 ? 12.178 21.419 -2.807 1.00 98.75 689 CYS A CA 1
ATOM 5229 C C . CYS A 1 689 ? 10.684 21.768 -2.749 1.00 98.75 689 CYS A C 1
ATOM 5231 O O . CYS A 1 689 ? 10.169 22.385 -3.680 1.00 98.75 689 CYS A O 1
ATOM 5233 N N . ILE A 1 690 ? 10.008 21.448 -1.639 1.00 98.81 690 ILE A N 1
ATOM 5234 C CA . ILE A 1 690 ? 8.598 21.804 -1.420 1.00 98.81 690 ILE A CA 1
ATOM 5235 C C . ILE A 1 690 ? 8.415 23.324 -1.499 1.00 98.81 690 ILE A C 1
ATOM 5237 O O . ILE A 1 690 ? 7.562 23.806 -2.242 1.00 98.81 690 ILE A O 1
ATOM 5241 N N . SER A 1 691 ? 9.240 24.087 -0.775 1.00 98.62 691 SER A N 1
ATOM 5242 C CA . SER A 1 691 ? 9.190 25.554 -0.769 1.00 98.62 691 SER A CA 1
ATOM 5243 C C . SER A 1 691 ? 9.358 26.138 -2.177 1.00 98.62 691 SER A C 1
ATOM 5245 O O . SER A 1 691 ? 8.561 26.978 -2.598 1.00 98.62 691 SER A O 1
ATOM 5247 N N . ALA A 1 692 ? 10.337 25.642 -2.940 1.00 98.44 692 ALA A N 1
ATOM 5248 C CA . ALA A 1 692 ? 10.618 26.110 -4.294 1.00 98.44 692 ALA A CA 1
ATOM 5249 C C . ALA A 1 692 ? 9.454 25.862 -5.267 1.00 98.44 692 ALA A C 1
ATOM 5251 O O . ALA A 1 692 ? 9.083 26.769 -6.013 1.00 98.44 692 ALA A O 1
ATOM 5252 N N . VAL A 1 693 ? 8.848 24.668 -5.238 1.00 98.56 693 VAL A N 1
ATOM 5253 C CA . VAL A 1 693 ? 7.682 24.346 -6.081 1.00 98.56 693 VAL A CA 1
ATOM 5254 C C . VAL A 1 693 ? 6.488 25.221 -5.705 1.00 98.56 693 VAL A C 1
ATOM 5256 O O . VAL A 1 693 ? 5.849 25.815 -6.572 1.00 98.56 693 VAL A O 1
ATOM 5259 N N . LEU A 1 694 ? 6.198 25.345 -4.408 1.00 98.44 694 LEU A N 1
ATOM 5260 C CA . LEU A 1 694 ? 5.030 26.085 -3.934 1.00 98.44 694 LEU A CA 1
ATOM 5261 C C . LEU A 1 694 ? 5.179 27.606 -4.068 1.00 98.44 694 LEU A C 1
ATOM 5263 O O . LEU A 1 694 ? 4.174 28.307 -4.108 1.00 98.44 694 LEU A O 1
ATOM 5267 N N . ALA A 1 695 ? 6.394 28.139 -4.209 1.00 97.88 695 ALA A N 1
ATOM 5268 C CA . ALA A 1 695 ? 6.591 29.548 -4.548 1.00 97.88 695 ALA A CA 1
ATOM 5269 C C . ALA A 1 695 ? 6.089 29.895 -5.965 1.00 97.88 695 ALA A C 1
ATOM 5271 O O . ALA A 1 695 ? 5.719 31.042 -6.218 1.00 97.88 695 ALA A O 1
ATOM 5272 N N . LYS A 1 696 ? 6.073 28.921 -6.889 1.00 97.06 696 LYS A N 1
ATOM 5273 C CA . LYS A 1 696 ? 5.636 29.081 -8.287 1.00 97.06 696 LYS A CA 1
ATOM 5274 C C . LYS A 1 696 ? 4.870 27.836 -8.777 1.00 97.06 696 LYS A C 1
ATOM 5276 O O . LYS A 1 696 ? 5.327 27.148 -9.688 1.00 97.06 696 LYS A O 1
ATOM 5281 N N . PRO A 1 697 ? 3.678 27.535 -8.229 1.00 95.62 697 PRO A N 1
ATOM 5282 C CA . PRO A 1 697 ? 3.012 26.240 -8.422 1.00 95.62 697 PRO A CA 1
ATOM 5283 C C . PRO A 1 697 ? 2.574 25.956 -9.871 1.00 95.62 697 PRO A C 1
ATOM 5285 O O . PRO A 1 697 ? 2.374 24.798 -10.237 1.00 95.62 697 PRO A O 1
ATOM 5288 N N . GLY A 1 698 ? 2.414 26.994 -10.699 1.00 95.06 698 GLY A N 1
ATOM 5289 C CA . GLY A 1 698 ? 2.070 26.876 -12.122 1.00 95.06 698 GLY A CA 1
ATOM 5290 C C . GLY A 1 698 ? 3.268 26.831 -13.077 1.00 95.06 698 GLY A C 1
ATOM 5291 O O . GLY A 1 698 ? 3.066 26.681 -14.278 1.00 95.06 698 GLY A O 1
ATOM 5292 N N . ASP A 1 699 ? 4.500 26.976 -12.582 1.00 96.94 699 ASP A N 1
ATOM 5293 C CA . ASP A 1 699 ? 5.701 27.054 -13.418 1.00 96.94 699 ASP A CA 1
ATOM 5294 C C . ASP A 1 699 ? 6.241 25.649 -13.733 1.00 96.94 699 ASP A C 1
ATOM 5296 O O . ASP A 1 699 ? 6.830 24.969 -12.887 1.00 96.94 699 ASP A O 1
ATOM 5300 N N . ALA A 1 700 ? 6.030 25.205 -14.975 1.00 94.25 700 ALA A N 1
ATOM 5301 C CA . ALA A 1 700 ? 6.481 23.897 -15.445 1.00 94.25 700 ALA A CA 1
ATOM 5302 C C . ALA A 1 700 ? 8.014 23.758 -15.459 1.00 94.25 700 ALA A C 1
ATOM 5304 O O . ALA A 1 700 ? 8.521 22.658 -15.240 1.00 94.25 700 ALA A O 1
ATOM 5305 N N . GLY A 1 701 ? 8.753 24.855 -15.668 1.00 96.31 701 GLY A N 1
ATOM 5306 C CA . GLY A 1 701 ? 10.215 24.852 -15.660 1.00 96.31 701 GLY A CA 1
ATOM 5307 C C . GLY A 1 701 ? 10.770 24.606 -14.259 1.00 96.31 701 GLY A C 1
ATOM 5308 O O . GLY A 1 701 ? 11.664 23.777 -14.083 1.00 96.31 701 GLY A O 1
ATOM 5309 N N . VAL A 1 702 ? 10.183 25.249 -13.243 1.00 97.38 702 VAL A N 1
ATOM 5310 C CA . VAL A 1 702 ? 10.520 24.978 -11.834 1.00 97.38 702 VAL A CA 1
ATOM 5311 C C . VAL A 1 702 ? 10.185 23.536 -11.466 1.00 97.38 702 VAL A C 1
ATOM 5313 O O . VAL A 1 702 ? 11.025 22.853 -10.883 1.00 97.38 702 VAL A O 1
ATOM 5316 N N . ALA A 1 703 ? 8.997 23.046 -11.832 1.00 95.88 703 ALA A N 1
ATOM 5317 C CA . ALA A 1 703 ? 8.600 21.670 -11.536 1.00 95.88 703 ALA A CA 1
ATOM 5318 C C . ALA A 1 703 ? 9.561 20.642 -12.160 1.00 95.88 703 ALA A C 1
ATOM 5320 O O . ALA A 1 703 ? 9.987 19.717 -11.471 1.00 95.88 703 ALA A O 1
ATOM 5321 N N . ALA A 1 704 ? 9.960 20.830 -13.423 1.00 95.56 704 ALA A N 1
ATOM 5322 C CA . ALA A 1 704 ? 10.926 19.963 -14.098 1.00 95.56 704 ALA A CA 1
ATOM 5323 C C . ALA A 1 704 ? 12.313 20.006 -13.431 1.00 95.56 704 ALA A C 1
ATOM 5325 O O . ALA A 1 704 ? 12.893 18.960 -13.147 1.00 95.56 704 ALA A O 1
ATOM 5326 N N . ALA A 1 705 ? 12.817 21.199 -13.099 1.00 97.44 705 ALA A N 1
ATOM 5327 C CA . ALA A 1 705 ? 14.107 21.346 -12.426 1.00 97.44 705 ALA A CA 1
ATOM 5328 C C . ALA A 1 705 ? 14.121 20.702 -11.028 1.00 97.44 705 ALA A C 1
ATOM 5330 O O . ALA A 1 705 ? 15.117 20.097 -10.628 1.00 97.44 705 ALA A O 1
ATOM 5331 N N . ILE A 1 706 ? 13.022 20.814 -10.272 1.00 98.50 706 ILE A N 1
ATOM 5332 C CA . ILE A 1 706 ? 12.890 20.128 -8.983 1.00 98.50 706 ILE A CA 1
ATOM 5333 C C . ILE A 1 706 ? 12.771 18.619 -9.184 1.00 98.50 706 ILE A C 1
ATOM 5335 O O . ILE A 1 706 ? 13.418 17.883 -8.447 1.00 98.50 706 ILE A O 1
ATOM 5339 N N . ARG A 1 707 ? 12.047 18.144 -10.201 1.00 97.00 707 ARG A N 1
ATOM 5340 C CA . ARG A 1 707 ? 11.940 16.710 -10.500 1.00 97.00 707 ARG A CA 1
ATOM 5341 C C . ARG A 1 707 ? 13.299 16.052 -10.736 1.00 97.00 707 ARG A C 1
ATOM 5343 O O . ARG A 1 707 ? 13.528 14.956 -10.234 1.00 97.00 707 ARG A O 1
ATOM 5350 N N . GLU A 1 708 ? 14.221 16.727 -11.415 1.00 94.62 708 GLU A N 1
ATOM 5351 C CA . GLU A 1 708 ? 15.587 16.215 -11.590 1.00 94.62 708 GLU A CA 1
ATOM 5352 C C . GLU A 1 708 ? 16.377 16.182 -10.272 1.00 94.62 708 GLU A C 1
ATOM 5354 O O . GLU A 1 708 ? 17.062 15.201 -9.983 1.00 94.62 708 GLU A O 1
ATOM 5359 N N . LYS A 1 709 ? 16.209 17.181 -9.393 1.00 96.75 709 LYS A N 1
ATOM 5360 C CA . LYS A 1 709 ? 16.782 17.130 -8.032 1.00 96.75 709 LYS A CA 1
ATOM 5361 C C . LYS A 1 709 ? 16.199 15.985 -7.204 1.00 96.75 709 LYS A C 1
ATOM 5363 O O . LYS A 1 709 ? 16.929 15.327 -6.467 1.00 96.75 709 LYS A O 1
ATOM 5368 N N . VAL A 1 710 ? 14.897 15.741 -7.333 1.00 97.44 710 VAL A N 1
ATOM 5369 C CA . VAL A 1 710 ? 14.192 14.637 -6.674 1.00 97.44 710 VAL A CA 1
ATOM 5370 C C . VAL A 1 710 ? 14.723 13.288 -7.157 1.00 97.44 710 VAL A C 1
ATOM 5372 O O . VAL A 1 710 ? 15.045 12.440 -6.327 1.00 97.44 710 VAL A O 1
ATOM 5375 N N . ARG A 1 711 ? 14.908 13.107 -8.469 1.00 89.75 711 ARG A N 1
ATOM 5376 C CA . ARG A 1 711 ? 15.536 11.909 -9.049 1.00 89.75 711 ARG A CA 1
ATOM 5377 C C . ARG A 1 711 ? 16.963 11.704 -8.550 1.00 89.75 711 ARG A C 1
ATOM 5379 O O . ARG A 1 711 ? 17.300 10.620 -8.083 1.00 89.75 711 ARG A O 1
ATOM 5386 N N . ALA A 1 712 ? 17.783 12.754 -8.563 1.00 88.62 712 ALA A N 1
ATOM 5387 C CA . ALA A 1 712 ? 19.157 12.687 -8.067 1.00 88.62 712 ALA A CA 1
ATOM 5388 C C . ALA A 1 712 ? 19.220 12.322 -6.572 1.00 88.62 712 ALA A C 1
ATOM 5390 O O . ALA A 1 712 ? 20.071 11.534 -6.152 1.00 88.62 712 ALA A O 1
ATOM 5391 N N . LEU A 1 713 ? 18.302 12.859 -5.759 1.00 94.75 713 LEU A N 1
ATOM 5392 C CA . LEU A 1 713 ? 18.202 12.512 -4.344 1.00 94.75 713 LEU A CA 1
ATOM 5393 C C . LEU A 1 713 ? 17.777 11.051 -4.163 1.00 94.75 713 LEU A C 1
ATOM 5395 O O . LEU A 1 713 ? 18.430 10.301 -3.444 1.00 94.75 713 LEU A O 1
ATOM 5399 N N . THR A 1 714 ? 16.702 10.630 -4.819 1.00 90.50 714 THR A N 1
ATOM 5400 C CA . THR A 1 714 ? 16.121 9.289 -4.662 1.00 90.50 714 THR A CA 1
ATOM 5401 C C . THR A 1 714 ? 17.022 8.177 -5.208 1.00 90.50 714 THR A C 1
ATOM 5403 O O . THR A 1 714 ? 17.056 7.092 -4.621 1.00 90.50 714 THR A O 1
ATOM 5406 N N . ALA A 1 715 ? 17.838 8.448 -6.231 1.00 87.56 715 ALA A N 1
ATOM 5407 C CA . ALA A 1 715 ? 18.855 7.524 -6.741 1.00 87.56 715 ALA A CA 1
ATOM 5408 C C . ALA A 1 715 ? 19.892 7.111 -5.676 1.00 87.56 715 ALA A C 1
ATOM 5410 O O . ALA A 1 715 ? 20.376 5.980 -5.693 1.00 87.56 715 ALA A O 1
ATOM 5411 N N . ARG A 1 716 ? 20.189 7.983 -4.700 1.00 91.62 716 ARG A N 1
ATOM 5412 C CA . ARG A 1 716 ? 21.094 7.682 -3.570 1.00 91.62 716 ARG A CA 1
ATOM 5413 C C . ARG A 1 716 ? 20.465 6.774 -2.506 1.00 91.62 716 ARG A C 1
ATOM 5415 O O . ARG A 1 716 ? 21.184 6.247 -1.661 1.00 91.62 716 ARG A O 1
ATOM 5422 N N . PHE A 1 717 ? 19.143 6.609 -2.527 1.00 92.69 717 PHE A N 1
ATOM 5423 C CA . PHE A 1 717 ? 18.366 5.904 -1.505 1.00 92.69 717 PHE A CA 1
ATOM 5424 C C . PHE A 1 717 ? 17.413 4.898 -2.165 1.00 92.69 717 PHE A C 1
ATOM 5426 O O . PHE A 1 717 ? 16.213 5.165 -2.259 1.00 92.69 717 PHE A O 1
ATOM 5433 N N . PRO A 1 718 ? 17.901 3.761 -2.687 1.00 83.88 718 PRO A N 1
ATOM 5434 C CA . PRO A 1 718 ? 17.063 2.819 -3.425 1.00 83.88 718 PRO A CA 1
ATOM 5435 C C . PRO A 1 718 ? 15.959 2.189 -2.562 1.00 83.88 718 PRO A C 1
ATOM 5437 O O . PRO A 1 718 ? 16.078 2.092 -1.340 1.00 83.88 718 PRO A O 1
ATOM 5440 N N . LEU A 1 719 ? 14.871 1.744 -3.201 1.00 88.38 719 LEU A N 1
ATOM 5441 C CA . LEU A 1 719 ? 13.806 1.018 -2.506 1.00 88.38 719 LEU A CA 1
ATOM 5442 C C . LEU A 1 719 ? 14.292 -0.355 -2.000 1.00 88.38 719 LEU A C 1
ATOM 5444 O O . LEU A 1 719 ? 15.161 -0.963 -2.630 1.00 88.38 719 LEU A O 1
ATOM 5448 N N . PRO A 1 720 ? 13.669 -0.920 -0.943 1.00 82.12 720 PRO A N 1
ATOM 5449 C CA . PRO A 1 720 ? 14.002 -2.258 -0.432 1.00 82.12 720 PRO A CA 1
ATOM 5450 C C . PRO A 1 720 ? 13.887 -3.388 -1.470 1.00 82.12 720 PRO A C 1
ATOM 5452 O O . PRO A 1 720 ? 14.502 -4.437 -1.309 1.00 82.12 720 PRO A O 1
ATOM 5455 N N . TYR A 1 721 ? 13.098 -3.165 -2.524 1.00 76.62 721 TYR A N 1
ATOM 5456 C CA . TYR A 1 721 ? 12.832 -4.072 -3.649 1.00 76.62 721 TYR A CA 1
ATOM 5457 C C . TYR A 1 721 ? 13.207 -3.443 -5.012 1.00 76.62 721 TYR A C 1
ATOM 5459 O O . TYR A 1 721 ? 12.673 -3.812 -6.068 1.00 76.62 721 TYR A O 1
ATOM 5467 N N . GLY A 1 722 ? 14.106 -2.452 -4.993 1.00 58.47 722 GLY A N 1
ATOM 5468 C CA . GLY A 1 722 ? 14.642 -1.785 -6.179 1.00 58.47 722 GLY A CA 1
ATOM 5469 C C . GLY A 1 722 ? 15.385 -2.737 -7.125 1.00 58.47 722 GLY A C 1
ATOM 5470 O O . GLY A 1 722 ? 15.701 -3.877 -6.792 1.00 58.47 722 GLY A O 1
ATOM 5471 N N . VAL A 1 723 ? 15.606 -2.289 -8.360 1.00 40.91 723 VAL A N 1
ATOM 5472 C CA . VAL A 1 723 ? 16.260 -3.085 -9.405 1.00 40.91 723 VAL A CA 1
ATOM 5473 C C . VAL A 1 723 ? 17.764 -3.190 -9.115 1.00 40.91 723 VAL A C 1
ATOM 5475 O O . VAL A 1 723 ? 18.451 -2.178 -9.151 1.00 40.91 723 VAL A O 1
ATOM 5478 N N . GLY A 1 724 ? 18.272 -4.408 -8.898 1.00 39.38 724 GLY A N 1
ATOM 5479 C CA . GLY A 1 724 ? 19.706 -4.691 -8.760 1.00 39.38 724 GLY A CA 1
ATOM 5480 C C . GLY A 1 724 ? 20.208 -4.691 -7.315 1.00 39.38 724 GLY A C 1
ATOM 5481 O O . GLY A 1 724 ? 20.526 -3.647 -6.750 1.00 39.38 724 GLY A O 1
ATOM 5482 N N . ARG A 1 725 ? 20.328 -5.893 -6.751 1.00 30.41 725 ARG A N 1
ATOM 5483 C CA . ARG A 1 725 ? 21.505 -6.258 -5.964 1.00 30.41 725 ARG A CA 1
ATOM 5484 C C . ARG A 1 725 ? 22.372 -7.159 -6.820 1.00 30.41 725 ARG A C 1
ATOM 5486 O O . ARG A 1 725 ? 21.766 -7.926 -7.605 1.00 30.41 725 ARG A O 1
#

Nearest PDB structures (foldseek):
  2vmo-assembly1_A  TM=9.929E-01  e=9.077E-61  Geobacillus stearothermophilus
  2vmw-assembly1_A  TM=9.928E-01  e=1.480E-60  Geobacillus stearothermophilus
  1yjs-assembly1_A-2  TM=9.921E-01  e=1.839E-60  Geobacillus stearothermophilus
  1yjy-assembly1_A  TM=9.914E-01  e=1.942E-60  Geobacillus stearothermophilus
  2w7m-assembly1_A-2  TM=9.935E-01  e=3.727E-60  Geobacillus stearothermophilus

pLDDT: mean 93.0, std 10.67, range [30.41, 98.94]

Secondary structure (DSSP, 8-state):
-EEEEEEESSSSSHHHHHHHHHHHHTTT-TTEEEEEEETTPPTTPBPPHHHHHHHHTTT---TT-B--B--HHHHHH-SEEEESSHHHHHHHHHH-GGGGGGEEETTTTS---TT--------TTS-HHHHHHHHHHHHHHHHHHHHHHHHHHHHHHGGGS-PPPPEEEEEE-TTSHHHHHHHHHHHHHTT-EEEE-S-SS-S---HHHHHHHHHHHHHTTS-SEEEEEESSSHHHHHHHTTSTT--EEE-SSHHHHHHHHHHH---EEEEESSTT---HHHHHHHHHHHHHPPP--GGGHHHHHHHT--SSHHHHH-HHHHHHHHHHHHHHHHSEE--TT-----HHHHHHHTSGGGG----EETTEESSS--HHHHHHHHHHHHHHHHHHT-SEEE---SSHHHHHHHHHHHH--TT-EEEEE-GGGT--GGGT-TTSHHHHHSEEEEE-B-TTT-SB-HHHHHHHHHHH--SEEEE--SS--S---HHHHHHHHHHHTPEEEEE-TTTHHHHHTTSS--STTT-SEEEEESSSTT---S-EEEEE-HHHHHHHHHIIIIII-SS--HHHHHHHHHHHHHHTSHHHHHHHHHHHHHHHHHHHHHHHTTPEEGGGS-SSSEEEEE-GGGT--HHHHHHHHHHTTEE-EEEPPTT-SS-TTT-SEEEEE-HHHHHTT--HHHHHHHHHHHHHHHHSTT-HHHHHHHHHHHHHHHHTS--TT-S--

Radius of gyration: 35.78 Å; Cα contacts (8 Å, |Δi|>4): 1484; chains: 1; bounding box: 69×83×95 Å

Mean predicted aligned error: 14.99 Å

Solvent-accessible surface area (backbone atoms only — not comparable to full-atom values): 36844 Å² total; per-residue (Å²): 111,49,26,38,32,25,36,30,58,49,20,29,45,69,12,48,51,47,31,51,53,50,52,63,73,42,70,91,47,88,55,55,48,73,40,50,19,3,81,67,21,58,72,66,38,58,43,38,68,53,42,33,54,47,33,48,79,75,77,37,85,40,83,86,42,58,14,32,52,67,44,75,64,59,60,67,64,32,65,34,37,33,16,38,33,67,70,53,41,54,47,47,33,70,79,38,59,90,44,43,93,37,53,42,54,52,43,65,67,56,97,67,66,96,85,65,84,61,56,56,74,83,46,81,95,56,60,62,66,47,34,42,51,49,51,48,57,47,60,71,29,46,63,44,49,51,51,51,54,50,51,56,48,48,59,64,57,51,78,72,62,86,79,83,85,62,32,36,31,31,25,19,24,26,58,9,38,72,50,49,51,48,44,53,57,47,36,54,77,72,69,44,52,69,49,79,70,32,52,94,48,73,61,90,61,71,44,55,64,32,24,47,50,42,45,50,40,44,74,70,66,77,23,71,34,32,38,40,27,21,38,67,13,57,67,43,26,58,47,24,46,70,40,77,74,46,36,43,42,70,40,90,45,44,68,52,26,33,43,38,16,30,55,51,57,38,43,22,46,18,32,35,43,63,79,74,73,46,42,52,68,54,48,45,51,24,48,54,40,33,73,69,38,60,62,68,45,74,88,28,42,66,56,40,56,62,67,45,47,52,92,39,74,53,45,64,76,39,48,70,61,38,50,51,52,52,50,51,52,48,49,63,42,42,28,48,56,21,37,55,68,43,45,68,49,49,55,70,34,52,52,33,47,73,33,78,41,68,74,50,73,51,35,68,49,73,98,52,56,81,51,80,92,43,74,68,56,31,54,36,46,49,51,27,29,53,37,48,22,68,51,60,72,37,76,29,52,47,60,58,3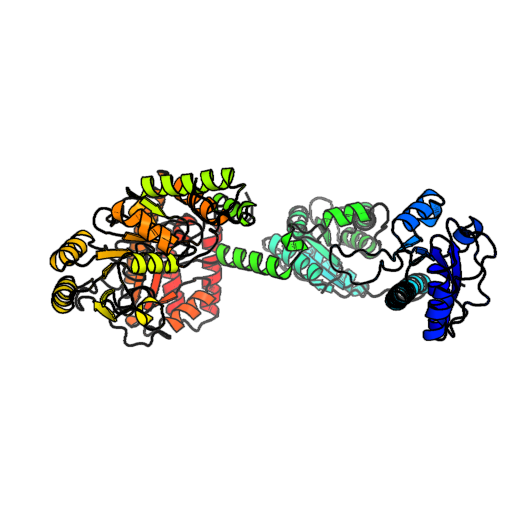3,75,28,37,65,52,21,48,50,20,55,43,63,54,71,45,56,79,64,40,36,35,35,18,40,29,60,64,59,17,19,41,59,73,52,34,33,70,91,30,70,40,24,65,40,30,41,63,43,70,36,62,52,34,88,92,56,61,41,76,32,61,67,57,43,44,53,49,38,67,75,65,51,26,47,33,37,44,46,53,48,74,60,62,29,62,82,72,64,47,64,62,53,36,51,46,21,58,76,52,69,20,46,33,37,33,42,40,28,59,48,42,24,33,33,52,51,69,69,38,78,69,49,60,94,52,35,55,34,38,26,24,32,32,25,18,52,42,33,21,43,78,23,10,30,33,34,28,44,61,93,45,42,68,52,35,47,41,30,41,48,78,57,78,40,73,62,40,58,46,9,44,29,37,7,38,26,49,24,39,54,50,54,71,35,73,69,39,36,56,49,44,54,48,16,33,49,28,26,39,39,27,48,51,39,32,38,75,71,63,42,47,48,51,64,77,45,46,66,36,45,29,41,44,37,41,29,59,85,73,74,41,38,8,46,57,50,31,59,29,32,46,68,19,37,36,40,52,36,55,28,70,36,75,86,45,92,47,53,91,90,40,11,34,6,34,34,38,14,24,47,28,43,35,69,34,65,56,47,54,75,52,26,43,52,50,30,52,49,52,51,58,36,63,75,43,52,86,41,66,69,57,21,51,57,41,26,54,52,39,31,60,54,23,69,77,35,56,48,80,75,50,91,80,130

Sequence (725 aa):
MKTILFVCAGNICRSPMAEALLRQMLQGRPDVRVMSAGLGAVEGQPASLAAVEAMREVGADLTGFRSQMVTPELIREADFIFTMTRQQLETIQLLYPEAAEKTFLLREFEYAGPGEPRDIHDPIGGPNELYRQVRNQIRDALPSLIQFINRNTAQEMNMTTEKPMLRVVLAADHGGVAIKQALTDWLARHGYTYADLGTQSTEAVDYPDYAYAVAREILAGQFDRGVLICKSGIGMSIAANRFAGIRAALVANEHWAALSRRHNNANVLVLSAEDDGTTPEKAQAILDVWLRTEFEGGRHDRRVQKLDQPPTALAATDPAVFDAIQNEKHRQQDGIELIASENFVSPAVLEAAGSVLTNKYAEGYPGKRYYGGCECVDVVEQLAIDRAKQLFGAEHANVQPHSGSQANMAAYFALAKPGDTILAMSLNFGGHLTHGSPVNFSGKLFRVVPYGLNPATEQIDLDEVARLARAEKPRLLVVGASAYPRTLDFAAFAAIAREVGAALVVDMAHIAGLVAAGLHPSPVPHADIVTSTTHKTLRGPRGGLILCKEQHAKTLNAQIFPGIQGGPLEHIIAAKAVCFHEALQPAFRAYQQQVVKNAATLAAALAGQGFRIVSGGTDNHLLLVDLRPKKLTGKIAQEALDRAGITVNKNMIPFDPEKPAVTSGIRIGTPAVTTRGMKEPEMEQIAGCISAVLAKPGDAGVAAAIREKVRALTARFPLPYGVGR